Protein AF-0000000076752389 (afdb_homodimer)

Structure (mmCIF, N/CA/C/O backbone):
data_AF-0000000076752389-model_v1
#
loop_
_entity.id
_entity.type
_entity.pdbx_description
1 polymer 'Transcriptional regulator'
#
loop_
_atom_site.group_PDB
_atom_site.id
_atom_site.type_symbol
_atom_site.label_atom_id
_atom_site.label_alt_id
_atom_site.label_comp_id
_atom_site.label_asym_id
_atom_site.label_entity_id
_atom_site.label_seq_id
_atom_site.pdbx_PDB_ins_code
_atom_site.Cartn_x
_atom_site.Cartn_y
_atom_site.Cartn_z
_atom_site.occupancy
_atom_site.B_iso_or_equiv
_atom_site.auth_seq_id
_atom_site.auth_comp_id
_atom_site.auth_asym_id
_atom_site.auth_atom_id
_atom_site.pdbx_PDB_model_num
ATOM 1 N N . MET A 1 1 ? 15.477 51.969 -18.797 1 38.44 1 MET A N 1
ATOM 2 C CA . MET A 1 1 ? 15.266 52.406 -17.422 1 38.44 1 MET A CA 1
ATOM 3 C C . MET A 1 1 ? 13.984 51.781 -16.859 1 38.44 1 MET A C 1
ATOM 5 O O . MET A 1 1 ? 13.953 51.375 -15.695 1 38.44 1 MET A O 1
ATOM 9 N N . ALA A 1 2 ? 12.828 51.906 -17.484 1 44 2 ALA A N 1
ATOM 10 C CA . ALA A 1 2 ? 11.484 51.438 -17.156 1 44 2 ALA A CA 1
ATOM 11 C C . ALA A 1 2 ? 11.422 49.906 -17.094 1 44 2 ALA A C 1
ATOM 13 O O . ALA A 1 2 ? 10.75 49.375 -16.219 1 44 2 ALA A O 1
ATOM 14 N N . ARG A 1 3 ? 11.992 49.188 -18.109 1 41.34 3 ARG A N 1
ATOM 15 C CA . ARG A 1 3 ? 11.969 47.75 -18.125 1 41.34 3 ARG A CA 1
ATOM 16 C C . ARG A 1 3 ? 12.695 47.188 -16.906 1 41.34 3 ARG A C 1
ATOM 18 O O . ARG A 1 3 ? 12.359 46.094 -16.422 1 41.34 3 ARG A O 1
ATOM 25 N N . LYS A 1 4 ? 13.891 47.75 -16.781 1 45.69 4 LYS A N 1
ATOM 26 C CA . LYS A 1 4 ? 14.664 47.344 -15.617 1 45.69 4 LYS A CA 1
ATOM 27 C C . LYS A 1 4 ? 13.867 47.562 -14.336 1 45.69 4 LYS A C 1
ATOM 29 O O . LYS A 1 4 ? 14.219 47 -13.281 1 45.69 4 LYS A O 1
ATOM 34 N N . ARG A 1 5 ? 13 48.5 -14.281 1 39.38 5 ARG A N 1
ATOM 35 C CA . ARG A 1 5 ? 12.117 48.812 -13.164 1 39.38 5 ARG A CA 1
ATOM 36 C C . ARG A 1 5 ? 11.078 47.688 -12.977 1 39.38 5 ARG A C 1
ATOM 38 O O . ARG A 1 5 ? 10.734 47.344 -11.844 1 39.38 5 ARG A O 1
ATOM 45 N N . ALA A 1 6 ? 10.219 47.5 -14.016 1 44.69 6 ALA A N 1
ATOM 46 C CA . ALA A 1 6 ? 9.109 46.531 -13.984 1 44.69 6 ALA A CA 1
ATOM 47 C C . ALA A 1 6 ? 9.594 45.125 -13.695 1 44.69 6 ALA A C 1
ATOM 49 O O . ALA A 1 6 ? 8.844 44.281 -13.188 1 44.69 6 ALA A O 1
ATOM 50 N N . ASP A 1 7 ? 10.695 44.75 -14.188 1 40.66 7 ASP A N 1
ATOM 51 C CA . ASP A 1 7 ? 11.328 43.5 -13.82 1 40.66 7 ASP A CA 1
ATOM 52 C C . ASP A 1 7 ? 11.695 43.469 -12.336 1 40.66 7 ASP A C 1
ATOM 54 O O . ASP A 1 7 ? 12.375 42.562 -11.867 1 40.66 7 ASP A O 1
ATOM 58 N N . ALA A 1 8 ? 11.891 44.656 -11.742 1 41.75 8 ALA A N 1
ATOM 59 C CA . ALA A 1 8 ? 11.875 44.688 -10.281 1 41.75 8 ALA A CA 1
ATOM 60 C C . ALA A 1 8 ? 10.633 43.969 -9.742 1 41.75 8 ALA A C 1
ATOM 62 O O . ALA A 1 8 ? 9.617 44.594 -9.453 1 41.75 8 ALA A O 1
ATOM 63 N N . ALA A 1 9 ? 9.945 43.188 -10.398 1 39.94 9 ALA A N 1
ATOM 64 C CA . ALA A 1 9 ? 8.977 42.281 -9.805 1 39.94 9 ALA A CA 1
ATOM 65 C C . ALA A 1 9 ? 9.344 41.938 -8.367 1 39.94 9 ALA A C 1
ATOM 67 O O . ALA A 1 9 ? 10.516 41.719 -8.055 1 39.94 9 ALA A O 1
ATOM 68 N N . VAL A 1 10 ? 8.648 42.344 -7.32 1 38.53 10 VAL A N 1
ATOM 69 C CA . VAL A 1 10 ? 8.688 42.094 -5.883 1 38.53 10 VAL A CA 1
ATOM 70 C C . VAL A 1 10 ? 9.281 40.719 -5.609 1 38.53 10 VAL A C 1
ATOM 72 O O . VAL A 1 10 ? 8.711 39.688 -6.004 1 38.53 10 VAL A O 1
ATOM 75 N N . LYS A 1 11 ? 10.57 40.5 -5.762 1 48.34 11 LYS A N 1
ATOM 76 C CA . LYS A 1 11 ? 11.109 39.281 -5.137 1 48.34 11 LYS A CA 1
ATOM 77 C C . LYS A 1 11 ? 10.18 38.781 -4.039 1 48.34 11 LYS A C 1
ATOM 79 O O . LYS A 1 11 ? 10.086 39.375 -2.967 1 48.34 11 LYS A O 1
ATOM 84 N N . GLU A 1 12 ? 8.93 38.375 -4.422 1 60.28 12 GLU A N 1
ATOM 85 C CA . GLU A 1 12 ? 7.953 37.844 -3.469 1 60.28 12 GLU A CA 1
ATOM 86 C C . GLU A 1 12 ? 8.641 37.281 -2.24 1 60.28 12 GLU A C 1
ATOM 88 O O . GLU A 1 12 ? 9.633 36.531 -2.363 1 60.28 12 GLU A O 1
ATOM 93 N N . ARG A 1 13 ? 8.539 38 -1.143 1 79 13 ARG A N 1
ATOM 94 C CA . ARG A 1 13 ? 9.07 37.594 0.157 1 79 13 ARG A CA 1
ATOM 95 C C . ARG A 1 13 ? 8.906 36.094 0.38 1 79 13 ARG A C 1
ATOM 97 O O . ARG A 1 13 ? 7.848 35.531 0.097 1 79 13 ARG A O 1
ATOM 104 N N . LEU A 1 14 ? 10.172 35.5 0.489 1 88.25 14 LEU A N 1
ATOM 105 C CA . LEU A 1 14 ? 10.172 34.062 0.825 1 88.25 14 LEU A CA 1
ATOM 106 C C . LEU A 1 14 ? 9.281 33.781 2.033 1 88.25 14 LEU A C 1
ATOM 108 O O . LEU A 1 14 ? 9.445 34.406 3.084 1 88.25 14 LEU A O 1
ATOM 112 N N . THR A 1 15 ? 8.18 33.188 1.759 1 93.56 15 THR A N 1
ATOM 113 C CA . THR A 1 15 ? 7.273 32.781 2.834 1 93.56 15 THR A CA 1
ATOM 114 C C . THR A 1 15 ? 7.258 31.266 2.99 1 93.56 15 THR A C 1
ATOM 116 O O . THR A 1 15 ? 7.715 30.531 2.107 1 93.56 15 THR A O 1
ATOM 119 N N . ARG A 1 16 ? 6.789 30.844 4.121 1 94.62 16 ARG A N 1
ATOM 120 C CA . ARG A 1 16 ? 6.633 29.422 4.371 1 94.62 16 ARG A CA 1
ATOM 121 C C . ARG A 1 16 ? 5.77 28.766 3.293 1 94.62 16 ARG A C 1
ATOM 123 O O . ARG A 1 16 ? 6.109 27.688 2.787 1 94.62 16 ARG A O 1
ATOM 130 N N . GLU A 1 17 ? 4.723 29.422 2.924 1 95.75 17 GLU A N 1
ATOM 131 C CA . GLU A 1 17 ? 3.783 28.891 1.934 1 95.75 17 GLU A CA 1
ATOM 132 C C . GLU A 1 17 ? 4.445 28.75 0.566 1 95.75 17 GLU A C 1
ATOM 134 O O . GLU A 1 17 ? 4.25 27.75 -0.122 1 95.75 17 GLU A O 1
ATOM 139 N N . ARG A 1 18 ? 5.164 29.656 0.216 1 95.75 18 ARG A N 1
ATOM 140 C CA . ARG A 1 18 ? 5.848 29.625 -1.074 1 95.75 18 ARG A CA 1
ATOM 141 C C . ARG A 1 18 ? 6.863 28.5 -1.129 1 95.75 18 ARG A C 1
ATOM 143 O O . ARG A 1 18 ? 6.969 27.797 -2.141 1 95.75 18 ARG A O 1
ATOM 150 N N . ILE A 1 19 ? 7.566 28.344 -0.035 1 96.62 19 ILE A N 1
ATOM 151 C CA . ILE A 1 19 ? 8.562 27.281 0.035 1 96.62 19 ILE A CA 1
ATOM 152 C C . ILE A 1 19 ? 7.879 25.922 -0.119 1 96.62 19 ILE A C 1
ATOM 154 O O . ILE A 1 19 ? 8.328 25.078 -0.895 1 96.62 19 ILE A O 1
ATOM 158 N N . VAL A 1 20 ? 6.789 25.766 0.542 1 97.88 20 VAL A N 1
ATOM 159 C CA . VAL A 1 20 ? 6.059 24.5 0.515 1 97.88 20 VAL A CA 1
ATOM 160 C C . VAL A 1 20 ? 5.504 24.266 -0.886 1 97.88 20 VAL A C 1
ATOM 162 O O . VAL A 1 20 ? 5.598 23.141 -1.412 1 97.88 20 VAL A O 1
ATOM 165 N N . ASP A 1 21 ? 5.016 25.297 -1.488 1 97.56 21 ASP A N 1
ATOM 166 C CA . ASP A 1 21 ? 4.488 25.172 -2.842 1 97.56 21 ASP A CA 1
ATOM 167 C C . ASP A 1 21 ? 5.582 24.766 -3.824 1 97.56 21 ASP A C 1
ATOM 169 O O . ASP A 1 21 ? 5.371 23.891 -4.672 1 97.56 21 ASP A O 1
ATOM 173 N N . CYS A 1 22 ? 6.676 25.344 -3.654 1 97.44 22 CYS A N 1
ATOM 174 C CA . CYS A 1 22 ? 7.816 25.016 -4.5 1 97.44 22 CYS A CA 1
ATOM 175 C C . CYS A 1 22 ? 8.266 23.578 -4.27 1 97.44 22 CYS A C 1
ATOM 177 O O . CYS A 1 22 ? 8.609 22.875 -5.219 1 97.44 22 CYS A O 1
ATOM 179 N N . ALA A 1 23 ? 8.266 23.172 -3.035 1 98.38 23 ALA A N 1
ATOM 180 C CA . ALA A 1 23 ? 8.664 21.812 -2.689 1 98.38 23 ALA A CA 1
ATOM 181 C C . ALA A 1 23 ? 7.727 20.797 -3.326 1 98.38 23 ALA A C 1
ATOM 183 O O . ALA A 1 23 ? 8.18 19.781 -3.863 1 98.38 23 ALA A O 1
ATOM 184 N N . ILE A 1 24 ? 6.473 21.062 -3.285 1 98.12 24 ILE A N 1
ATOM 185 C CA . ILE A 1 24 ? 5.477 20.172 -3.863 1 98.12 24 ILE A CA 1
ATOM 186 C C . ILE A 1 24 ? 5.668 20.094 -5.375 1 98.12 24 ILE A C 1
ATOM 188 O O . ILE A 1 24 ? 5.637 19.016 -5.957 1 98.12 24 ILE A O 1
ATOM 192 N N . ALA A 1 25 ? 5.879 21.234 -5.98 1 97.31 25 ALA A N 1
ATOM 193 C CA . ALA A 1 25 ? 6.117 21.281 -7.422 1 97.31 25 ALA A CA 1
ATOM 194 C C . ALA A 1 25 ? 7.375 20.5 -7.789 1 97.31 25 ALA A C 1
ATOM 196 O O . ALA A 1 25 ? 7.379 19.734 -8.766 1 97.31 25 ALA A O 1
ATOM 197 N N . LEU A 1 26 ? 8.383 20.703 -6.977 1 97.25 26 LEU A N 1
ATOM 198 C CA . LEU A 1 26 ? 9.633 20 -7.211 1 97.25 26 LEU A CA 1
ATOM 199 C C . LEU A 1 26 ? 9.453 18.5 -7.07 1 97.25 26 LEU A C 1
ATOM 201 O O . LEU A 1 26 ? 9.938 17.719 -7.902 1 97.25 26 LEU A O 1
ATOM 205 N N . ALA A 1 27 ? 8.758 18.078 -6.062 1 97.25 27 ALA A N 1
ATOM 206 C CA . ALA A 1 27 ? 8.469 16.656 -5.867 1 97.25 27 ALA A CA 1
ATOM 207 C C . ALA A 1 27 ? 7.73 16.078 -7.07 1 97.25 27 ALA A C 1
ATOM 209 O O . ALA A 1 27 ? 8.016 14.961 -7.5 1 97.25 27 ALA A O 1
ATOM 210 N N . GLY A 1 28 ? 6.789 16.797 -7.57 1 94.94 28 GLY A N 1
ATOM 211 C CA . GLY A 1 28 ? 6.035 16.359 -8.734 1 94.94 28 GLY A CA 1
ATOM 212 C C . GLY A 1 28 ? 6.895 16.203 -9.977 1 94.94 28 GLY A C 1
ATOM 213 O O . GLY A 1 28 ? 6.715 15.266 -10.75 1 94.94 28 GLY A O 1
ATOM 214 N N . ALA A 1 29 ? 7.824 17.094 -10.125 1 93 29 ALA A N 1
ATOM 215 C CA . ALA A 1 29 ? 8.641 17.141 -11.336 1 93 29 ALA A CA 1
ATOM 216 C C . ALA A 1 29 ? 9.781 16.125 -11.273 1 93 29 ALA A C 1
ATOM 218 O O . ALA A 1 29 ? 10.109 15.492 -12.281 1 93 29 ALA A O 1
ATOM 219 N N . GLU A 1 30 ? 10.336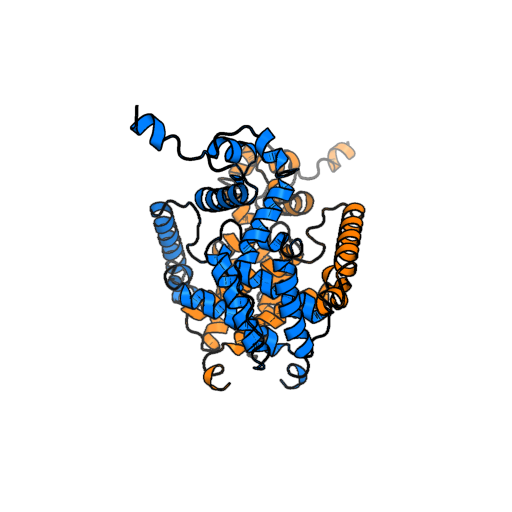 15.961 -10.062 1 93.69 30 GLU A N 1
ATOM 220 C CA . GLU A 1 30 ? 11.594 15.211 -9.992 1 93.69 30 GLU A CA 1
ATOM 221 C C . GLU A 1 30 ? 11.547 14.148 -8.906 1 93.69 30 GLU A C 1
ATOM 223 O O . GLU A 1 30 ? 12.523 13.438 -8.68 1 93.69 30 GLU A O 1
ATOM 228 N N . GLY A 1 31 ? 10.406 14.016 -8.266 1 94.62 31 GLY A N 1
ATOM 229 C CA . GLY A 1 31 ? 10.289 13.055 -7.188 1 94.62 31 GLY A CA 1
ATOM 230 C C . GLY A 1 31 ? 10.578 13.656 -5.82 1 94.62 31 GLY A C 1
ATOM 231 O O . GLY A 1 31 ? 11.211 14.711 -5.723 1 94.62 31 GLY A O 1
ATOM 232 N N . LEU A 1 32 ? 10.164 12.984 -4.812 1 96.25 32 LEU A N 1
ATOM 233 C CA . LEU A 1 32 ? 10.281 13.484 -3.447 1 96.25 32 LEU A CA 1
ATOM 234 C C . LEU A 1 32 ? 11.742 13.602 -3.031 1 96.25 32 LEU A C 1
ATOM 236 O O . LEU A 1 32 ? 12.102 14.484 -2.256 1 96.25 32 LEU A O 1
ATOM 240 N N . GLU A 1 33 ? 12.555 12.766 -3.553 1 94.69 33 GLU A N 1
ATOM 241 C CA . GLU A 1 33 ? 13.961 12.742 -3.18 1 94.69 33 GLU A CA 1
ATOM 242 C C . GLU A 1 33 ? 14.664 14.023 -3.627 1 94.69 33 GLU A C 1
ATOM 244 O O . GLU A 1 33 ? 15.703 14.391 -3.072 1 94.69 33 GLU A O 1
ATOM 249 N N . ALA A 1 34 ? 14.164 14.656 -4.559 1 96.31 34 ALA A N 1
ATOM 250 C CA . ALA A 1 34 ? 14.758 15.875 -5.094 1 96.31 34 ALA A CA 1
ATOM 251 C C . ALA A 1 34 ? 14.523 17.062 -4.156 1 96.31 34 ALA A C 1
ATOM 253 O O . ALA A 1 34 ? 15.172 18.094 -4.277 1 96.31 34 ALA A O 1
ATOM 254 N N . VAL A 1 35 ? 13.586 16.891 -3.266 1 97.81 35 VAL A N 1
ATOM 255 C CA . VAL A 1 35 ? 13.234 17.984 -2.354 1 97.81 35 VAL A CA 1
ATOM 256 C C . VAL A 1 35 ? 14.266 18.062 -1.229 1 97.81 35 VAL A C 1
ATOM 258 O O . VAL A 1 35 ? 14.211 17.297 -0.268 1 97.81 35 VAL A O 1
ATOM 261 N N . THR A 1 36 ? 15.195 18.906 -1.384 1 96.75 36 THR A N 1
ATOM 262 C CA . THR A 1 36 ? 16.188 19.219 -0.364 1 96.75 36 THR A CA 1
ATOM 263 C C . THR A 1 36 ? 16.234 20.719 -0.088 1 96.75 36 THR A C 1
ATOM 265 O O . THR A 1 36 ? 15.812 21.516 -0.924 1 96.75 36 THR A O 1
ATOM 268 N N . ILE A 1 37 ? 16.75 21 1.098 1 96.5 37 ILE A N 1
ATOM 269 C CA . ILE A 1 37 ? 16.875 22.406 1.461 1 96.5 37 ILE A CA 1
ATOM 270 C C . ILE A 1 37 ? 17.766 23.125 0.444 1 96.5 37 ILE A C 1
ATOM 272 O O . ILE A 1 37 ? 17.406 24.188 -0.053 1 96.5 37 ILE A O 1
ATOM 276 N N . ARG A 1 38 ? 18.844 22.5 0.059 1 96 38 ARG A N 1
ATOM 277 C CA . ARG A 1 38 ? 19.781 23.094 -0.875 1 96 38 ARG A CA 1
ATOM 278 C C . ARG A 1 38 ? 19.141 23.312 -2.242 1 96 38 ARG A C 1
ATOM 280 O O . ARG A 1 38 ? 19.281 24.391 -2.832 1 96 38 ARG A O 1
ATOM 287 N N . ARG A 1 39 ? 18.438 22.328 -2.691 1 96.88 39 ARG A N 1
ATOM 288 C CA . ARG A 1 39 ? 17.812 22.422 -4 1 96.88 39 ARG A CA 1
ATOM 289 C C . ARG A 1 39 ? 16.734 23.5 -4.016 1 96.88 39 ARG A C 1
ATOM 291 O O . ARG A 1 39 ? 16.641 24.281 -4.961 1 96.88 39 ARG A O 1
ATOM 298 N N . LEU A 1 40 ? 15.922 23.562 -3.02 1 97.06 40 LEU A N 1
ATOM 299 C CA . LEU A 1 40 ? 14.859 24.562 -2.928 1 97.06 40 LEU A CA 1
ATOM 300 C C . LEU A 1 40 ? 15.43 25.969 -2.838 1 97.06 40 LEU A C 1
ATOM 302 O O . LEU A 1 40 ? 14.914 26.891 -3.467 1 97.06 40 LEU A O 1
ATOM 306 N N . ALA A 1 41 ? 16.469 26.078 -2.049 1 96.25 41 ALA A N 1
ATOM 307 C CA . ALA A 1 41 ? 17.141 27.375 -1.93 1 96.25 41 ALA A CA 1
ATOM 308 C C . ALA A 1 41 ? 17.656 27.844 -3.285 1 96.25 41 ALA A C 1
ATOM 310 O O . ALA A 1 41 ? 17.438 29 -3.668 1 96.25 41 ALA A O 1
ATOM 311 N N . GLN A 1 42 ? 18.266 26.938 -3.945 1 96.12 42 GLN A N 1
ATOM 312 C CA . GLN A 1 42 ? 18.797 27.234 -5.277 1 96.12 42 GLN A CA 1
ATOM 313 C C . GLN A 1 42 ? 17.672 27.672 -6.219 1 96.12 42 GLN A C 1
ATOM 315 O O . GLN A 1 42 ? 17.797 28.688 -6.906 1 96.12 42 GLN A O 1
ATOM 320 N N . ASP A 1 43 ? 16.609 27 -6.199 1 94.56 43 ASP A N 1
ATOM 321 C CA . ASP A 1 43 ? 15.477 27.281 -7.074 1 94.56 43 ASP A CA 1
ATOM 322 C C . ASP A 1 43 ? 14.852 28.641 -6.742 1 94.56 43 ASP A C 1
ATOM 324 O O . ASP A 1 43 ? 14.32 29.312 -7.625 1 94.56 43 ASP A O 1
ATOM 328 N N . GLN A 1 44 ? 14.922 29 -5.5 1 94.25 44 GLN A N 1
ATOM 329 C CA . GLN A 1 44 ? 14.297 30.234 -5.039 1 94.25 44 GLN A CA 1
ATOM 330 C C . GLN A 1 44 ? 15.281 31.406 -5.059 1 94.25 44 GLN A C 1
ATOM 332 O O . GLN A 1 44 ? 14.922 32.531 -4.738 1 94.25 44 GLN A O 1
ATOM 337 N N . GLY A 1 45 ? 16.516 31.094 -5.371 1 94.69 45 GLY A N 1
ATOM 338 C CA . GLY A 1 45 ? 17.531 32.125 -5.461 1 94.69 45 GLY A CA 1
ATOM 339 C C . GLY A 1 45 ? 17.922 32.688 -4.109 1 94.69 45 GLY A C 1
ATOM 340 O O . GLY A 1 45 ? 18.172 33.906 -3.984 1 94.69 45 GLY A O 1
ATOM 341 N N . VAL A 1 46 ? 17.875 31.891 -3.131 1 95.19 46 VAL A N 1
ATOM 342 C CA . VAL A 1 46 ? 18.25 32.312 -1.784 1 95.19 46 VAL A CA 1
ATOM 343 C C . VAL A 1 46 ? 19.297 31.344 -1.214 1 95.19 46 VAL A C 1
ATOM 345 O O . VAL A 1 46 ? 19.656 30.359 -1.854 1 95.19 46 VAL A O 1
ATOM 348 N N . THR A 1 47 ? 19.828 31.672 -0.017 1 94 47 THR A N 1
ATOM 349 C CA . THR A 1 47 ? 20.75 30.781 0.685 1 94 47 THR A CA 1
ATOM 350 C C . THR A 1 47 ? 19.984 29.734 1.469 1 94 47 THR A C 1
ATOM 352 O O . THR A 1 47 ? 18.844 29.953 1.883 1 94 47 THR A O 1
ATOM 355 N N . PRO A 1 48 ? 20.594 28.547 1.708 1 94.12 48 PRO A N 1
ATOM 356 C CA . PRO A 1 48 ? 19.938 27.547 2.547 1 94.12 48 PRO A CA 1
ATOM 357 C C . PRO A 1 48 ? 19.516 28.094 3.908 1 94.12 48 PRO A C 1
ATOM 359 O O . PRO A 1 48 ? 18.469 27.719 4.434 1 94.12 48 PRO A O 1
ATOM 362 N N . MET A 1 49 ? 20.312 28.969 4.363 1 93.75 49 MET A N 1
ATOM 363 C CA . MET A 1 49 ? 20.016 29.562 5.672 1 93.75 49 MET A CA 1
ATOM 364 C C . MET A 1 49 ? 18.672 30.266 5.664 1 93.75 49 MET A C 1
ATOM 366 O O . MET A 1 49 ? 17.938 30.219 6.652 1 93.75 49 MET A O 1
ATOM 370 N N . ALA A 1 50 ? 18.344 30.891 4.633 1 94.06 50 ALA A N 1
ATOM 371 C CA . ALA A 1 50 ? 17.062 31.594 4.512 1 94.06 50 ALA A CA 1
ATOM 372 C C . ALA A 1 50 ? 15.891 30.641 4.707 1 94.06 50 ALA A C 1
ATOM 374 O O . ALA A 1 50 ? 14.859 31.031 5.258 1 94.06 50 ALA A O 1
ATOM 375 N N . LEU A 1 51 ? 16 29.359 4.273 1 94.44 51 LEU A N 1
ATOM 376 C CA . LEU A 1 51 ? 14.953 28.359 4.438 1 94.44 51 LEU A CA 1
ATOM 377 C C . LEU A 1 51 ? 14.859 27.906 5.891 1 94.44 51 LEU A C 1
ATOM 379 O O . LEU A 1 51 ? 13.766 27.609 6.383 1 94.44 51 LEU A O 1
ATOM 383 N N . TYR A 1 52 ? 15.977 27.953 6.562 1 93.19 52 TYR A N 1
ATOM 384 C CA . TYR A 1 52 ? 16.031 27.484 7.945 1 93.19 52 TYR A CA 1
ATOM 385 C C . TYR A 1 52 ? 15.328 28.469 8.875 1 93.19 52 TYR A C 1
ATOM 387 O O . TYR A 1 52 ? 14.945 28.109 9.992 1 93.19 52 TYR A O 1
ATOM 395 N N . TRP A 1 53 ? 15.164 29.672 8.398 1 92.62 53 TRP A N 1
ATOM 396 C CA . TRP A 1 53 ? 14.367 30.641 9.141 1 92.62 53 TRP A CA 1
ATOM 397 C C . TRP A 1 53 ? 12.898 30.219 9.172 1 92.62 53 TRP A C 1
ATOM 399 O O . TRP A 1 53 ? 12.172 30.562 10.109 1 92.62 53 TRP A O 1
ATOM 409 N N . HIS A 1 54 ? 12.523 29.516 8.188 1 94.62 54 HIS A N 1
ATOM 410 C CA . HIS A 1 54 ? 11.125 29.125 8.07 1 94.62 54 HIS A CA 1
ATOM 411 C C . HIS A 1 54 ? 10.914 27.688 8.547 1 94.62 54 HIS A C 1
ATOM 413 O O . HIS A 1 54 ? 9.844 27.344 9.039 1 94.62 54 HIS A O 1
ATOM 419 N N . PHE A 1 55 ? 11.906 26.859 8.281 1 95.75 55 PHE A N 1
ATOM 420 C CA . PHE A 1 55 ? 11.859 25.453 8.68 1 95.75 55 PHE A CA 1
ATOM 421 C C . PHE A 1 55 ? 13.133 25.062 9.43 1 95.75 55 PHE A C 1
ATOM 423 O O . PHE A 1 55 ? 14.227 25.125 8.867 1 95.75 55 PHE A O 1
ATOM 430 N N . LYS A 1 56 ? 12.938 24.531 10.617 1 93.25 56 LYS A N 1
ATOM 431 C CA . LYS A 1 56 ? 14.062 24.172 11.477 1 93.25 56 LYS A CA 1
ATOM 432 C C . LYS A 1 56 ? 14.93 23.094 10.828 1 93.25 56 LYS A C 1
ATOM 434 O O . LYS A 1 56 ? 16.141 23.078 11.023 1 93.25 56 LYS A O 1
ATOM 439 N N . ASP A 1 57 ? 14.273 22.156 10.156 1 94.19 57 ASP A N 1
ATOM 440 C CA . ASP A 1 57 ? 14.969 21.078 9.477 1 94.19 57 ASP A CA 1
ATOM 441 C C . ASP A 1 57 ? 14.125 20.516 8.328 1 94.19 57 ASP A C 1
ATOM 443 O O . ASP A 1 57 ? 13.008 20.984 8.086 1 94.19 57 ASP A O 1
ATOM 447 N N . LYS A 1 58 ? 14.648 19.562 7.621 1 95.44 58 LYS A N 1
ATOM 448 C CA . LYS A 1 58 ? 13.984 18.953 6.473 1 95.44 58 LYS A CA 1
ATOM 449 C C . LYS A 1 58 ? 12.68 18.281 6.891 1 95.44 58 LYS A C 1
ATOM 451 O O . LYS A 1 58 ? 11.695 18.297 6.141 1 95.44 58 LYS A O 1
ATOM 456 N N . ASP A 1 59 ? 12.703 17.766 8.039 1 96 59 ASP A N 1
ATOM 457 C CA . ASP A 1 59 ? 11.523 17.062 8.523 1 96 59 ASP A CA 1
ATOM 458 C C . ASP A 1 59 ? 10.336 18.016 8.68 1 96 59 ASP A C 1
ATOM 460 O O . ASP A 1 59 ? 9.211 17.672 8.305 1 96 59 ASP A O 1
ATOM 464 N N . ARG A 1 60 ? 10.57 19.125 9.141 1 96.94 60 ARG A N 1
ATOM 465 C CA . ARG A 1 60 ? 9.516 20.109 9.305 1 96.94 60 ARG A CA 1
ATOM 466 C C . ARG A 1 60 ? 9.016 20.609 7.957 1 96.94 60 ARG A C 1
ATOM 468 O O . ARG A 1 60 ? 7.836 20.922 7.801 1 96.94 60 ARG A O 1
ATOM 475 N N . LEU A 1 61 ? 9.93 20.703 7.039 1 97.62 61 LEU A N 1
ATOM 476 C CA . LEU A 1 61 ? 9.523 21.016 5.676 1 97.62 61 LEU A CA 1
ATOM 477 C C . LEU A 1 61 ? 8.594 19.953 5.117 1 97.62 61 LEU A C 1
ATOM 479 O O . LEU A 1 61 ? 7.555 20.266 4.535 1 97.62 61 LEU A O 1
ATOM 483 N N . LEU A 1 62 ? 8.922 18.703 5.348 1 98.19 62 LEU A N 1
ATOM 484 C CA . LEU A 1 62 ? 8.109 17.594 4.883 1 98.19 62 LEU A CA 1
ATOM 485 C C . LEU A 1 62 ? 6.742 17.594 5.562 1 98.19 62 LEU A C 1
ATOM 487 O O . LEU A 1 62 ? 5.727 17.312 4.93 1 98.19 62 LEU A O 1
ATOM 491 N N . ASP A 1 63 ? 6.742 17.969 6.844 1 97.75 63 ASP A N 1
ATOM 492 C CA . ASP A 1 63 ? 5.469 18.156 7.531 1 97.75 63 ASP A CA 1
ATOM 493 C C . ASP A 1 63 ? 4.609 19.203 6.824 1 97.75 63 ASP A C 1
ATOM 495 O O . ASP A 1 63 ? 3.402 19 6.656 1 97.75 63 ASP A O 1
ATOM 499 N N . GLY A 1 64 ? 5.266 20.234 6.445 1 98.06 64 GLY A N 1
ATOM 500 C CA . GLY A 1 64 ? 4.562 21.312 5.762 1 98.06 64 GLY A CA 1
ATOM 501 C C . GLY A 1 64 ? 3.965 20.891 4.434 1 98.06 64 GLY A C 1
ATOM 502 O O . GLY A 1 64 ? 2.859 21.297 4.086 1 98.06 64 GLY A O 1
ATOM 503 N N . ILE A 1 65 ? 4.648 20.062 3.734 1 98.56 65 ILE A N 1
ATOM 504 C CA . ILE A 1 65 ? 4.152 19.547 2.465 1 98.56 65 ILE A CA 1
ATOM 505 C C . ILE A 1 65 ? 2.877 18.75 2.703 1 98.56 65 ILE A C 1
ATOM 507 O O . ILE A 1 65 ? 1.854 18.984 2.055 1 98.56 65 ILE A O 1
ATOM 511 N N . ALA A 1 66 ? 2.936 17.844 3.633 1 98.5 66 ALA A N 1
ATOM 512 C CA . ALA A 1 66 ? 1.786 16.984 3.936 1 98.5 66 ALA A CA 1
ATOM 513 C C . ALA A 1 66 ? 0.594 17.828 4.395 1 98.5 66 ALA A C 1
ATOM 515 O O . ALA A 1 66 ? -0.538 17.594 3.961 1 98.5 66 ALA A O 1
ATOM 516 N N . GLU A 1 67 ? 0.892 18.766 5.223 1 98.38 67 GLU A N 1
ATOM 517 C CA . GLU A 1 67 ? -0.16 19.641 5.734 1 98.38 67 GLU A CA 1
ATOM 518 C C . GLU A 1 67 ? -0.833 20.406 4.602 1 98.38 67 GLU A C 1
ATOM 520 O O . GLU A 1 67 ? -2.062 20.484 4.547 1 98.38 67 GLU A O 1
ATOM 525 N N . LYS A 1 68 ? -0.034 20.969 3.756 1 98.5 68 LYS A N 1
ATOM 526 C CA . LYS A 1 68 ? -0.564 21.75 2.641 1 98.5 68 LYS A CA 1
ATOM 527 C C . LYS A 1 68 ? -1.44 20.891 1.735 1 98.5 68 LYS A C 1
ATOM 529 O O . LYS A 1 68 ? -2.547 21.297 1.369 1 98.5 68 LYS A O 1
ATOM 534 N N . VAL A 1 69 ? -1.008 19.766 1.395 1 98.56 69 VAL A N 1
ATOM 535 C CA . VAL A 1 69 ? -1.759 18.859 0.528 1 98.56 69 VAL A CA 1
ATOM 536 C C . VAL A 1 69 ? -3.086 18.5 1.188 1 98.56 69 VAL A C 1
ATOM 538 O O . VAL A 1 69 ? -4.141 18.562 0.553 1 98.56 69 VAL A O 1
ATOM 541 N N . LEU A 1 70 ? -3.045 18.156 2.445 1 98.56 70 LEU A N 1
ATOM 542 C CA . LEU A 1 70 ? -4.246 17.734 3.16 1 98.56 70 LEU A CA 1
ATOM 543 C C . LEU A 1 70 ? -5.207 18.906 3.338 1 98.56 70 LEU A C 1
ATOM 545 O O . LEU A 1 70 ? -6.426 18.719 3.391 1 98.56 70 LEU A O 1
ATOM 549 N N . SER A 1 71 ? -4.637 20.125 3.4 1 97.94 71 SER A N 1
ATOM 550 C CA . SER A 1 71 ? -5.477 21.312 3.566 1 97.94 71 SER A CA 1
ATOM 551 C C . SER A 1 71 ? -6.355 21.547 2.342 1 97.94 71 SER A C 1
ATOM 553 O O . SER A 1 71 ? -7.352 22.266 2.412 1 97.94 71 SER A O 1
ATOM 555 N N . ASP A 1 72 ? -5.992 20.938 1.269 1 97.5 72 ASP A N 1
ATOM 556 C CA . ASP A 1 72 ? -6.738 21.109 0.027 1 97.5 72 ASP A CA 1
ATOM 557 C C . ASP A 1 72 ? -7.926 20.156 -0.035 1 97.5 72 ASP A C 1
ATOM 559 O O . ASP A 1 72 ? -8.75 20.234 -0.946 1 97.5 72 ASP A O 1
ATOM 563 N N . VAL A 1 73 ? -8.055 19.25 0.908 1 97.94 73 VAL A N 1
ATOM 564 C CA . VAL A 1 73 ? -9.172 18.328 0.934 1 97.94 73 VAL A CA 1
ATOM 565 C C . VAL A 1 73 ? -10.406 19.016 1.502 1 97.94 73 VAL A C 1
ATOM 567 O O . VAL A 1 73 ? -10.367 19.562 2.607 1 97.94 73 VAL A O 1
ATOM 570 N N . THR A 1 74 ? -11.438 19.047 0.774 1 94.44 74 THR A N 1
ATOM 571 C CA . THR A 1 74 ? -12.703 19.562 1.259 1 94.44 74 THR A CA 1
ATOM 572 C C . THR A 1 74 ? -13.383 18.578 2.195 1 94.44 74 THR A C 1
ATOM 574 O O . THR A 1 74 ? -13.672 17.438 1.802 1 94.44 74 THR A O 1
ATOM 577 N N . LEU A 1 75 ? -13.523 18.938 3.396 1 92.25 75 LEU A N 1
ATOM 578 C CA . LEU A 1 75 ? -14.266 18.094 4.336 1 92.25 75 LEU A CA 1
ATOM 579 C C . LEU A 1 75 ? -15.766 18.203 4.09 1 92.25 75 LEU A C 1
ATOM 581 O O . LEU A 1 75 ? -16.359 19.266 4.309 1 92.25 75 LEU A O 1
ATOM 585 N N . PRO A 1 76 ? -16.312 17.172 3.623 1 87 76 PRO A N 1
ATOM 586 C CA . PRO A 1 76 ? -17.75 17.266 3.348 1 87 76 PRO A CA 1
ATOM 587 C C . PRO A 1 76 ? -18.578 17.516 4.609 1 87 76 PRO A C 1
ATOM 589 O O . PRO A 1 76 ? -18.234 17.031 5.684 1 87 76 PRO A O 1
ATOM 592 N N . ALA A 1 77 ? -19.562 18.328 4.414 1 84.81 77 ALA A N 1
ATOM 593 C CA . ALA A 1 77 ? -20.5 18.547 5.512 1 84.81 77 ALA A CA 1
ATOM 594 C C . ALA A 1 77 ? -21.297 17.281 5.824 1 84.81 77 ALA A C 1
ATOM 596 O O . ALA A 1 77 ? -21.484 16.438 4.949 1 84.81 77 ALA A O 1
ATOM 597 N N . GLY A 1 78 ? -21.609 17.078 7.047 1 85 78 GLY A N 1
ATOM 598 C CA . GLY A 1 78 ? -22.5 15.977 7.371 1 85 78 GLY A CA 1
ATOM 599 C C . GLY A 1 78 ? -23.812 16.031 6.613 1 85 78 GLY A C 1
ATOM 600 O O . GLY A 1 78 ? -24.359 17.109 6.395 1 85 78 GLY A O 1
ATOM 601 N N . SER A 1 79 ? -24.219 14.977 5.875 1 77.44 79 SER A N 1
ATOM 602 C CA . SER A 1 79 ? -25.438 14.953 5.059 1 77.44 79 SER A CA 1
ATOM 603 C C . SER A 1 79 ? -26.578 14.258 5.789 1 77.44 79 SER A C 1
ATOM 605 O O . SER A 1 79 ? -27.734 14.336 5.359 1 77.44 79 SER A O 1
ATOM 607 N N . GLY A 1 80 ? -26.297 13.641 6.953 1 85.31 80 GLY A N 1
ATOM 608 C CA . GLY A 1 80 ? -27.312 12.836 7.609 1 85.31 80 GLY A CA 1
ATOM 609 C C . GLY A 1 80 ? -27.609 11.547 6.867 1 85.31 80 GLY A C 1
ATOM 610 O O . GLY A 1 80 ? -28.422 10.734 7.328 1 85.31 80 GLY A O 1
ATOM 611 N N . GLY A 1 81 ? -27.016 11.336 5.668 1 91.56 81 GLY A N 1
ATOM 612 C CA . GLY A 1 81 ? -27.188 10.102 4.922 1 91.56 81 GLY A CA 1
ATOM 613 C C . GLY A 1 81 ? -26.453 8.922 5.543 1 91.56 81 GLY A C 1
ATOM 614 O O . GLY A 1 81 ? -25.938 9.023 6.656 1 91.56 81 GLY A O 1
ATOM 615 N N . PRO A 1 82 ? -26.578 7.805 4.82 1 95.94 82 PRO A N 1
ATOM 616 C CA . PRO A 1 82 ? -25.906 6.613 5.348 1 95.94 82 PRO A CA 1
ATOM 617 C C . PRO A 1 82 ? -24.406 6.82 5.535 1 95.94 82 PRO A C 1
ATOM 619 O O . PRO A 1 82 ? -23.766 7.508 4.734 1 95.94 82 PRO A O 1
ATOM 622 N N . TRP A 1 83 ? -23.906 6.262 6.582 1 96.5 83 TRP A N 1
ATOM 623 C CA . TRP A 1 83 ? -22.516 6.477 6.977 1 96.5 83 TRP A CA 1
ATOM 624 C C . TRP A 1 83 ? -21.562 6.086 5.852 1 96.5 83 TRP A C 1
ATOM 626 O O . TRP A 1 83 ? -20.547 6.754 5.625 1 96.5 83 TRP A O 1
ATOM 636 N N . HIS A 1 84 ? -21.859 4.992 5.141 1 97.12 84 HIS A N 1
ATOM 637 C CA . HIS A 1 84 ? -20.938 4.477 4.137 1 97.12 84 HIS A CA 1
ATOM 638 C C . HIS A 1 84 ? -20.875 5.398 2.922 1 97.12 84 HIS A C 1
ATOM 640 O O . HIS A 1 84 ? -19.844 5.5 2.268 1 97.12 84 HIS A O 1
ATOM 646 N N . GLU A 1 85 ? -21.984 6.102 2.615 1 97.12 85 GLU A N 1
ATOM 647 C CA . GLU A 1 85 ? -21.969 7.09 1.541 1 97.12 85 GLU A CA 1
ATOM 648 C C . GLU A 1 85 ? -21.141 8.32 1.927 1 97.12 85 GLU A C 1
ATOM 650 O O . GLU A 1 85 ? -20.438 8.883 1.091 1 97.12 85 GLU A O 1
ATOM 655 N N . GLN A 1 86 ? -21.297 8.688 3.18 1 97.69 86 GLN A N 1
ATOM 656 C CA . GLN A 1 86 ? -20.516 9.812 3.678 1 97.69 86 GLN A CA 1
ATOM 657 C C . GLN A 1 86 ? -19.031 9.484 3.713 1 97.69 86 GLN A C 1
ATOM 659 O O . GLN A 1 86 ? -18.188 10.312 3.352 1 97.69 86 GLN A O 1
ATOM 664 N N . LEU A 1 87 ? -18.703 8.273 4.148 1 98.06 87 LEU A N 1
ATOM 665 C CA . LEU A 1 87 ? -17.312 7.832 4.148 1 98.06 87 LEU A CA 1
ATOM 666 C C . LEU A 1 87 ? -16.766 7.793 2.729 1 98.06 87 LEU A C 1
ATOM 668 O O . LEU A 1 87 ? -15.633 8.234 2.488 1 98.06 87 LEU A O 1
ATOM 672 N N . ARG A 1 88 ? -17.516 7.293 1.791 1 97.94 88 ARG A N 1
ATOM 673 C CA . ARG A 1 88 ? -17.094 7.246 0.397 1 97.94 88 ARG A CA 1
ATOM 674 C C . ARG A 1 88 ? -16.797 8.641 -0.132 1 97.94 88 ARG A C 1
ATOM 676 O O . ARG A 1 88 ? -15.797 8.844 -0.836 1 97.94 88 ARG A O 1
ATOM 683 N N . HIS A 1 89 ? -17.656 9.539 0.183 1 97.44 89 HIS A N 1
ATOM 684 C CA . HIS A 1 89 ? -17.469 10.914 -0.26 1 97.44 89 HIS A CA 1
ATOM 685 C C . HIS A 1 89 ? -16.188 11.516 0.328 1 97.44 89 HIS A C 1
ATOM 687 O O . HIS A 1 89 ? -15.414 12.148 -0.386 1 97.44 89 HIS A O 1
ATOM 693 N N . LEU A 1 90 ? -16.016 11.312 1.599 1 97.94 90 LEU A N 1
ATOM 694 C CA . LEU A 1 90 ? -14.812 11.781 2.273 1 97.94 90 LEU A CA 1
ATOM 695 C C . LEU A 1 90 ? -13.562 11.219 1.603 1 97.94 90 LEU A C 1
ATOM 697 O O . LEU A 1 90 ? -12.625 11.969 1.304 1 97.94 90 LEU A O 1
ATOM 701 N N . LEU A 1 91 ? -13.523 9.914 1.343 1 98.38 91 LEU A N 1
ATOM 702 C CA . LEU A 1 91 ? -12.375 9.25 0.736 1 98.38 91 LEU A CA 1
ATOM 703 C C . LEU A 1 91 ? -12.18 9.711 -0.707 1 98.38 91 LEU A C 1
ATOM 705 O O . LEU A 1 91 ? -11.047 9.812 -1.185 1 98.38 91 LEU A O 1
ATOM 709 N N . SER A 1 92 ? -13.281 9.977 -1.4 1 97.88 92 SER A N 1
ATOM 710 C CA . SER A 1 92 ? -13.211 10.484 -2.768 1 97.88 92 SER A CA 1
ATOM 711 C C . SER A 1 92 ? -12.531 11.852 -2.814 1 97.88 92 SER A C 1
ATOM 713 O O . SER A 1 92 ? -11.758 12.133 -3.732 1 97.88 92 SER A O 1
ATOM 715 N N . GLU A 1 93 ? -12.836 12.688 -1.854 1 98 93 GLU A N 1
ATOM 716 C CA . GLU A 1 93 ? -12.195 14 -1.775 1 98 93 GLU A CA 1
ATOM 717 C C . GLU A 1 93 ? -10.695 13.859 -1.535 1 98 93 GLU A C 1
ATOM 719 O O . GLU A 1 93 ? -9.891 14.547 -2.174 1 98 93 GLU A O 1
ATOM 724 N N . LEU A 1 94 ? -10.352 12.992 -0.617 1 98.56 94 LEU A N 1
ATOM 725 C CA . LEU A 1 94 ? -8.938 12.742 -0.348 1 98.56 94 LEU A CA 1
ATOM 726 C C . LEU A 1 94 ? -8.234 12.195 -1.586 1 98.56 94 LEU A C 1
ATOM 728 O O . LEU A 1 94 ? -7.141 12.641 -1.932 1 98.56 94 LEU A O 1
ATOM 732 N N . LEU A 1 95 ? -8.875 11.258 -2.26 1 98 95 LEU A N 1
ATOM 733 C CA . LEU A 1 95 ? -8.328 10.656 -3.475 1 98 95 LEU A CA 1
ATOM 734 C C . LEU A 1 95 ? -8.094 11.719 -4.547 1 98 95 LEU A C 1
ATOM 736 O O . LEU A 1 95 ? -7.043 11.742 -5.188 1 98 95 LEU A O 1
ATOM 740 N N . THR A 1 96 ? -9.047 12.578 -4.699 1 97.31 96 THR A N 1
ATOM 741 C CA . THR A 1 96 ? -8.953 13.633 -5.699 1 97.31 96 THR A CA 1
ATOM 742 C C . THR A 1 96 ? -7.727 14.5 -5.449 1 97.31 96 THR A C 1
ATOM 744 O O . THR A 1 96 ? -6.957 14.781 -6.375 1 97.31 96 THR A O 1
ATOM 747 N N . VAL A 1 97 ? -7.473 14.852 -4.273 1 98.19 97 VAL A N 1
ATOM 748 C CA . VAL A 1 97 ? -6.359 15.727 -3.922 1 98.19 97 VAL A CA 1
ATOM 749 C C . VAL A 1 97 ? -5.039 14.977 -4.102 1 98.19 97 VAL A C 1
ATOM 751 O O . VAL A 1 97 ? -4.09 15.516 -4.684 1 98.19 97 VAL A O 1
ATOM 754 N N . LEU A 1 98 ? -4.977 13.75 -3.635 1 97.94 98 LEU A N 1
ATOM 755 C CA . LEU A 1 98 ? -3.725 13.008 -3.697 1 97.94 98 LEU A CA 1
ATOM 756 C C . LEU A 1 98 ? -3.385 12.633 -5.137 1 97.94 98 LEU A C 1
ATOM 758 O O . LEU A 1 98 ? -2.209 12.547 -5.5 1 97.94 98 LEU A O 1
ATOM 762 N N . ARG A 1 99 ? -4.383 12.43 -5.984 1 95.38 99 ARG A N 1
ATOM 763 C CA . ARG A 1 99 ? -4.145 12.133 -7.395 1 95.38 99 ARG A CA 1
ATOM 764 C C . ARG A 1 99 ? -3.408 13.281 -8.078 1 95.38 99 ARG A C 1
ATOM 766 O O . ARG A 1 99 ? -2.705 13.07 -9.07 1 95.38 99 ARG A O 1
ATOM 773 N N . ALA A 1 100 ? -3.633 14.438 -7.551 1 95.69 100 ALA A N 1
ATOM 774 C CA . ALA A 1 100 ? -2.947 15.609 -8.102 1 95.69 100 ALA A CA 1
ATOM 775 C C . ALA A 1 100 ? -1.493 15.656 -7.645 1 95.69 100 ALA A C 1
ATOM 777 O O . ALA A 1 100 ? -0.684 16.391 -8.211 1 95.69 100 ALA A O 1
ATOM 778 N N . HIS A 1 101 ? -1.152 14.859 -6.617 1 96.31 101 HIS A N 1
ATOM 779 C CA . HIS A 1 101 ? 0.188 14.898 -6.043 1 96.31 101 HIS A CA 1
ATOM 780 C C . HIS A 1 101 ? 0.707 13.492 -5.754 1 96.31 101 HIS A C 1
ATOM 782 O O . HIS A 1 101 ? 1.091 13.195 -4.621 1 96.31 101 HIS A O 1
ATOM 788 N N . PRO A 1 102 ? 0.803 12.664 -6.738 1 95.69 102 PRO A N 1
ATOM 789 C CA . PRO A 1 102 ? 1.198 11.281 -6.484 1 95.69 102 PRO A CA 1
ATOM 790 C C . PRO A 1 102 ? 2.596 11.164 -5.879 1 95.69 102 PRO A C 1
ATOM 792 O O . PRO A 1 102 ? 2.855 10.258 -5.086 1 95.69 102 PRO A O 1
ATOM 795 N N . ALA A 1 103 ? 3.467 12.094 -6.145 1 95.69 103 ALA A N 1
ATOM 796 C CA . ALA A 1 103 ? 4.863 12.031 -5.719 1 95.69 103 ALA A CA 1
ATOM 797 C C . ALA A 1 103 ? 4.984 12.195 -4.207 1 95.69 103 ALA A C 1
ATOM 799 O O . ALA A 1 103 ? 6 11.82 -3.615 1 95.69 103 ALA A O 1
ATOM 800 N N . VAL A 1 104 ? 3.926 12.75 -3.561 1 97.69 104 VAL A N 1
ATOM 801 C CA . VAL A 1 104 ? 4.043 13 -2.127 1 97.69 104 VAL A CA 1
ATOM 802 C C . VAL A 1 104 ? 2.988 12.18 -1.377 1 97.69 104 VAL A C 1
ATOM 804 O O . VAL A 1 104 ? 2.801 12.359 -0.172 1 97.69 104 VAL A O 1
ATOM 807 N N . ALA A 1 105 ? 2.277 11.289 -2.047 1 97.44 105 ALA A N 1
ATOM 808 C CA . ALA A 1 105 ? 1.189 10.531 -1.432 1 97.44 105 ALA A CA 1
ATOM 809 C C . ALA A 1 105 ? 1.697 9.688 -0.265 1 97.44 105 ALA A C 1
ATOM 811 O O . ALA A 1 105 ? 1.076 9.656 0.8 1 97.44 105 ALA A O 1
ATOM 812 N N . ASP A 1 106 ? 2.816 9.086 -0.443 1 96.38 106 ASP A N 1
ATOM 813 C CA . ASP A 1 106 ? 3.387 8.281 0.631 1 96.38 106 ASP A CA 1
ATOM 814 C C . ASP A 1 106 ? 3.818 9.156 1.806 1 96.38 106 ASP A C 1
ATOM 816 O O . ASP A 1 106 ? 3.693 8.75 2.965 1 96.38 106 ASP A O 1
ATOM 820 N N . LEU A 1 107 ? 4.379 10.297 1.484 1 97.31 107 LEU A N 1
ATOM 821 C CA . LEU A 1 107 ? 4.738 11.242 2.529 1 97.31 107 LEU A CA 1
ATOM 822 C C . LEU A 1 107 ? 3.52 11.633 3.355 1 97.31 107 LEU A C 1
ATOM 824 O O . LEU A 1 107 ? 3.582 11.672 4.586 1 97.31 107 LEU A O 1
ATOM 828 N N . VAL A 1 108 ? 2.428 11.875 2.68 1 97.94 108 VAL A N 1
ATOM 829 C CA . VAL A 1 108 ? 1.181 12.25 3.34 1 97.94 108 VAL A CA 1
ATOM 830 C C . VAL A 1 108 ? 0.729 11.117 4.266 1 97.94 108 VAL A C 1
ATOM 832 O O . VAL A 1 108 ? 0.335 11.367 5.406 1 97.94 108 VAL A O 1
ATOM 835 N N . LYS A 1 109 ? 0.82 9.977 3.846 1 96.38 109 LYS A N 1
ATOM 836 C CA . LYS A 1 109 ? 0.403 8.812 4.633 1 96.38 109 LYS A CA 1
ATOM 837 C C . LYS A 1 109 ? 1.175 8.734 5.945 1 96.38 109 LYS A C 1
ATOM 839 O O . LYS A 1 109 ? 0.583 8.531 7.008 1 96.38 109 LYS A O 1
ATOM 844 N N . THR A 1 110 ? 2.479 9.008 5.938 1 93 110 THR A N 1
ATOM 845 C CA . THR A 1 110 ? 3.338 8.828 7.102 1 93 110 THR A CA 1
ATOM 846 C C . THR A 1 110 ? 3.197 10.008 8.062 1 93 110 THR A C 1
ATOM 848 O O . THR A 1 110 ? 3.551 9.898 9.242 1 93 110 THR A O 1
ATOM 851 N N . ARG A 1 111 ? 2.656 11.062 7.551 1 95.38 111 ARG A N 1
ATOM 852 C CA . ARG A 1 111 ? 2.59 12.273 8.367 1 95.38 111 ARG A CA 1
ATOM 853 C C . ARG A 1 111 ? 1.148 12.734 8.547 1 95.38 111 ARG A C 1
ATOM 855 O O . ARG A 1 111 ? 0.901 13.883 8.914 1 95.38 111 ARG A O 1
ATOM 862 N N . PHE A 1 112 ? 0.264 11.859 8.289 1 96.19 112 PHE A N 1
ATOM 863 C CA . PHE A 1 112 ? -1.156 12.172 8.18 1 96.19 112 PHE A CA 1
ATOM 864 C C . PHE A 1 112 ? -1.671 12.82 9.453 1 96.19 112 PHE A C 1
ATOM 866 O O . PHE A 1 112 ? -2.355 13.844 9.406 1 96.19 112 PHE A O 1
ATOM 873 N N . LEU A 1 113 ? -1.28 12.359 10.617 1 94.88 113 LEU A N 1
ATOM 874 C CA . LEU A 1 113 ? -1.859 12.789 11.891 1 94.88 113 LEU A CA 1
ATOM 875 C C . LEU A 1 113 ? -1.023 13.891 12.523 1 94.88 113 LEU A C 1
ATOM 877 O O . LEU A 1 113 ? -1.307 14.328 13.641 1 94.88 113 LEU A O 1
ATOM 881 N N . LEU A 1 114 ? -0.029 14.391 11.812 1 93.75 114 LEU A N 1
ATOM 882 C CA . LEU A 1 114 ? 0.852 15.414 12.367 1 93.75 114 LEU A CA 1
ATOM 883 C C . LEU A 1 114 ? 0.337 16.812 12.023 1 93.75 114 LEU A C 1
ATOM 885 O O . LEU A 1 114 ? 0.908 17.812 12.469 1 93.75 114 LEU A O 1
ATOM 889 N N . SER A 1 115 ? -0.721 16.891 11.297 1 94.44 115 SER A N 1
ATOM 890 C CA . SER A 1 115 ? -1.294 18.188 10.922 1 94.44 115 SER A CA 1
ATOM 891 C C . SER A 1 115 ? -2.77 18.266 11.297 1 94.44 115 SER A C 1
ATOM 893 O O . SER A 1 115 ? -3.443 17.234 11.406 1 94.44 115 SER A O 1
ATOM 895 N N . GLU A 1 116 ? -3.23 19.406 11.43 1 95.25 116 GLU A N 1
ATOM 896 C CA . GLU A 1 116 ? -4.625 19.609 11.805 1 95.25 116 GLU A CA 1
ATOM 897 C C . GLU A 1 116 ? -5.57 19.109 10.711 1 95.25 116 GLU A C 1
ATOM 899 O O . GLU A 1 116 ? -6.547 18.422 10.992 1 95.25 116 GLU A O 1
ATOM 904 N N . PRO A 1 117 ? -5.297 19.422 9.422 1 97.62 117 PRO A N 1
ATOM 905 C CA . PRO A 1 117 ? -6.188 18.875 8.406 1 97.62 117 PRO A CA 1
ATOM 906 C C . PRO A 1 117 ? -6.246 17.344 8.43 1 97.62 117 PRO A C 1
ATOM 908 O O . PRO A 1 117 ? -7.312 16.766 8.242 1 97.62 117 PRO A O 1
ATOM 911 N N . GLY A 1 118 ? -5.125 16.703 8.648 1 97.81 118 GLY A N 1
ATOM 912 C CA . GLY A 1 118 ? -5.109 15.258 8.773 1 97.81 118 GLY A CA 1
ATOM 913 C C . GLY A 1 118 ? -5.934 14.75 9.945 1 97.81 118 GLY A C 1
ATOM 914 O O . GLY A 1 118 ? -6.691 13.797 9.805 1 97.81 118 GLY A O 1
ATOM 915 N N . LEU A 1 119 ? -5.793 15.438 11.07 1 96.75 119 LEU A N 1
ATOM 916 C CA . LEU A 1 119 ? -6.555 15.086 12.258 1 96.75 119 LEU A CA 1
ATOM 917 C C . LEU A 1 119 ? -8.055 15.258 12.016 1 96.75 119 LEU A C 1
ATOM 919 O O . LEU A 1 119 ? -8.852 14.43 12.453 1 96.75 119 LEU A O 1
ATOM 923 N N . GLN A 1 120 ? -8.391 16.297 11.352 1 97.38 120 GLN A N 1
ATOM 924 C CA . GLN A 1 120 ? -9.797 16.578 11.062 1 97.38 120 GLN A CA 1
ATOM 925 C C . GLN A 1 120 ? -10.391 15.492 10.164 1 97.38 120 GLN A C 1
ATOM 927 O O . GLN A 1 120 ? -11.516 15.039 10.391 1 97.38 120 GLN A O 1
ATOM 932 N N . LEU A 1 121 ? -9.656 15.133 9.18 1 97.88 121 LEU A N 1
ATOM 933 C CA . LEU A 1 121 ? -10.102 14.07 8.273 1 97.88 121 LEU A CA 1
ATOM 934 C C . LEU A 1 121 ? -10.25 12.75 9.016 1 97.88 121 LEU A C 1
ATOM 936 O O . LEU A 1 121 ? -11.273 12.07 8.875 1 97.88 121 LEU A O 1
ATOM 940 N N . ALA A 1 122 ? -9.273 12.43 9.844 1 97.56 122 ALA A N 1
ATOM 941 C CA . ALA A 1 122 ? -9.32 11.195 10.625 1 97.56 122 ALA A CA 1
ATOM 942 C C . ALA A 1 122 ? -10.492 11.211 11.609 1 97.56 122 ALA A C 1
ATOM 944 O O . ALA A 1 122 ? -11.195 10.211 11.766 1 97.56 122 ALA A O 1
ATOM 945 N N . GLU A 1 123 ? -10.688 12.352 12.242 1 97.38 123 GLU A N 1
ATOM 946 C CA . GLU A 1 123 ? -11.797 12.508 13.18 1 97.38 123 GLU A CA 1
ATOM 947 C C . GLU A 1 123 ? -13.133 12.234 12.508 1 97.38 123 GLU A C 1
ATOM 949 O O . GLU A 1 123 ? -13.984 11.539 13.062 1 97.38 123 GLU A O 1
ATOM 954 N N . ARG A 1 124 ? -13.281 12.773 11.344 1 97.56 124 ARG A N 1
ATOM 955 C CA . ARG A 1 124 ? -14.516 12.578 10.602 1 97.56 124 ARG A CA 1
ATOM 956 C C . ARG A 1 124 ? -14.711 11.109 10.227 1 97.56 124 ARG A C 1
ATOM 958 O O . ARG A 1 124 ? -15.797 10.555 10.398 1 97.56 124 ARG A O 1
ATOM 965 N N . ALA A 1 125 ? -13.711 10.5 9.734 1 98.06 125 ALA A N 1
ATOM 966 C CA . ALA A 1 125 ? -13.781 9.094 9.352 1 98.06 125 ALA A CA 1
ATOM 967 C C . ALA A 1 125 ? -14.102 8.211 10.555 1 98.06 125 ALA A C 1
ATOM 969 O O . ALA A 1 125 ? -14.977 7.348 10.484 1 98.06 125 ALA A O 1
ATOM 970 N N . LEU A 1 126 ? -13.414 8.445 11.641 1 97.5 126 LEU A N 1
ATOM 971 C CA . LEU A 1 126 ? -13.641 7.684 12.859 1 97.5 126 LEU A CA 1
ATOM 972 C C . LEU A 1 126 ? -15.078 7.863 13.359 1 97.5 126 LEU A C 1
ATOM 974 O O . LEU A 1 126 ? -15.711 6.902 13.797 1 97.5 126 LEU A O 1
ATOM 978 N N . GLY A 1 127 ? -15.508 9.094 13.305 1 96.94 127 GLY A N 1
ATOM 979 C CA . GLY A 1 127 ? -16.875 9.359 13.727 1 96.94 127 GLY A CA 1
ATOM 980 C C . GLY A 1 127 ? -17.906 8.586 12.93 1 96.94 127 GLY A C 1
ATOM 981 O O . GLY A 1 127 ? -18.859 8.047 13.492 1 96.94 127 GLY A O 1
ATOM 982 N N . LEU A 1 128 ? -17.734 8.523 11.648 1 97.56 128 LEU A N 1
ATOM 983 C CA . LEU A 1 128 ? -18.656 7.777 10.781 1 97.56 128 LEU A CA 1
ATOM 984 C C . LEU A 1 128 ? -18.609 6.289 11.117 1 97.56 128 LEU A C 1
ATOM 986 O O . LEU A 1 128 ? -19.656 5.648 11.219 1 97.56 128 LEU A O 1
ATOM 990 N N . LEU A 1 129 ? -17.438 5.75 11.352 1 97.69 129 LEU A N 1
ATOM 991 C CA . LEU A 1 129 ? -17.281 4.328 11.633 1 97.69 129 LEU A CA 1
ATOM 992 C C . LEU A 1 129 ? -17.844 3.977 13 1 97.69 129 LEU A C 1
ATOM 994 O O . LEU A 1 129 ? -18.562 2.975 13.141 1 97.69 129 LEU A O 1
ATOM 998 N N . ARG A 1 130 ? -17.578 4.812 13.938 1 96.06 130 ARG A N 1
ATOM 999 C CA . ARG A 1 130 ? -18.109 4.582 15.273 1 96.06 130 ARG A CA 1
ATOM 1000 C C . ARG A 1 130 ? -19.641 4.691 15.273 1 96.06 130 ARG A C 1
ATOM 1002 O O . ARG A 1 130 ? -20.312 3.904 15.93 1 96.06 130 ARG A O 1
ATOM 1009 N N . GLY A 1 131 ? -20.094 5.66 14.57 1 94.62 131 GLY A N 1
ATOM 1010 C CA . GLY A 1 131 ? -21.531 5.797 14.422 1 94.62 131 GLY A CA 1
ATOM 1011 C C . GLY A 1 131 ? -22.188 4.594 13.773 1 94.62 131 GLY A C 1
ATOM 1012 O O . GLY A 1 131 ? -23.359 4.32 14.008 1 94.62 131 GLY A O 1
ATOM 1013 N N . ALA A 1 132 ? -21.438 3.914 12.992 1 95.88 132 ALA A N 1
ATOM 1014 C CA . ALA A 1 132 ? -21.922 2.723 12.305 1 95.88 132 ALA A CA 1
ATOM 1015 C C . ALA A 1 132 ? -21.875 1.502 13.219 1 95.88 132 ALA A C 1
ATOM 1017 O O . ALA A 1 132 ? -22.328 0.417 12.836 1 95.88 132 ALA A O 1
ATOM 1018 N N . GLY A 1 133 ? -21.25 1.634 14.359 1 96 133 GLY A N 1
ATOM 1019 C CA . GLY A 1 133 ? -21.281 0.557 15.336 1 96 133 GLY A CA 1
ATOM 1020 C C . GLY A 1 133 ? -19.922 -0.108 15.531 1 96 133 GLY A C 1
ATOM 1021 O O . GLY A 1 133 ? -19.797 -1.04 16.328 1 96 133 GLY A O 1
ATOM 1022 N N . PHE A 1 134 ? -18.906 0.372 14.922 1 96.12 134 PHE A N 1
ATOM 1023 C CA . PHE A 1 134 ? -17.578 -0.204 15.094 1 96.12 134 PHE A CA 1
ATOM 1024 C C . PHE A 1 134 ? -16.953 0.244 16.406 1 96.12 134 PHE A C 1
ATOM 1026 O O . PHE A 1 134 ? -17.188 1.371 16.859 1 96.12 134 PHE A O 1
ATOM 1033 N N . THR A 1 135 ? -16.172 -0.648 16.969 1 93.5 135 THR A N 1
ATOM 1034 C CA . THR A 1 135 ? -15.43 -0.294 18.172 1 93.5 135 THR A CA 1
ATOM 1035 C C . THR A 1 135 ? -14.328 0.711 17.844 1 93.5 135 THR A C 1
ATOM 1037 O O . THR A 1 135 ? -13.969 0.898 16.688 1 93.5 135 THR A O 1
ATOM 1040 N N . PRO A 1 136 ? -13.773 1.367 18.828 1 93.06 136 PRO A N 1
ATOM 1041 C CA . PRO A 1 136 ? -12.648 2.273 18.594 1 93.06 136 PRO A CA 1
ATOM 1042 C C . PRO A 1 136 ? -11.469 1.584 17.906 1 93.06 136 PRO A C 1
ATOM 1044 O O . PRO A 1 136 ? -10.844 2.158 17.016 1 93.06 136 PRO A O 1
ATOM 1047 N N . GLU A 1 137 ? -11.258 0.37 18.281 1 90.75 137 GLU A N 1
ATOM 1048 C CA . GLU A 1 137 ? -10.156 -0.393 17.703 1 90.75 137 GLU A CA 1
ATOM 1049 C C . GLU A 1 137 ? -10.406 -0.697 16.234 1 90.75 137 GLU A C 1
ATOM 1051 O O . GLU A 1 137 ? -9.523 -0.496 15.398 1 90.75 137 GLU A O 1
ATOM 1056 N N . GLN A 1 138 ? -11.578 -1.156 15.977 1 92.5 138 GLN A N 1
ATOM 1057 C CA . GLN A 1 138 ? -11.938 -1.444 14.594 1 92.5 138 GLN A CA 1
ATOM 1058 C C . GLN A 1 138 ? -11.93 -0.174 13.75 1 92.5 138 GLN A C 1
ATOM 1060 O O . GLN A 1 138 ? -11.461 -0.187 12.609 1 92.5 138 GLN A O 1
ATOM 1065 N N . SER A 1 139 ? -12.445 0.894 14.344 1 95.94 139 SER A N 1
ATOM 1066 C CA . SER A 1 139 ? -12.508 2.16 13.625 1 95.94 139 SER A CA 1
ATOM 1067 C C . SER A 1 139 ? -11.117 2.668 13.266 1 95.94 139 SER A C 1
ATOM 1069 O O . SER A 1 139 ? -10.891 3.145 12.156 1 95.94 139 SER A O 1
ATOM 1071 N N . ALA A 1 140 ? -10.195 2.543 14.211 1 94 140 ALA A N 1
ATOM 1072 C CA . ALA A 1 140 ? -8.82 2.957 13.961 1 94 140 ALA A CA 1
ATOM 1073 C C . ALA A 1 140 ? -8.188 2.115 12.859 1 94 140 ALA A C 1
ATOM 1075 O O . ALA A 1 140 ? -7.555 2.652 11.945 1 94 140 ALA A O 1
ATOM 1076 N N . GLN A 1 141 ? -8.391 0.84 12.93 1 92.94 141 GLN A N 1
ATOM 1077 C CA . GLN A 1 141 ? -7.84 -0.055 11.922 1 92.94 141 GLN A CA 1
ATOM 1078 C C . GLN A 1 141 ? -8.422 0.24 10.547 1 92.94 141 GLN A C 1
ATOM 1080 O O . GLN A 1 141 ? -7.688 0.344 9.562 1 92.94 141 GLN A O 1
ATOM 1085 N N . LEU A 1 142 ? -9.742 0.38 10.523 1 96.56 142 LEU A N 1
ATOM 1086 C CA . LEU A 1 142 ? -10.43 0.63 9.258 1 96.56 142 LEU A CA 1
ATOM 1087 C C . LEU A 1 142 ? -10 1.967 8.664 1 96.56 142 LEU A C 1
ATOM 1089 O O . LEU A 1 142 ? -9.852 2.088 7.445 1 96.56 142 LEU A O 1
ATOM 1093 N N . SER A 1 143 ? -9.836 2.959 9.5 1 96.88 143 SER A N 1
ATOM 1094 C CA . SER A 1 143 ? -9.375 4.254 9.016 1 96.88 143 SER A CA 1
ATOM 1095 C C . SER A 1 143 ? -7.961 4.164 8.445 1 96.88 143 SER A C 1
ATOM 1097 O O . SER A 1 143 ? -7.652 4.793 7.438 1 96.88 143 SER A O 1
ATOM 1099 N N . GLY A 1 144 ? -7.105 3.402 9.125 1 94.44 144 GLY A N 1
ATOM 1100 C CA . GLY A 1 144 ? -5.781 3.141 8.578 1 94.44 144 GLY A CA 1
ATOM 1101 C C . GLY A 1 144 ? -5.812 2.459 7.227 1 94.44 144 GLY A C 1
ATOM 1102 O O . GLY A 1 144 ? -5.094 2.855 6.309 1 94.44 144 GLY A O 1
ATOM 1103 N N . HIS A 1 145 ? -6.668 1.458 7.086 1 95.62 145 HIS A N 1
ATOM 1104 C CA . HIS A 1 145 ? -6.828 0.775 5.805 1 95.62 145 HIS A CA 1
ATOM 1105 C C . HIS A 1 145 ? -7.359 1.725 4.738 1 95.62 145 HIS A C 1
ATOM 1107 O O . HIS A 1 145 ? -6.992 1.617 3.566 1 95.62 145 HIS A O 1
ATOM 1113 N N . ALA A 1 146 ? -8.25 2.619 5.172 1 97.94 146 ALA A N 1
ATOM 1114 C CA . ALA A 1 146 ? -8.789 3.602 4.23 1 97.94 146 ALA A CA 1
ATOM 1115 C C . ALA A 1 146 ? -7.672 4.457 3.639 1 97.94 146 ALA A C 1
ATOM 1117 O O . ALA A 1 146 ? -7.574 4.605 2.418 1 97.94 146 ALA A O 1
ATOM 1118 N N . LEU A 1 147 ? -6.879 4.961 4.527 1 97.56 147 LEU A N 1
ATOM 1119 C CA . LEU A 1 147 ? -5.77 5.801 4.078 1 97.56 147 LEU A CA 1
ATOM 1120 C C . LEU A 1 147 ? -4.801 5.004 3.213 1 97.56 147 LEU A C 1
ATOM 1122 O O . LEU A 1 147 ? -4.363 5.48 2.164 1 97.56 147 LEU A O 1
ATOM 1126 N N . GLN A 1 148 ? -4.496 3.848 3.615 1 95.5 148 GLN A N 1
ATOM 1127 C CA . GLN A 1 148 ? -3.617 2.975 2.846 1 95.5 148 GLN A CA 1
ATOM 1128 C C . GLN A 1 148 ? -4.184 2.709 1.454 1 95.5 148 GLN A C 1
ATOM 1130 O O . GLN A 1 148 ? -3.449 2.725 0.465 1 95.5 148 GLN A O 1
ATOM 1135 N N . THR A 1 149 ? -5.449 2.445 1.41 1 96.56 149 THR A N 1
ATOM 1136 C CA . THR A 1 149 ? -6.121 2.174 0.144 1 96.56 149 THR A CA 1
ATOM 1137 C C . THR A 1 149 ? -6.012 3.373 -0.793 1 96.56 149 THR A C 1
ATOM 1139 O O . THR A 1 149 ? -5.641 3.225 -1.96 1 96.56 149 THR A O 1
ATOM 1142 N N . ILE A 1 150 ? -6.293 4.508 -0.32 1 97.94 150 ILE A N 1
ATOM 1143 C CA . ILE A 1 150 ? -6.27 5.715 -1.138 1 97.94 150 ILE A CA 1
ATOM 1144 C C . ILE A 1 150 ? -4.855 5.965 -1.655 1 97.94 150 ILE A C 1
ATOM 1146 O O . ILE A 1 150 ? -4.66 6.215 -2.846 1 97.94 150 ILE A O 1
ATOM 1150 N N . VAL A 1 151 ? -3.908 5.879 -0.793 1 97.31 151 VAL A N 1
ATOM 1151 C CA . VAL A 1 151 ? -2.518 6.113 -1.173 1 97.31 151 VAL A CA 1
ATOM 1152 C C . VAL A 1 151 ? -2.078 5.062 -2.189 1 97.31 151 VAL A C 1
ATOM 1154 O O . VAL A 1 151 ? -1.424 5.387 -3.184 1 97.31 151 VAL A O 1
ATOM 1157 N N . ALA A 1 152 ? -2.467 3.859 -1.956 1 94.75 152 ALA A N 1
ATOM 1158 C CA . ALA A 1 152 ? -2.111 2.789 -2.887 1 94.75 152 ALA A CA 1
ATOM 1159 C C . ALA A 1 152 ? -2.732 3.027 -4.258 1 94.75 152 ALA A C 1
ATOM 1161 O O . ALA A 1 152 ? -2.09 2.799 -5.285 1 94.75 152 ALA A O 1
ATOM 1162 N N . LEU A 1 153 ? -3.971 3.414 -4.316 1 95 153 LEU A N 1
ATOM 1163 C CA . LEU A 1 153 ? -4.637 3.713 -5.578 1 95 153 LEU A CA 1
ATOM 1164 C C . LEU A 1 153 ? -3.861 4.77 -6.363 1 95 153 LEU A C 1
ATOM 1166 O O . LEU A 1 153 ? -3.77 4.691 -7.59 1 95 153 LEU A O 1
ATOM 1170 N N . VAL A 1 154 ? -3.287 5.668 -5.648 1 95.12 154 VAL A N 1
ATOM 1171 C CA . VAL A 1 154 ? -2.592 6.785 -6.281 1 95.12 154 VAL A CA 1
ATOM 1172 C C . VAL A 1 154 ? -1.194 6.348 -6.711 1 95.12 154 VAL A C 1
ATOM 1174 O O . VAL A 1 154 ? -0.792 6.57 -7.855 1 95.12 154 VAL A O 1
ATOM 1177 N N . THR A 1 155 ? -0.484 5.691 -5.844 1 92.81 155 THR A N 1
ATOM 1178 C CA . THR A 1 155 ? 0.927 5.402 -6.074 1 92.81 155 THR A CA 1
ATOM 1179 C C . THR A 1 155 ? 1.091 4.168 -6.953 1 92.81 155 THR A C 1
ATOM 1181 O O . THR A 1 155 ? 2.146 3.963 -7.555 1 92.81 155 THR A O 1
ATOM 1184 N N . GLN A 1 156 ? 0.062 3.357 -6.98 1 87.81 156 GLN A N 1
ATOM 1185 C CA . GLN A 1 156 ? 0.148 2.127 -7.762 1 87.81 156 GLN A CA 1
ATOM 1186 C C . GLN A 1 156 ? -0.753 2.189 -8.992 1 87.81 156 GLN A C 1
ATOM 1188 O O . GLN A 1 156 ? -1.133 1.155 -9.547 1 87.81 156 GLN A O 1
ATOM 1193 N N . GLU A 1 157 ? -1.151 3.33 -9.312 1 85.88 157 GLU A N 1
ATOM 1194 C CA . GLU A 1 157 ? -1.937 3.512 -10.531 1 85.88 157 GLU A CA 1
ATOM 1195 C C . GLU A 1 157 ? -1.209 2.947 -11.75 1 85.88 157 GLU A C 1
ATOM 1197 O O . GLU A 1 157 ? -0.04 3.264 -11.977 1 85.88 157 GLU A O 1
ATOM 1202 N N . PRO A 1 158 ? -1.922 2.053 -12.43 1 76.75 158 PRO A N 1
ATOM 1203 C CA . PRO A 1 158 ? -1.271 1.513 -13.625 1 76.75 158 PRO A CA 1
ATOM 1204 C C . PRO A 1 158 ? -0.778 2.604 -14.57 1 76.75 158 PRO A C 1
ATOM 1206 O O . PRO A 1 158 ? -1.511 3.553 -14.859 1 76.75 158 PRO A O 1
ATOM 1209 N N . GLY A 1 159 ? 0.368 2.436 -14.953 1 71.19 159 GLY A N 1
ATOM 1210 C CA . GLY A 1 159 ? 0.93 3.369 -15.922 1 71.19 159 GLY A CA 1
ATOM 1211 C C . GLY A 1 159 ? 1.595 4.57 -15.266 1 71.19 159 GLY A C 1
ATOM 1212 O O . GLY A 1 159 ? 2.252 5.363 -15.945 1 71.19 159 GLY A O 1
ATOM 1213 N N . LEU A 1 160 ? 1.262 4.828 -14 1 67.38 160 LEU A N 1
ATOM 1214 C CA . LEU A 1 160 ? 1.823 5.98 -13.305 1 67.38 160 LEU A CA 1
ATOM 1215 C C . LEU A 1 160 ? 3.318 5.797 -13.062 1 67.38 160 LEU A C 1
ATOM 1217 O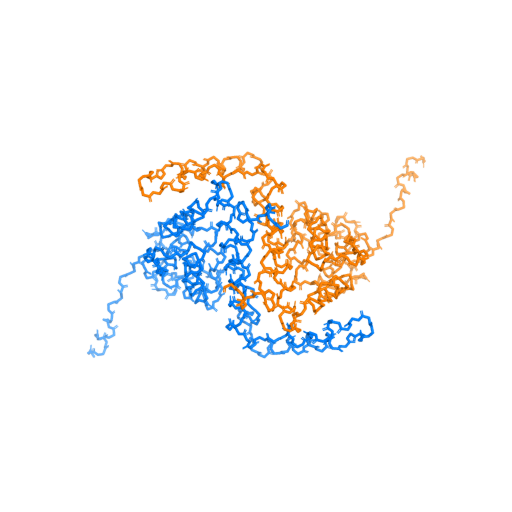 O . LEU A 1 160 ? 3.988 6.703 -12.57 1 67.38 160 LEU A O 1
ATOM 1221 N N . MET A 1 161 ? 4.059 5.059 -13.945 1 58.25 161 MET A N 1
ATOM 1222 C CA . MET A 1 161 ? 5.488 5.145 -13.656 1 58.25 161 MET A CA 1
ATOM 1223 C C . MET A 1 161 ? 5.969 6.594 -13.711 1 58.25 161 MET A C 1
ATOM 1225 O O . MET A 1 161 ? 5.906 7.234 -14.758 1 58.25 161 MET A O 1
ATOM 1229 N N . VAL A 1 162 ? 5.91 7.375 -12.695 1 52.91 162 VAL A N 1
ATOM 1230 C CA . VAL A 1 162 ? 6.379 8.75 -12.625 1 52.91 162 VAL A CA 1
ATOM 1231 C C . VAL A 1 162 ? 7.773 8.859 -13.242 1 52.91 162 VAL A C 1
ATOM 1233 O O . VAL A 1 162 ? 8.664 8.07 -12.922 1 52.91 162 VAL A O 1
ATOM 1236 N N . GLY A 1 163 ? 8.062 9.836 -14.141 1 55.84 163 GLY A N 1
ATOM 1237 C CA . GLY A 1 163 ? 9.336 10.266 -14.695 1 55.84 163 GLY A CA 1
ATOM 1238 C C . GLY A 1 163 ? 9.797 9.414 -15.867 1 55.84 163 GLY A C 1
ATOM 1239 O O . GLY A 1 163 ? 10.914 9.57 -16.359 1 55.84 163 GLY A O 1
ATOM 1240 N N . GLU A 1 164 ? 8.797 8.461 -16.203 1 61.16 164 GLU A N 1
ATOM 1241 C CA . GLU A 1 164 ? 9.359 7.594 -17.219 1 61.16 164 GLU A CA 1
ATOM 1242 C C . GLU A 1 164 ? 9.125 8.164 -18.625 1 61.16 164 GLU A C 1
ATOM 1244 O O . GLU A 1 164 ? 8.164 8.914 -18.844 1 61.16 164 GLU A O 1
ATOM 1249 N N . ASP A 1 165 ? 10.172 8.18 -19.312 1 73.25 165 ASP A N 1
ATOM 1250 C CA . ASP A 1 165 ? 10.164 8.336 -20.766 1 73.25 165 ASP A CA 1
ATOM 1251 C C . ASP A 1 165 ? 8.984 7.594 -21.391 1 73.25 165 ASP A C 1
ATOM 1253 O O . ASP A 1 165 ? 8.859 6.379 -21.234 1 73.25 165 ASP A O 1
ATOM 1257 N N . PRO A 1 166 ? 8.016 8.406 -21.922 1 77.19 166 PRO A N 1
ATOM 1258 C CA . PRO A 1 166 ? 6.844 7.781 -22.547 1 77.19 166 PRO A CA 1
ATOM 1259 C C . PRO A 1 166 ? 7.215 6.602 -23.438 1 77.19 166 PRO A C 1
ATOM 1261 O O . PRO A 1 166 ? 6.5 5.598 -23.484 1 77.19 166 PRO A O 1
ATOM 1264 N N . ALA A 1 167 ? 8.281 6.812 -24.094 1 84.19 167 ALA A N 1
ATOM 1265 C CA . ALA A 1 167 ? 8.727 5.73 -24.969 1 84.19 167 ALA A CA 1
ATOM 1266 C C . ALA A 1 167 ? 9.102 4.492 -24.172 1 84.19 167 ALA A C 1
ATOM 1268 O O . ALA A 1 167 ? 8.742 3.371 -24.531 1 84.19 167 ALA A O 1
ATOM 1269 N N . ALA A 1 168 ? 9.766 4.73 -23.125 1 81.31 168 ALA A N 1
ATOM 1270 C CA . ALA A 1 168 ? 10.172 3.631 -22.25 1 81.31 168 ALA A CA 1
ATOM 1271 C C . ALA A 1 168 ? 8.953 2.951 -21.625 1 81.31 168 ALA A C 1
ATOM 1273 O O . ALA A 1 168 ? 8.922 1.726 -21.484 1 81.31 168 ALA A O 1
ATOM 1274 N N . ARG A 1 169 ? 8.055 3.723 -21.312 1 79.94 169 ARG A N 1
ATOM 1275 C CA . ARG A 1 169 ? 6.82 3.193 -20.75 1 79.94 169 ARG A CA 1
ATOM 1276 C C . ARG A 1 169 ? 6.086 2.322 -21.766 1 79.94 169 ARG A C 1
ATOM 1278 O O . ARG A 1 169 ? 5.621 1.23 -21.438 1 79.94 169 ARG A O 1
ATOM 1285 N N . GLU A 1 170 ? 5.922 2.824 -22.938 1 83.25 170 GLU A N 1
ATOM 1286 C CA . GLU A 1 170 ? 5.254 2.072 -24 1 83.25 170 GLU A CA 1
ATOM 1287 C C . GLU A 1 170 ? 5.965 0.747 -24.266 1 83.25 170 GLU A C 1
ATOM 1289 O O . GLU A 1 170 ? 5.316 -0.283 -24.453 1 83.25 170 GLU A O 1
ATOM 1294 N N . ASP A 1 171 ? 7.254 0.84 -24.266 1 86.25 171 ASP A N 1
ATOM 1295 C CA . ASP A 1 171 ? 8.039 -0.375 -24.484 1 86.25 171 ASP A CA 1
ATOM 1296 C C . ASP A 1 171 ? 7.797 -1.384 -23.359 1 86.25 171 ASP A C 1
ATOM 1298 O O . ASP A 1 171 ? 7.652 -2.58 -23.609 1 86.25 171 ASP A O 1
ATOM 1302 N N . HIS A 1 172 ? 7.754 -0.875 -22.188 1 82.81 172 HIS A N 1
ATOM 1303 C CA . HIS A 1 172 ? 7.523 -1.736 -21.031 1 82.81 172 HIS A CA 1
ATOM 1304 C C . HIS A 1 172 ? 6.156 -2.408 -21.109 1 82.81 172 HIS A C 1
ATOM 1306 O O . HIS A 1 172 ? 6.035 -3.609 -20.875 1 82.81 172 HIS A O 1
ATOM 1312 N N . ILE A 1 173 ? 5.203 -1.675 -21.484 1 82.56 173 ILE A N 1
ATOM 1313 C CA . ILE A 1 173 ? 3.842 -2.182 -21.609 1 82.56 173 ILE A CA 1
ATOM 1314 C C . ILE A 1 173 ? 3.781 -3.238 -22.703 1 82.56 173 ILE A C 1
ATOM 1316 O O . ILE A 1 173 ? 3.199 -4.309 -22.516 1 82.56 173 ILE A O 1
ATOM 1320 N N . ARG A 1 174 ? 4.41 -2.932 -23.781 1 86 174 ARG A N 1
ATOM 1321 C CA . ARG A 1 174 ? 4.43 -3.854 -24.906 1 86 174 ARG A CA 1
ATOM 1322 C C . ARG A 1 174 ? 5.094 -5.172 -24.531 1 86 174 ARG A C 1
ATOM 1324 O O . ARG A 1 174 ? 4.59 -6.246 -24.875 1 86 174 ARG A O 1
ATOM 1331 N N . LEU A 1 175 ? 6.121 -5.062 -23.859 1 87.19 175 LEU A N 1
ATOM 1332 C CA . LEU A 1 175 ? 6.855 -6.258 -23.469 1 87.19 175 LEU A CA 1
ATOM 1333 C C . LEU A 1 175 ? 6.047 -7.09 -22.469 1 87.19 175 LEU A C 1
ATOM 1335 O O . LEU A 1 175 ? 5.977 -8.312 -22.594 1 87.19 175 LEU A O 1
ATOM 1339 N N . LYS A 1 176 ? 5.508 -6.441 -21.5 1 86.62 176 LYS A N 1
ATOM 1340 C CA . LYS A 1 176 ? 4.68 -7.141 -20.531 1 86.62 176 LYS A CA 1
ATOM 1341 C C . LYS A 1 176 ? 3.496 -7.828 -21.203 1 86.62 176 LYS A C 1
ATOM 1343 O O . LYS A 1 176 ? 3.195 -8.984 -20.922 1 86.62 176 LYS A O 1
ATOM 1348 N N . ARG A 1 177 ? 2.879 -7.137 -22.078 1 86.94 177 ARG A N 1
ATOM 1349 C CA . ARG A 1 177 ? 1.753 -7.691 -22.828 1 86.94 177 ARG A CA 1
ATOM 1350 C C . ARG A 1 177 ? 2.172 -8.922 -23.625 1 86.94 177 ARG A C 1
ATOM 1352 O O . ARG A 1 177 ? 1.505 -9.961 -23.562 1 86.94 177 ARG A O 1
ATOM 1359 N N . ALA A 1 178 ? 3.256 -8.781 -24.297 1 90.5 178 ALA A N 1
ATOM 1360 C CA . ALA A 1 178 ? 3.762 -9.883 -25.094 1 90.5 178 ALA A CA 1
ATOM 1361 C C . ALA A 1 178 ? 4.098 -11.094 -24.234 1 90.5 178 ALA A C 1
ATOM 1363 O O . ALA A 1 178 ? 3.82 -12.234 -24.609 1 90.5 178 ALA A O 1
ATOM 1364 N N . SER A 1 179 ? 4.633 -10.828 -23.109 1 92.31 179 SER A N 1
ATOM 1365 C CA . SER A 1 179 ? 5.012 -11.906 -22.203 1 92.31 179 SER A CA 1
ATOM 1366 C C . SER A 1 179 ? 3.785 -12.648 -21.688 1 92.31 179 SER A C 1
ATOM 1368 O O . SER A 1 179 ? 3.783 -13.883 -21.625 1 92.31 179 SER A O 1
ATOM 1370 N N . LEU A 1 180 ? 2.771 -11.969 -21.375 1 91.5 180 LEU A N 1
ATOM 1371 C CA . LEU A 1 180 ? 1.555 -12.578 -20.844 1 91.5 180 LEU A CA 1
ATOM 1372 C C . LEU A 1 180 ? 0.804 -13.328 -21.953 1 91.5 180 LEU A C 1
ATOM 1374 O O . LEU A 1 180 ? 0.261 -14.406 -21.703 1 91.5 180 LEU A O 1
ATOM 1378 N N . GLN A 1 181 ? 0.854 -12.773 -23.109 1 90.38 181 GLN A N 1
ATOM 1379 C CA . GLN A 1 181 ? 0.169 -13.398 -24.25 1 90.38 181 GLN A CA 1
ATOM 1380 C C . GLN A 1 181 ? 0.899 -14.656 -24.703 1 90.38 181 GLN A C 1
ATOM 1382 O O . GLN A 1 181 ? 0.312 -15.508 -25.359 1 90.38 181 GLN A O 1
ATOM 1387 N N . ALA A 1 182 ? 2.131 -14.727 -24.375 1 94.25 182 ALA A N 1
ATOM 1388 C CA . ALA A 1 182 ? 2.945 -15.867 -24.781 1 94.25 182 ALA A CA 1
ATOM 1389 C C . ALA A 1 182 ? 2.732 -17.047 -23.844 1 94.25 182 ALA A C 1
ATOM 1391 O O . ALA A 1 182 ? 3.219 -18.156 -24.094 1 94.25 182 ALA A O 1
ATOM 1392 N N . LEU A 1 183 ? 2.004 -16.859 -22.828 1 95.75 183 LEU A N 1
ATOM 1393 C CA . LEU A 1 183 ? 1.74 -17.938 -21.875 1 95.75 183 LEU A CA 1
ATOM 1394 C C . LEU A 1 183 ? 0.903 -19.031 -22.531 1 95.75 183 LEU A C 1
ATOM 1396 O O . LEU A 1 183 ? 0.121 -18.766 -23.453 1 95.75 183 LEU A O 1
ATOM 1400 N N . SER A 1 184 ? 1.095 -20.266 -22.125 1 96.06 184 SER A N 1
ATOM 1401 C CA . SER A 1 184 ? 0.266 -21.375 -22.609 1 96.06 184 SER A CA 1
ATOM 1402 C C . SER A 1 184 ? -1.198 -21.172 -22.234 1 96.06 184 SER A C 1
ATOM 1404 O O . SER A 1 184 ? -1.543 -21.125 -21.047 1 96.06 184 SER A O 1
ATOM 1406 N N . PRO A 1 185 ? -2.088 -21.062 -23.203 1 95.06 185 PRO A N 1
ATOM 1407 C CA . PRO A 1 185 ? -3.506 -20.891 -22.875 1 95.06 185 PRO A CA 1
ATOM 1408 C C . PRO A 1 185 ? -4.105 -22.109 -22.172 1 95.06 185 PRO A C 1
ATOM 1410 O O . PRO A 1 185 ? -5.156 -22 -21.531 1 95.06 185 PRO A O 1
ATOM 1413 N N . ASP A 1 186 ? -3.504 -23.219 -22.328 1 96.38 186 ASP A N 1
ATOM 1414 C CA . ASP A 1 186 ? -3.975 -24.422 -21.656 1 96.38 186 ASP A CA 1
ATOM 1415 C C . ASP A 1 186 ? -3.664 -24.375 -20.156 1 96.38 186 ASP A C 1
ATOM 1417 O O . ASP A 1 186 ? -4.488 -24.781 -19.328 1 96.38 186 ASP A O 1
ATOM 1421 N N . ARG A 1 187 ? -2.496 -23.828 -19.844 1 96.12 187 ARG A N 1
ATOM 1422 C CA . ARG A 1 187 ? -2.053 -23.797 -18.453 1 96.12 187 ARG A CA 1
ATOM 1423 C C . ARG A 1 187 ? -2.553 -22.547 -17.734 1 96.12 187 ARG A C 1
ATOM 1425 O O . ARG A 1 187 ? -2.852 -22.578 -16.547 1 96.12 187 ARG A O 1
ATOM 1432 N N . PHE A 1 188 ? -2.611 -21.5 -18.516 1 97.5 188 PHE A N 1
ATOM 1433 C CA . PHE A 1 188 ? -2.938 -20.219 -17.906 1 97.5 188 PHE A CA 1
ATOM 1434 C C . PHE A 1 188 ? -4.031 -19.5 -18.703 1 97.5 188 PHE A C 1
ATOM 1436 O O . PHE A 1 188 ? -3.85 -18.375 -19.141 1 97.5 188 PHE A O 1
ATOM 1443 N N . PRO A 1 189 ? -5.191 -20.156 -18.875 1 96.44 189 PRO A N 1
ATOM 1444 C CA . PRO A 1 189 ? -6.254 -19.562 -19.703 1 96.44 189 PRO A CA 1
ATOM 1445 C C . PRO A 1 189 ? -6.734 -18.219 -19.156 1 96.44 189 PRO A C 1
ATOM 1447 O O . PRO A 1 189 ? -7.031 -17.312 -19.938 1 96.44 189 PRO A O 1
ATOM 1450 N N . ASN A 1 190 ? -6.809 -18.047 -17.875 1 96.94 190 ASN A N 1
ATOM 1451 C CA . ASN A 1 190 ? -7.312 -16.812 -17.297 1 96.94 190 ASN A CA 1
ATOM 1452 C C . ASN A 1 190 ? -6.293 -15.68 -17.438 1 96.94 190 ASN A C 1
ATOM 1454 O O . ASN A 1 190 ? -6.664 -14.523 -17.656 1 96.94 190 ASN A O 1
ATOM 1458 N N . MET A 1 191 ? -5 -16.016 -17.281 1 96.19 191 MET A N 1
ATOM 1459 C CA . MET A 1 191 ? -3.951 -15.016 -17.469 1 96.19 191 MET A CA 1
ATOM 1460 C C . MET A 1 191 ? -3.963 -14.484 -18.906 1 96.19 191 MET A C 1
ATOM 1462 O O . MET A 1 191 ? -3.9 -13.273 -19.125 1 96.19 191 MET A O 1
ATOM 1466 N N . VAL A 1 192 ? -4.102 -15.406 -19.812 1 94.5 192 VAL A N 1
ATOM 1467 C CA . VAL A 1 192 ? -4.105 -15.039 -21.219 1 94.5 192 VAL A CA 1
ATOM 1468 C C . VAL A 1 192 ? -5.324 -14.172 -21.531 1 94.5 192 VAL A C 1
ATOM 1470 O O . VAL A 1 192 ? -5.211 -13.141 -22.188 1 94.5 192 VAL A O 1
ATOM 1473 N N . ALA A 1 193 ? -6.426 -14.555 -20.984 1 92.69 193 ALA A N 1
ATOM 1474 C CA . ALA A 1 193 ? -7.668 -13.828 -21.219 1 92.69 193 ALA A CA 1
ATOM 1475 C C . ALA A 1 193 ? -7.594 -12.422 -20.625 1 92.69 193 ALA A C 1
ATOM 1477 O O . ALA A 1 193 ? -8.227 -11.492 -21.141 1 92.69 193 ALA A O 1
ATOM 1478 N N . SER A 1 194 ? -6.777 -12.219 -19.594 1 91.5 194 SER A N 1
ATOM 1479 C CA . SER A 1 194 ? -6.719 -10.945 -18.875 1 91.5 194 SER A CA 1
ATOM 1480 C C . SER A 1 194 ? -5.465 -10.164 -19.25 1 91.5 194 SER A C 1
ATOM 1482 O O . SER A 1 194 ? -5.152 -9.148 -18.625 1 91.5 194 SER A O 1
ATOM 1484 N N . ALA A 1 195 ? -4.75 -10.594 -20.188 1 90.31 195 ALA A N 1
ATOM 1485 C CA . ALA A 1 195 ? -3.449 -10.023 -20.531 1 90.31 195 ALA A CA 1
ATOM 1486 C C . ALA A 1 195 ? -3.564 -8.531 -20.828 1 90.31 195 ALA A C 1
ATOM 1488 O O . ALA A 1 195 ? -2.797 -7.723 -20.297 1 90.31 195 ALA A O 1
ATOM 1489 N N . ASP A 1 196 ? -4.531 -8.156 -21.531 1 86.62 196 ASP A N 1
ATOM 1490 C CA . ASP A 1 196 ? -4.715 -6.758 -21.906 1 86.62 196 ASP A CA 1
ATOM 1491 C C . ASP A 1 196 ? -5.074 -5.91 -20.688 1 86.62 196 ASP A C 1
ATOM 1493 O O . ASP A 1 196 ? -4.66 -4.754 -20.594 1 86.62 196 ASP A O 1
ATOM 1497 N N . ALA A 1 197 ? -5.75 -6.531 -19.812 1 87.75 197 ALA A N 1
ATOM 1498 C CA . ALA A 1 197 ? -6.195 -5.809 -18.625 1 87.75 197 ALA A CA 1
ATOM 1499 C C . ALA A 1 197 ? -5.016 -5.477 -17.719 1 87.75 197 ALA A C 1
ATOM 1501 O O . ALA A 1 197 ? -5.008 -4.434 -17.062 1 87.75 197 ALA A O 1
ATOM 1502 N N . PHE A 1 198 ? -4.035 -6.297 -17.672 1 86.44 198 PHE A N 1
ATOM 1503 C CA . PHE A 1 198 ? -2.865 -6.078 -16.828 1 86.44 198 PHE A CA 1
ATOM 1504 C C . PHE A 1 198 ? -1.975 -4.984 -17.406 1 86.44 198 PHE A C 1
ATOM 1506 O O . PHE A 1 198 ? -1.118 -4.441 -16.719 1 86.44 198 PHE A O 1
ATOM 1513 N N . THR A 1 199 ? -2.229 -4.68 -18.672 1 79.44 199 THR A N 1
ATOM 1514 C CA . THR A 1 199 ? -1.348 -3.729 -19.344 1 79.44 199 THR A CA 1
ATOM 1515 C C . THR A 1 199 ? -2.102 -2.451 -19.703 1 79.44 199 THR A C 1
ATOM 1517 O O . THR A 1 199 ? -1.506 -1.485 -20.188 1 79.44 199 THR A O 1
ATOM 1520 N N . ASP A 1 200 ? -3.438 -2.557 -19.516 1 72.5 200 ASP A N 1
ATOM 1521 C CA . ASP A 1 200 ? -4.266 -1.417 -19.906 1 72.5 200 ASP A CA 1
ATOM 1522 C C . ASP A 1 200 ? -4.148 -0.283 -18.891 1 72.5 200 ASP A C 1
ATOM 1524 O O . ASP A 1 200 ? -4.621 -0.404 -17.75 1 72.5 200 ASP A O 1
ATOM 1528 N N . CYS A 1 201 ? -3.488 0.79 -19.312 1 64.62 201 CYS A N 1
ATOM 1529 C CA . CYS A 1 201 ? -3.309 1.982 -18.484 1 64.62 201 CYS A CA 1
ATOM 1530 C C . CYS A 1 201 ? -4.414 2.996 -18.75 1 64.62 201 CYS A C 1
ATOM 1532 O O . CYS A 1 201 ? -4.465 4.047 -18.109 1 64.62 201 CYS A O 1
ATOM 1534 N N . GLY A 1 202 ? -5.422 2.631 -19.562 1 59.41 202 GLY A N 1
ATOM 1535 C CA . GLY A 1 202 ? -6.285 3.656 -20.125 1 59.41 202 GLY A CA 1
ATOM 1536 C C . GLY A 1 202 ? -7.586 3.826 -19.375 1 59.41 202 GLY A C 1
ATOM 1537 O O . GLY A 1 202 ? -8.352 4.754 -19.641 1 59.41 202 GLY A O 1
ATOM 1538 N N . ASN A 1 203 ? -7.832 2.99 -18.453 1 65.25 203 ASN A N 1
ATOM 1539 C CA . ASN A 1 203 ? -9.125 3.158 -17.812 1 65.25 203 ASN A CA 1
ATOM 1540 C C . ASN A 1 203 ? -8.977 3.604 -16.359 1 65.25 203 ASN A C 1
ATOM 1542 O O . ASN A 1 203 ? -9.391 2.891 -15.438 1 65.25 203 ASN A O 1
ATOM 1546 N N . GLU A 1 204 ? -8.617 4.883 -16.234 1 77.75 204 GLU A N 1
ATOM 1547 C CA . GLU A 1 204 ? -8.242 5.445 -14.93 1 77.75 204 GLU A CA 1
ATOM 1548 C C . GLU A 1 204 ? -9.461 5.625 -14.039 1 77.75 204 GLU A C 1
ATOM 1550 O O . GLU A 1 204 ? -9.453 5.219 -12.875 1 77.75 204 GLU A O 1
ATOM 1555 N N . PRO A 1 205 ? -10.609 6.094 -14.633 1 79.94 205 PRO A N 1
ATOM 1556 C CA . PRO A 1 205 ? -11.75 6.309 -13.75 1 79.94 205 PRO A CA 1
ATOM 1557 C C . PRO A 1 205 ? -12.297 5.008 -13.164 1 79.94 205 PRO A C 1
ATOM 1559 O O . PRO A 1 205 ? -12.648 4.953 -11.984 1 79.94 205 PRO A O 1
ATOM 1562 N N . ALA A 1 206 ? -12.281 4.027 -13.953 1 87.12 206 ALA A N 1
ATOM 1563 C CA . ALA A 1 206 ? -12.797 2.742 -13.492 1 87.12 206 ALA A CA 1
ATOM 1564 C C . ALA A 1 206 ? -11.891 2.145 -12.414 1 87.12 206 ALA A C 1
ATOM 1566 O O . ALA A 1 206 ? -12.367 1.506 -11.477 1 87.12 206 ALA A O 1
ATOM 1567 N N . TYR A 1 207 ? -10.633 2.396 -12.586 1 90.31 207 TYR A N 1
ATOM 1568 C CA . TYR A 1 207 ? -9.648 1.91 -11.625 1 90.31 207 TYR A CA 1
ATOM 1569 C C . TYR A 1 207 ? -9.898 2.502 -10.242 1 90.31 207 TYR A C 1
ATOM 1571 O O . TYR A 1 207 ? -9.969 1.771 -9.25 1 90.31 207 TYR A O 1
ATOM 1579 N N . PHE A 1 208 ? -10.094 3.807 -10.18 1 94.25 208 PHE A N 1
ATOM 1580 C CA . PHE A 1 208 ? -10.273 4.496 -8.906 1 94.25 208 PHE A CA 1
ATOM 1581 C C . PHE A 1 208 ? -11.641 4.18 -8.305 1 94.25 208 PHE A C 1
ATOM 1583 O O . PHE A 1 208 ? -11.758 3.971 -7.094 1 94.25 208 PHE A O 1
ATOM 1590 N N . GLU A 1 209 ? -12.617 4.152 -9.148 1 94.62 209 GLU A N 1
ATOM 1591 C CA . GLU A 1 209 ? -13.969 3.854 -8.68 1 94.62 209 GLU A CA 1
ATOM 1592 C C . GLU A 1 209 ? -14.047 2.455 -8.07 1 94.62 209 GLU A C 1
ATOM 1594 O O . GLU A 1 209 ? -14.609 2.268 -6.996 1 94.62 209 GLU A O 1
ATOM 1599 N N . LEU A 1 210 ? -13.461 1.554 -8.742 1 94.12 210 LEU A N 1
ATOM 1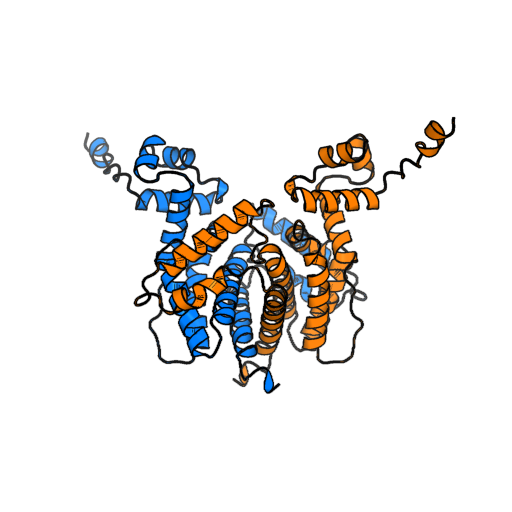600 C CA . LEU A 1 210 ? -13.484 0.188 -8.227 1 94.12 210 LEU A CA 1
ATOM 1601 C C . LEU A 1 210 ? -12.719 0.088 -6.91 1 94.12 210 LEU A C 1
ATOM 1603 O O . LEU A 1 210 ? -13.18 -0.576 -5.977 1 94.12 210 LEU A O 1
ATOM 1607 N N . GLY A 1 211 ? -11.555 0.71 -6.855 1 95.5 211 GLY A N 1
ATOM 1608 C CA . GLY A 1 211 ? -10.781 0.698 -5.625 1 95.5 211 GLY A CA 1
ATOM 1609 C C . GLY A 1 211 ? -11.531 1.265 -4.438 1 95.5 211 GLY A C 1
ATOM 1610 O O . GLY A 1 211 ? -11.523 0.68 -3.352 1 95.5 211 GLY A O 1
ATOM 1611 N N . LEU A 1 212 ? -12.219 2.395 -4.707 1 96.75 212 LEU A N 1
ATOM 1612 C CA . LEU A 1 212 ? -13.008 3.025 -3.654 1 96.75 212 LEU A CA 1
ATOM 1613 C C . LEU A 1 212 ? -14.18 2.139 -3.248 1 96.75 212 LEU A C 1
ATOM 1615 O O . LEU A 1 212 ? -14.43 1.938 -2.059 1 96.75 212 LEU A O 1
ATOM 1619 N N . ASP A 1 213 ? -14.852 1.593 -4.191 1 97 213 ASP A N 1
ATOM 1620 C CA . ASP A 1 213 ? -16.016 0.755 -3.916 1 97 213 ASP A CA 1
ATOM 1621 C C . ASP A 1 213 ? -15.609 -0.533 -3.203 1 97 213 ASP A C 1
ATOM 1623 O O . ASP A 1 213 ? -16.328 -1.025 -2.338 1 97 213 ASP A O 1
ATOM 1627 N N . LEU A 1 214 ? -14.492 -1.035 -3.609 1 97.38 214 LEU A N 1
ATOM 1628 C CA . LEU A 1 214 ? -13.961 -2.225 -2.951 1 97.38 214 LEU A CA 1
ATOM 1629 C C . LEU A 1 214 ? -13.781 -1.983 -1.455 1 97.38 214 LEU A C 1
ATOM 1631 O O . LEU A 1 214 ? -14.172 -2.82 -0.637 1 97.38 214 LEU A O 1
ATOM 1635 N N . PHE A 1 215 ? -13.273 -0.883 -1.1 1 98.25 215 PHE A N 1
ATOM 1636 C CA . PHE A 1 215 ? -13.055 -0.578 0.309 1 98.25 215 PHE A CA 1
ATOM 1637 C C . PHE A 1 215 ? -14.375 -0.346 1.029 1 98.25 215 PHE A C 1
ATOM 1639 O O . PHE A 1 215 ? -14.609 -0.905 2.104 1 98.25 215 PHE A O 1
ATOM 1646 N N . ILE A 1 216 ? -15.203 0.454 0.405 1 98.44 216 ILE A N 1
ATOM 1647 C CA . ILE A 1 216 ? -16.469 0.813 1.05 1 98.44 216 ILE A CA 1
ATOM 1648 C C . ILE A 1 216 ? -17.312 -0.439 1.261 1 98.44 216 ILE A C 1
ATOM 1650 O O . ILE A 1 216 ? -17.828 -0.666 2.355 1 98.44 216 ILE A O 1
ATOM 1654 N N . GLU A 1 217 ? -17.422 -1.239 0.251 1 97.75 217 GLU A N 1
ATOM 1655 C CA . GLU A 1 217 ? -18.188 -2.479 0.386 1 97.75 217 GLU A CA 1
ATOM 1656 C C . GLU A 1 217 ? -17.516 -3.426 1.381 1 97.75 217 GLU A C 1
ATOM 1658 O O . GLU A 1 217 ? -18.203 -4.172 2.084 1 97.75 217 GLU A O 1
ATOM 1663 N N . GLY A 1 218 ? -16.219 -3.398 1.426 1 98.31 218 GLY A N 1
ATOM 1664 C CA . GLY A 1 218 ? -15.516 -4.164 2.439 1 98.31 218 GLY A CA 1
ATOM 1665 C C . GLY A 1 218 ? -15.883 -3.766 3.855 1 98.31 218 GLY A C 1
ATOM 1666 O O . GLY A 1 218 ? -16.172 -4.625 4.695 1 98.31 218 GLY A O 1
ATOM 1667 N N . VAL A 1 219 ? -15.883 -2.482 4.125 1 98.31 219 VAL A N 1
ATOM 1668 C CA . VAL A 1 219 ? -16.25 -1.981 5.445 1 98.31 219 VAL A CA 1
ATOM 1669 C C . VAL A 1 219 ? -17.688 -2.359 5.77 1 98.31 219 VAL A C 1
ATOM 1671 O O . VAL A 1 219 ? -17.984 -2.812 6.879 1 98.31 219 VAL A O 1
ATOM 1674 N N . ARG A 1 220 ? -18.562 -2.219 4.793 1 97.19 220 ARG A N 1
ATOM 1675 C CA . ARG A 1 220 ? -19.953 -2.596 5.004 1 97.19 220 ARG A CA 1
ATOM 1676 C C . ARG A 1 220 ? -20.078 -4.078 5.34 1 97.19 220 ARG A C 1
ATOM 1678 O O . ARG A 1 220 ? -20.891 -4.465 6.184 1 97.19 220 ARG A O 1
ATOM 1685 N N . GLY A 1 221 ? -19.297 -4.84 4.727 1 96.38 221 GLY A N 1
ATOM 1686 C CA . GLY A 1 221 ? -19.375 -6.281 4.895 1 96.38 221 GLY A CA 1
ATOM 1687 C C . GLY A 1 221 ? -18.891 -6.754 6.254 1 96.38 221 GLY A C 1
ATOM 1688 O O . GLY A 1 221 ? -19.328 -7.805 6.738 1 96.38 221 GLY A O 1
ATOM 1689 N N . VAL A 1 222 ? -18.016 -5.988 6.883 1 96.31 222 VAL A N 1
ATOM 1690 C CA . VAL A 1 222 ? -17.469 -6.43 8.156 1 96.31 222 VAL A CA 1
ATOM 1691 C C . VAL A 1 222 ? -18.156 -5.684 9.305 1 96.31 222 VAL A C 1
ATOM 1693 O O . VAL A 1 222 ? -17.734 -5.793 10.461 1 96.31 222 VAL A O 1
ATOM 1696 N N . GLN A 1 223 ? -19.109 -4.914 8.93 1 94.62 223 GLN A N 1
ATOM 1697 C CA . GLN A 1 223 ? -19.844 -4.18 9.945 1 94.62 223 GLN A CA 1
ATOM 1698 C C . GLN A 1 223 ? -20.422 -5.125 11 1 94.62 223 GLN A C 1
ATOM 1700 O O . GLN A 1 223 ? -20.953 -6.188 10.664 1 94.62 223 GLN A O 1
ATOM 1705 N N . PRO A 1 224 ? -20.188 -4.707 12.25 1 86.12 224 PRO A N 1
ATOM 1706 C CA . PRO A 1 224 ? -20.781 -5.543 13.305 1 86.12 224 PRO A CA 1
ATOM 1707 C C . PRO A 1 224 ? -22.266 -5.805 13.086 1 86.12 224 PRO A C 1
ATOM 1709 O O . PRO A 1 224 ? -23 -4.906 12.664 1 86.12 224 PRO A O 1
ATOM 1712 N N . GLY A 1 225 ? -22.734 -7.008 13.352 1 75.31 225 GLY A N 1
ATOM 1713 C CA . GLY A 1 225 ? -24.109 -7.402 13.172 1 75.31 225 GLY A CA 1
ATOM 1714 C C . GLY A 1 225 ? -24.406 -7.926 11.781 1 75.31 225 GLY A C 1
ATOM 1715 O O . GLY A 1 225 ? -25.391 -8.641 11.578 1 75.31 225 GLY A O 1
ATOM 1716 N N . GLN A 1 226 ? -23.672 -7.516 10.734 1 64.81 226 GLN A N 1
ATOM 1717 C CA . GLN A 1 226 ? -23.844 -8.023 9.383 1 64.81 226 GLN A CA 1
ATOM 1718 C C . GLN A 1 226 ? -23.125 -9.344 9.188 1 64.81 226 GLN A C 1
ATOM 1720 O O . GLN A 1 226 ? -23.562 -10.195 8.406 1 64.81 226 GLN A O 1
ATOM 1725 N N . SER A 1 227 ? -21.922 -9.477 9.766 1 55.91 227 SER A N 1
ATOM 1726 C CA . SER A 1 227 ? -21.141 -10.695 9.609 1 55.91 227 SER A CA 1
ATOM 1727 C C . SER A 1 227 ? -21.891 -11.906 10.164 1 55.91 227 SER A C 1
ATOM 1729 O O . SER A 1 227 ? -21.672 -13.031 9.719 1 55.91 227 SER A O 1
ATOM 1731 N N . ASP A 1 228 ? -22.703 -11.75 11.195 1 48.03 228 ASP A N 1
ATOM 1732 C CA . ASP A 1 228 ? -23.484 -12.82 11.805 1 48.03 228 ASP A CA 1
ATOM 1733 C C . ASP A 1 228 ? -24.625 -13.266 10.883 1 48.03 228 ASP A C 1
ATOM 1735 O O . ASP A 1 228 ? -25.125 -14.383 11.008 1 48.03 228 ASP A O 1
ATOM 1739 N N . GLN A 1 229 ? -25.078 -12.547 10.023 1 43.16 229 GLN A N 1
ATOM 1740 C CA . GLN A 1 229 ? -26.25 -12.93 9.234 1 43.16 229 GLN A CA 1
ATOM 1741 C C . GLN A 1 229 ? -25.844 -13.656 7.957 1 43.16 229 GLN A C 1
ATOM 1743 O O . GLN A 1 229 ? -26.688 -14.156 7.219 1 43.16 229 GLN A O 1
ATOM 1748 N N . ARG A 1 230 ? -24.609 -13.688 7.645 1 41.28 230 ARG A N 1
ATOM 1749 C CA . ARG A 1 230 ? -24.297 -14.414 6.422 1 41.28 230 ARG A CA 1
ATOM 1750 C C . ARG A 1 230 ? -23.578 -15.727 6.738 1 41.28 230 ARG A C 1
ATOM 1752 O O . ARG A 1 230 ? -22.766 -15.789 7.668 1 41.28 230 ARG A O 1
ATOM 1759 N N . MET B 1 1 ? 44.531 -34.219 13.227 1 38.5 1 MET B N 1
ATOM 1760 C CA . MET B 1 1 ? 44.156 -34.875 11.977 1 38.5 1 MET B CA 1
ATOM 1761 C C . MET B 1 1 ? 42.656 -34.812 11.773 1 38.5 1 MET B C 1
ATOM 1763 O O . MET B 1 1 ? 42.188 -34.719 10.641 1 38.5 1 MET B O 1
ATOM 1767 N N . ALA B 1 2 ? 41.875 -35.156 12.852 1 40.69 2 ALA B N 1
ATOM 1768 C CA . ALA B 1 2 ? 40.438 -35.25 12.852 1 40.69 2 ALA B CA 1
ATOM 1769 C C . ALA B 1 2 ? 39.781 -33.875 12.711 1 40.69 2 ALA B C 1
ATOM 1771 O O . ALA B 1 2 ? 38.719 -33.75 12.07 1 40.69 2 ALA B O 1
ATOM 1772 N N . ARG B 1 3 ? 40.344 -32.844 13.516 1 41.19 3 ARG B N 1
ATOM 1773 C CA . ARG B 1 3 ? 39.719 -31.531 13.477 1 41.19 3 ARG B CA 1
ATOM 1774 C C . ARG B 1 3 ? 39.75 -30.969 12.062 1 41.19 3 ARG B C 1
ATOM 1776 O O . ARG B 1 3 ? 38.844 -30.234 11.672 1 41.19 3 ARG B O 1
ATOM 1783 N N . LYS B 1 4 ? 41.031 -31.047 11.578 1 44.62 4 LYS B N 1
ATOM 1784 C CA . LYS B 1 4 ? 41.188 -30.547 10.219 1 44.62 4 LYS B CA 1
ATOM 1785 C C . LYS B 1 4 ? 40.25 -31.25 9.25 1 44.62 4 LYS B C 1
ATOM 1787 O O . LYS B 1 4 ? 40 -30.766 8.148 1 44.62 4 LYS B O 1
ATOM 1792 N N . ARG B 1 5 ? 40 -32.438 9.516 1 39.47 5 ARG B N 1
ATOM 1793 C CA . ARG B 1 5 ? 39.125 -33.25 8.664 1 39.47 5 ARG B CA 1
ATOM 1794 C C . ARG B 1 5 ? 37.688 -32.75 8.766 1 39.47 5 ARG B C 1
ATOM 1796 O O . ARG B 1 5 ? 36.969 -32.75 7.766 1 39.47 5 ARG B O 1
ATOM 1803 N N . ALA B 1 6 ? 37.156 -32.812 10.008 1 45.06 6 ALA B N 1
ATOM 1804 C CA . ALA B 1 6 ? 35.75 -32.531 10.25 1 45.06 6 ALA B CA 1
ATOM 1805 C C . ALA B 1 6 ? 35.406 -31.094 9.836 1 45.06 6 ALA B C 1
ATOM 1807 O O . ALA B 1 6 ? 34.25 -30.797 9.5 1 45.06 6 ALA B O 1
ATOM 1808 N N . ASP B 1 7 ? 36.281 -30.188 10.039 1 40.84 7 ASP B N 1
ATOM 1809 C CA . ASP B 1 7 ? 36.125 -28.844 9.5 1 40.84 7 ASP B CA 1
ATOM 1810 C C . ASP B 1 7 ? 36.125 -28.844 7.977 1 40.84 7 ASP B C 1
ATOM 1812 O O . ASP B 1 7 ? 36.125 -27.797 7.34 1 40.84 7 ASP B O 1
ATOM 1816 N N . ALA B 1 8 ? 36.781 -29.859 7.391 1 41.62 8 ALA B N 1
ATOM 1817 C CA . ALA B 1 8 ? 36.531 -30.109 5.973 1 41.62 8 ALA B CA 1
ATOM 1818 C C . ALA B 1 8 ? 35.031 -30.25 5.684 1 41.62 8 ALA B C 1
ATOM 1820 O O . ALA B 1 8 ? 34.562 -31.297 5.25 1 41.62 8 ALA B O 1
ATOM 1821 N N . ALA B 1 9 ? 34.125 -29.984 6.496 1 39.5 9 ALA B N 1
ATOM 1822 C CA . ALA B 1 9 ? 32.719 -29.812 6.125 1 39.5 9 ALA B CA 1
ATOM 1823 C C . ALA B 1 9 ? 32.594 -29.328 4.688 1 39.5 9 ALA B C 1
ATOM 1825 O O . ALA B 1 9 ? 33.375 -28.484 4.238 1 39.5 9 ALA B O 1
ATOM 1826 N N . VAL B 1 10 ? 32.031 -30.047 3.725 1 38.19 10 VAL B N 1
ATOM 1827 C CA . VAL B 1 10 ? 31.688 -29.859 2.318 1 38.19 10 VAL B CA 1
ATOM 1828 C C . VAL B 1 10 ? 31.391 -28.375 2.062 1 38.19 10 VAL B C 1
ATOM 1830 O O . VAL B 1 10 ? 30.422 -27.844 2.604 1 38.19 10 VAL B O 1
ATOM 1833 N N . LYS B 1 11 ? 32.344 -27.562 2.078 1 48.75 11 LYS B N 1
ATOM 1834 C CA . LYS B 1 11 ? 32.031 -26.281 1.434 1 48.75 11 LYS B CA 1
ATOM 1835 C C . LYS B 1 11 ? 30.859 -26.422 0.464 1 48.75 11 LYS B C 1
ATOM 1837 O O . LYS B 1 11 ? 31.016 -26.969 -0.631 1 48.75 11 LYS B O 1
ATOM 1842 N N . GLU B 1 12 ? 29.641 -26.734 1.032 1 59.62 12 GLU B N 1
ATOM 1843 C CA . GLU B 1 12 ? 28.438 -26.906 0.222 1 59.62 12 GLU B CA 1
ATOM 1844 C C . GLU B 1 12 ? 28.516 -26.062 -1.051 1 59.62 12 GLU B C 1
ATOM 1846 O O . GLU B 1 12 ? 28.938 -24.906 -1.012 1 59.62 12 GLU B O 1
ATOM 1851 N N . ARG B 1 13 ? 28.672 -26.734 -2.174 1 78.69 13 ARG B N 1
ATOM 1852 C CA . ARG B 1 13 ? 28.719 -26.156 -3.51 1 78.69 13 ARG B CA 1
ATOM 1853 C C . ARG B 1 13 ? 27.703 -25.016 -3.641 1 78.69 13 ARG B C 1
ATOM 1855 O O . ARG B 1 13 ? 26.562 -25.156 -3.209 1 78.69 13 ARG B O 1
ATOM 1862 N N . LEU B 1 14 ? 28.375 -23.812 -3.873 1 88.31 14 LEU B N 1
ATOM 1863 C CA . LEU B 1 14 ? 27.516 -22.656 -4.141 1 88.31 14 LEU B CA 1
ATOM 1864 C C . LEU B 1 14 ? 26.484 -22.984 -5.207 1 88.31 14 LEU B C 1
ATOM 1866 O O . LEU B 1 14 ? 26.828 -23.438 -6.297 1 88.31 14 LEU B O 1
ATOM 1870 N N . THR B 1 15 ? 25.266 -23.094 -4.758 1 93.56 15 THR B N 1
ATOM 1871 C CA . THR B 1 15 ? 24.156 -23.328 -5.688 1 93.56 15 THR B CA 1
ATOM 1872 C C . THR B 1 15 ? 23.266 -22.094 -5.777 1 93.56 15 THR B C 1
ATOM 1874 O O . THR B 1 15 ? 23.359 -21.203 -4.934 1 93.56 15 THR B O 1
ATOM 1877 N N . ARG B 1 16 ? 22.516 -22.062 -6.824 1 94.69 16 ARG B N 1
ATOM 1878 C CA . ARG B 1 16 ? 21.547 -20.984 -6.988 1 94.69 16 ARG B CA 1
ATOM 1879 C C . ARG B 1 16 ? 20.625 -20.891 -5.781 1 94.69 16 ARG B C 1
ATOM 1881 O O . ARG B 1 16 ? 20.359 -19.797 -5.281 1 94.69 16 ARG B O 1
ATOM 1888 N N . GLU B 1 17 ? 20.188 -22 -5.297 1 95.75 17 GLU B N 1
ATOM 1889 C CA . GLU B 1 17 ? 19.25 -22.062 -4.168 1 95.75 17 GLU B CA 1
ATOM 1890 C C . GLU B 1 17 ? 19.906 -21.516 -2.896 1 95.75 17 GLU B C 1
ATOM 1892 O O . GLU B 1 17 ? 19.266 -20.781 -2.143 1 95.75 17 GLU B O 1
ATOM 1897 N N . ARG B 1 18 ? 21.047 -21.844 -2.684 1 95.75 18 ARG B N 1
ATOM 1898 C CA . ARG B 1 18 ? 21.766 -21.375 -1.498 1 95.75 18 ARG B CA 1
ATOM 1899 C C . ARG B 1 18 ? 21.953 -19.875 -1.53 1 95.75 18 ARG B C 1
ATOM 1901 O O . ARG B 1 18 ? 21.781 -19.188 -0.513 1 95.75 18 ARG B O 1
ATOM 1908 N N . ILE B 1 19 ? 22.297 -19.406 -2.701 1 96.62 19 ILE B N 1
ATOM 1909 C CA . ILE B 1 19 ? 22.484 -17.969 -2.859 1 96.62 19 ILE B CA 1
ATOM 1910 C C . ILE B 1 19 ? 21.188 -17.219 -2.555 1 96.62 19 ILE B C 1
ATOM 1912 O O . ILE B 1 19 ? 21.188 -16.25 -1.81 1 96.62 19 ILE B O 1
ATOM 1916 N N . VAL B 1 20 ? 20.125 -17.734 -3.062 1 97.94 20 VAL B N 1
ATOM 1917 C CA . VAL B 1 20 ? 18.812 -17.109 -2.881 1 97.94 20 VAL B CA 1
ATOM 1918 C C . VAL B 1 20 ? 18.422 -17.172 -1.409 1 97.94 20 VAL B C 1
ATOM 1920 O O . VAL B 1 20 ? 17.938 -16.172 -0.852 1 97.94 20 VAL B O 1
ATOM 1923 N N . ASP B 1 21 ? 18.688 -18.281 -0.79 1 97.56 21 ASP B N 1
ATOM 1924 C CA . ASP B 1 21 ? 18.375 -18.422 0.628 1 97.56 21 ASP B CA 1
ATOM 1925 C C . ASP B 1 21 ? 19.156 -17.422 1.472 1 97.56 21 ASP B C 1
ATOM 1927 O O . ASP B 1 21 ? 18.609 -16.797 2.377 1 97.56 21 ASP B O 1
ATOM 1931 N N . CYS B 1 22 ? 20.359 -17.297 1.124 1 97.44 22 CYS B N 1
ATOM 1932 C CA . CYS B 1 22 ? 21.219 -16.344 1.825 1 97.44 22 CYS B CA 1
ATOM 1933 C C . CYS B 1 22 ? 20.734 -14.914 1.601 1 97.44 22 CYS B C 1
ATOM 1935 O O . CYS B 1 22 ? 20.75 -14.094 2.525 1 97.44 22 CYS B O 1
ATOM 1937 N N . ALA B 1 23 ? 20.344 -14.633 0.392 1 98.44 23 ALA B N 1
ATOM 1938 C CA . ALA B 1 23 ? 19.859 -13.305 0.056 1 98.44 23 ALA B CA 1
ATO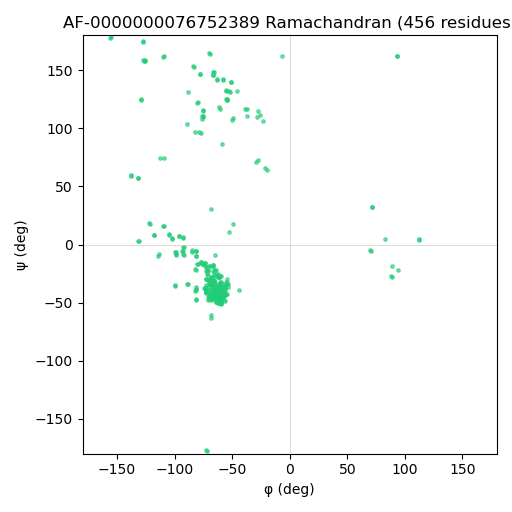M 1939 C C . ALA B 1 23 ? 18.609 -12.961 0.858 1 98.44 23 ALA B C 1
ATOM 1941 O O . ALA B 1 23 ? 18.469 -11.852 1.371 1 98.44 23 ALA B O 1
ATOM 1942 N N . ILE B 1 24 ? 17.734 -13.906 0.973 1 98.19 24 ILE B N 1
ATOM 1943 C CA . ILE B 1 24 ? 16.484 -13.711 1.721 1 98.19 24 ILE B CA 1
ATOM 1944 C C . ILE B 1 24 ? 16.812 -13.477 3.195 1 98.19 24 ILE B C 1
ATOM 1946 O O . ILE B 1 24 ? 16.25 -12.578 3.824 1 98.19 24 ILE B O 1
ATOM 1950 N N . ALA B 1 25 ? 17.703 -14.281 3.715 1 97.5 25 ALA B N 1
ATOM 1951 C CA . ALA B 1 25 ? 18.125 -14.125 5.105 1 97.5 25 ALA B CA 1
ATOM 1952 C C . ALA B 1 25 ? 18.75 -12.758 5.34 1 97.5 25 ALA B C 1
ATOM 1954 O O . ALA B 1 25 ? 18.453 -12.094 6.336 1 97.5 25 ALA B O 1
ATOM 1955 N N . LEU B 1 26 ? 19.578 -12.375 4.387 1 97.44 26 LEU B N 1
ATOM 1956 C CA . LEU B 1 26 ? 20.234 -11.07 4.484 1 97.44 26 LEU B CA 1
ATOM 1957 C C . LEU B 1 26 ? 19.203 -9.945 4.441 1 97.44 26 LEU B C 1
ATOM 1959 O O . LEU B 1 26 ? 19.281 -9 5.234 1 97.44 26 LEU B O 1
ATOM 1963 N N . ALA B 1 27 ? 18.266 -10.039 3.547 1 97.38 27 ALA B N 1
ATOM 1964 C CA . ALA B 1 27 ? 17.203 -9.047 3.457 1 97.38 27 ALA B CA 1
ATOM 1965 C C . ALA B 1 27 ? 16.438 -8.945 4.773 1 97.38 27 ALA B C 1
ATOM 1967 O O . ALA B 1 27 ? 16.094 -7.844 5.211 1 97.38 27 ALA B O 1
ATOM 1968 N N . GLY B 1 28 ? 16.141 -10.039 5.359 1 95.06 28 GLY B N 1
ATOM 1969 C CA . GLY B 1 28 ? 15.438 -10.055 6.633 1 95.06 28 GLY B CA 1
ATOM 1970 C C . GLY B 1 28 ? 16.219 -9.406 7.758 1 95.06 28 GLY B C 1
ATOM 1971 O O . GLY B 1 28 ? 15.648 -8.703 8.586 1 95.06 28 GLY B O 1
ATOM 1972 N N . ALA B 1 29 ? 17.5 -9.602 7.742 1 93.56 29 ALA B N 1
ATOM 1973 C CA . ALA B 1 29 ? 18.375 -9.133 8.828 1 93.56 29 ALA B CA 1
ATOM 1974 C C . ALA B 1 29 ? 18.703 -7.656 8.656 1 93.56 29 ALA B C 1
ATOM 1976 O O . ALA B 1 29 ? 18.75 -6.91 9.641 1 93.56 29 ALA B O 1
ATOM 1977 N N . GLU B 1 30 ? 18.906 -7.242 7.395 1 94 30 GLU B N 1
ATOM 1978 C CA . GLU B 1 30 ? 19.5 -5.922 7.195 1 94 30 GLU B CA 1
ATOM 1979 C C . GLU B 1 30 ? 18.703 -5.109 6.176 1 94 30 GLU B C 1
ATOM 1981 O O . GLU B 1 30 ? 19.062 -3.977 5.855 1 94 30 GLU B O 1
ATOM 1986 N N . GLY B 1 31 ? 17.609 -5.684 5.703 1 94.75 31 GLY B N 1
ATOM 1987 C CA . GLY B 1 31 ? 16.828 -4.996 4.695 1 94.75 31 GLY B CA 1
ATOM 1988 C C . GLY B 1 31 ? 17.203 -5.371 3.277 1 94.75 31 GLY B C 1
ATOM 1989 O O . GLY B 1 31 ? 18.312 -5.883 3.041 1 94.75 31 GLY B O 1
ATOM 1990 N N . LEU B 1 32 ? 16.344 -5.09 2.357 1 96.38 32 LEU B N 1
ATOM 1991 C CA . LEU B 1 32 ? 16.531 -5.484 0.966 1 96.38 32 LEU B CA 1
ATOM 1992 C C . LEU B 1 32 ? 17.734 -4.77 0.353 1 96.38 32 LEU B C 1
ATOM 1994 O O . LEU B 1 32 ? 18.422 -5.324 -0.505 1 96.38 32 LEU B O 1
ATOM 1998 N N . GLU B 1 33 ? 18 -3.594 0.802 1 94.81 33 GLU B N 1
ATOM 1999 C CA . GLU B 1 33 ? 19.078 -2.793 0.242 1 94.81 33 GLU B CA 1
ATOM 2000 C C . GLU B 1 33 ? 20.438 -3.426 0.533 1 94.81 33 GLU B C 1
ATOM 2002 O O . GLU B 1 33 ? 21.406 -3.164 -0.173 1 94.81 33 GLU B O 1
ATOM 2007 N N . ALA B 1 34 ? 20.516 -4.199 1.491 1 96.44 34 ALA B N 1
ATOM 2008 C CA . ALA B 1 34 ? 21.766 -4.844 1.884 1 96.44 34 ALA B CA 1
ATOM 2009 C C . ALA B 1 34 ? 22.109 -5.992 0.938 1 96.44 34 ALA B C 1
ATOM 2011 O O . ALA B 1 34 ? 23.25 -6.469 0.922 1 96.44 34 ALA B O 1
ATOM 2012 N N . VAL B 1 35 ? 21.141 -6.43 0.195 1 97.81 35 VAL B N 1
ATOM 2013 C CA . VAL B 1 35 ? 21.344 -7.551 -0.711 1 97.81 35 VAL B CA 1
ATOM 2014 C C . VAL B 1 35 ? 22.094 -7.082 -1.962 1 97.81 35 VAL B C 1
ATOM 2016 O O . VAL B 1 35 ? 21.484 -6.504 -2.867 1 97.81 35 VAL B O 1
ATOM 2019 N N . THR B 1 36 ? 23.328 -7.246 -1.962 1 96.88 36 THR B N 1
ATOM 2020 C CA . THR B 1 36 ? 24.172 -6.977 -3.117 1 96.88 36 THR B CA 1
ATOM 2021 C C . THR B 1 36 ? 25.016 -8.203 -3.465 1 96.88 36 THR B C 1
ATOM 2023 O O . THR B 1 36 ? 25.25 -9.07 -2.617 1 96.88 36 THR B O 1
ATOM 2026 N N . ILE B 1 37 ? 25.438 -8.188 -4.723 1 96.56 37 ILE B N 1
ATOM 2027 C CA . ILE B 1 37 ? 26.281 -9.281 -5.16 1 96.56 37 ILE B CA 1
ATOM 2028 C C . ILE B 1 37 ? 27.547 -9.336 -4.305 1 96.56 37 ILE B C 1
ATOM 2030 O O . ILE B 1 37 ? 27.938 -10.398 -3.816 1 96.56 37 ILE B O 1
ATOM 2034 N N . ARG B 1 38 ? 28.141 -8.195 -4.039 1 96.12 38 ARG B N 1
ATOM 2035 C CA . ARG B 1 38 ? 29.375 -8.109 -3.266 1 96.12 38 ARG B CA 1
ATOM 2036 C C . ARG B 1 38 ? 29.156 -8.602 -1.838 1 96.12 38 ARG B C 1
ATOM 2038 O O . ARG B 1 38 ? 29.953 -9.391 -1.32 1 96.12 38 ARG B O 1
ATOM 2045 N N . ARG B 1 39 ? 28.094 -8.172 -1.253 1 96.94 39 ARG B N 1
ATOM 2046 C CA . ARG B 1 39 ? 27.797 -8.555 0.124 1 96.94 39 ARG B CA 1
ATOM 2047 C C . ARG B 1 39 ? 27.531 -10.055 0.232 1 96.94 39 ARG B C 1
ATOM 2049 O O . ARG B 1 39 ? 28.047 -10.719 1.14 1 96.94 39 ARG B O 1
ATOM 2056 N N . LEU B 1 40 ? 26.781 -10.609 -0.652 1 97.06 40 LEU B N 1
ATOM 2057 C CA . LEU B 1 40 ? 26.453 -12.031 -0.647 1 97.06 40 LEU B CA 1
ATOM 2058 C C . LEU B 1 40 ? 27.703 -12.867 -0.875 1 97.06 40 LEU B C 1
ATOM 2060 O O . LEU B 1 40 ? 27.906 -13.898 -0.225 1 97.06 40 LEU B O 1
ATOM 2064 N N . ALA B 1 41 ? 28.516 -12.398 -1.794 1 96.25 41 ALA B N 1
ATOM 2065 C CA . ALA B 1 41 ? 29.766 -13.086 -2.059 1 96.25 41 ALA B CA 1
ATOM 2066 C C . ALA B 1 41 ? 30.641 -13.133 -0.808 1 96.25 41 ALA B C 1
ATOM 2068 O O . ALA B 1 41 ? 31.172 -14.188 -0.453 1 96.25 41 ALA B O 1
ATOM 2069 N N . GLN B 1 42 ? 30.719 -12 -0.191 1 96.19 42 GLN B N 1
ATOM 2070 C CA . GLN B 1 42 ? 31.484 -11.906 1.044 1 96.19 42 GLN B CA 1
ATOM 2071 C C . GLN B 1 42 ? 30.938 -12.852 2.107 1 96.19 42 GLN B C 1
ATOM 2073 O O . GLN B 1 42 ? 31.703 -13.602 2.725 1 96.19 42 GLN B O 1
ATOM 2078 N N . ASP B 1 43 ? 29.703 -12.914 2.258 1 94.62 43 ASP B N 1
ATOM 2079 C CA . ASP B 1 43 ? 29.062 -13.758 3.264 1 94.62 43 ASP B CA 1
ATOM 2080 C C . ASP B 1 43 ? 29.281 -15.234 2.957 1 94.62 43 ASP B C 1
ATOM 2082 O O . ASP B 1 43 ? 29.359 -16.062 3.871 1 94.62 43 ASP B O 1
ATOM 2086 N N . GLN B 1 44 ? 29.359 -15.547 1.697 1 94.38 44 GLN B N 1
ATOM 2087 C CA . GLN B 1 44 ? 29.484 -16.938 1.271 1 94.38 44 GLN B CA 1
ATOM 2088 C C . GLN B 1 44 ? 30.953 -17.328 1.109 1 94.38 44 GLN B C 1
ATOM 2090 O O . GLN B 1 44 ? 31.25 -18.484 0.793 1 94.38 44 GLN B O 1
ATOM 2095 N N . GLY B 1 45 ? 31.828 -16.359 1.264 1 94.69 45 GLY B N 1
ATOM 2096 C CA . GLY B 1 45 ? 33.25 -16.641 1.171 1 94.69 45 GLY B CA 1
ATOM 2097 C C . GLY B 1 45 ? 33.719 -16.938 -0.244 1 94.69 45 GLY B C 1
ATOM 2098 O O . GLY B 1 45 ? 34.562 -17.797 -0.456 1 94.69 45 GLY B O 1
ATOM 2099 N N . VAL B 1 46 ? 33.094 -16.328 -1.167 1 95.19 46 VAL B N 1
ATOM 2100 C CA . VAL B 1 46 ? 33.438 -16.531 -2.568 1 95.19 46 VAL B CA 1
ATOM 2101 C C . VAL B 1 46 ? 33.688 -15.164 -3.23 1 95.19 46 VAL B C 1
ATOM 2103 O O . VAL B 1 46 ? 33.469 -14.125 -2.605 1 95.19 46 VAL B O 1
ATOM 2106 N N . THR B 1 47 ? 34.125 -15.188 -4.504 1 94.06 47 THR B N 1
ATOM 2107 C CA . THR B 1 47 ? 34.281 -13.961 -5.285 1 94.06 47 THR B CA 1
ATOM 2108 C C . THR B 1 47 ? 32.938 -13.555 -5.906 1 94.06 47 THR B C 1
ATOM 2110 O O . THR B 1 47 ? 32.094 -14.406 -6.176 1 94.06 47 THR B O 1
ATOM 2113 N N . PRO B 1 48 ? 32.75 -12.258 -6.176 1 94.31 48 PRO B N 1
ATOM 2114 C CA . PRO B 1 48 ? 31.531 -11.828 -6.871 1 94.31 48 PRO B CA 1
ATOM 2115 C C . PRO B 1 48 ? 31.328 -12.57 -8.188 1 94.31 48 PRO B C 1
ATOM 2117 O O . PRO B 1 48 ? 30.188 -12.875 -8.547 1 94.31 48 PRO B O 1
ATOM 2120 N N . MET B 1 49 ? 32.375 -12.875 -8.781 1 93.81 49 MET B N 1
ATOM 2121 C CA . MET B 1 49 ? 32.312 -13.57 -10.055 1 93.81 49 MET B CA 1
ATOM 2122 C C . MET B 1 49 ? 31.609 -14.914 -9.898 1 93.81 49 MET B C 1
ATOM 2124 O O . MET B 1 49 ? 30.859 -15.336 -10.781 1 93.81 49 MET B O 1
ATOM 2128 N N . ALA B 1 50 ? 31.844 -15.586 -8.883 1 94.12 50 ALA B N 1
ATOM 2129 C CA . ALA B 1 50 ? 31.219 -16.875 -8.617 1 94.12 50 ALA B CA 1
ATOM 2130 C C . ALA B 1 50 ? 29.703 -16.766 -8.617 1 94.12 50 ALA B C 1
ATOM 2132 O O . ALA B 1 50 ? 29 -17.688 -9.039 1 94.12 50 ALA B O 1
ATOM 2133 N N . LEU B 1 51 ? 29.141 -15.625 -8.125 1 94.5 51 LEU B N 1
ATOM 2134 C CA . LEU B 1 51 ? 27.688 -15.406 -8.102 1 94.5 51 LEU B CA 1
ATOM 2135 C C . LEU B 1 51 ? 27.156 -15.141 -9.508 1 94.5 51 LEU B C 1
ATOM 2137 O O . LEU B 1 51 ? 26.047 -15.531 -9.844 1 94.5 51 LEU B O 1
ATOM 2141 N N . TYR B 1 52 ? 28 -14.57 -10.328 1 93.38 52 TYR B N 1
ATOM 2142 C CA . TYR B 1 52 ? 27.594 -14.219 -11.68 1 93.38 52 TYR B CA 1
ATOM 2143 C C . TYR B 1 52 ? 27.469 -15.453 -12.555 1 93.38 52 TYR B C 1
ATOM 2145 O O . TYR B 1 52 ? 26.797 -15.422 -13.594 1 93.38 52 TYR B O 1
ATOM 2153 N N . TRP B 1 53 ? 28.062 -16.516 -12.125 1 92.75 53 TRP B N 1
ATOM 2154 C CA . TRP B 1 53 ? 27.859 -17.797 -12.797 1 92.75 53 TRP B CA 1
ATOM 2155 C C . TRP B 1 53 ? 26.438 -18.281 -12.609 1 92.75 53 TRP B C 1
ATOM 2157 O O . TRP B 1 53 ? 25.906 -19.016 -13.461 1 92.75 53 TRP B O 1
ATOM 2167 N N . HIS B 1 54 ? 25.859 -17.891 -11.547 1 94.75 54 HIS B N 1
ATOM 2168 C CA . HIS B 1 54 ? 24.516 -18.344 -11.227 1 94.75 54 HIS B CA 1
ATOM 2169 C C . HIS B 1 54 ? 23.469 -17.297 -11.602 1 94.75 54 HIS B C 1
ATOM 2171 O O . HIS B 1 54 ? 22.328 -17.641 -11.938 1 94.75 54 HIS B O 1
ATOM 2177 N N . PHE B 1 55 ? 23.844 -16.031 -11.445 1 95.94 55 PHE B N 1
ATOM 2178 C CA . PHE B 1 55 ? 22.969 -14.922 -11.773 1 95.94 55 PHE B CA 1
ATOM 2179 C C . PHE B 1 55 ? 23.672 -13.906 -12.664 1 95.94 55 PHE B C 1
ATOM 2181 O O . PHE B 1 55 ? 24.688 -13.32 -12.258 1 95.94 55 PHE B O 1
ATOM 2188 N N . LYS B 1 56 ? 23.047 -13.648 -13.797 1 93.56 56 LYS B N 1
ATOM 2189 C CA . LYS B 1 56 ? 23.641 -12.75 -14.781 1 93.56 56 LYS B CA 1
ATOM 2190 C C . LYS B 1 56 ? 23.828 -11.352 -14.203 1 93.56 56 LYS B C 1
ATOM 2192 O O . LYS B 1 56 ? 24.781 -10.648 -14.555 1 93.56 56 LYS B O 1
ATOM 2197 N N . ASP B 1 57 ? 22.875 -10.906 -13.406 1 94.38 57 ASP B N 1
ATOM 2198 C CA . ASP B 1 57 ? 22.922 -9.594 -12.773 1 94.38 57 ASP B CA 1
ATOM 2199 C C . ASP B 1 57 ? 22.062 -9.562 -11.5 1 94.38 57 ASP B C 1
ATOM 2201 O O . ASP B 1 57 ? 21.453 -10.57 -11.141 1 94.38 57 ASP B O 1
ATOM 2205 N N . LYS B 1 58 ? 22.062 -8.461 -10.828 1 95.5 58 LYS B N 1
ATOM 2206 C CA . LYS B 1 58 ? 21.328 -8.289 -9.578 1 95.5 58 LYS B CA 1
ATOM 2207 C C . LYS B 1 58 ? 19.828 -8.484 -9.781 1 95.5 58 LYS B C 1
ATOM 2209 O O . LYS B 1 58 ? 19.141 -9.023 -8.914 1 95.5 58 LYS B O 1
ATOM 2214 N N . ASP B 1 59 ? 19.406 -8.094 -10.906 1 96.12 59 ASP B N 1
ATOM 2215 C CA . ASP B 1 59 ? 17.984 -8.195 -11.203 1 96.12 59 ASP B CA 1
ATOM 2216 C C . ASP B 1 59 ? 17.531 -9.648 -11.234 1 96.12 59 ASP B C 1
ATOM 2218 O O . ASP B 1 59 ? 16.469 -9.992 -10.703 1 96.12 59 ASP B O 1
ATOM 2222 N N . ARG B 1 60 ? 18.281 -10.461 -11.773 1 97.06 60 ARG B N 1
ATOM 2223 C CA . ARG B 1 60 ? 17.953 -11.883 -11.844 1 97.06 60 ARG B CA 1
ATOM 2224 C C . ARG B 1 60 ? 18.016 -12.523 -10.461 1 97.06 60 ARG B C 1
ATOM 2226 O O . ARG B 1 60 ? 17.25 -13.445 -10.164 1 97.06 60 ARG B O 1
ATOM 2233 N N . LEU B 1 61 ? 18.938 -12.039 -9.672 1 97.69 61 LEU B N 1
ATOM 2234 C CA . LEU B 1 61 ? 18.969 -12.484 -8.281 1 97.69 61 LEU B CA 1
ATOM 2235 C C . LE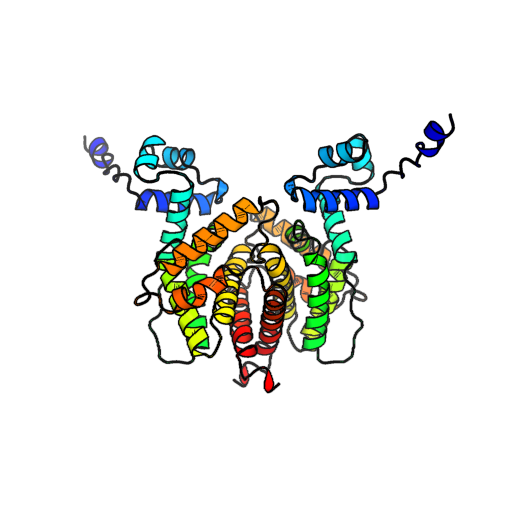U B 1 61 ? 17.672 -12.109 -7.559 1 97.69 61 LEU B C 1
ATOM 2237 O O . LEU B 1 61 ? 17.094 -12.93 -6.855 1 97.69 61 LEU B O 1
ATOM 2241 N N . LEU B 1 62 ? 17.219 -10.906 -7.773 1 98.19 62 LEU B N 1
ATOM 2242 C CA . LEU B 1 62 ? 15.984 -10.438 -7.152 1 98.19 62 LEU B CA 1
ATOM 2243 C C . LEU B 1 62 ? 14.789 -11.234 -7.648 1 98.19 62 LEU B C 1
ATOM 2245 O O . LEU B 1 62 ? 13.883 -11.555 -6.871 1 98.19 62 LEU B O 1
ATOM 2249 N N . ASP B 1 63 ? 14.828 -11.594 -8.93 1 97.75 63 ASP B N 1
ATOM 2250 C CA . ASP B 1 63 ? 13.805 -12.492 -9.453 1 97.75 63 ASP B CA 1
ATOM 2251 C C . ASP B 1 63 ? 13.789 -13.812 -8.68 1 97.75 63 ASP B C 1
ATOM 2253 O O . ASP B 1 63 ? 12.719 -14.328 -8.344 1 97.75 63 ASP B O 1
ATOM 2257 N N . GLY B 1 64 ? 14.961 -14.281 -8.445 1 98.06 64 GLY B N 1
ATOM 2258 C CA . GLY B 1 64 ? 15.094 -15.539 -7.723 1 98.06 64 GLY B CA 1
ATOM 2259 C C . GLY B 1 64 ? 14.539 -15.477 -6.309 1 98.06 64 GLY B C 1
ATOM 2260 O O . GLY B 1 64 ? 13.93 -16.438 -5.836 1 98.06 64 GLY B O 1
ATOM 2261 N N . ILE B 1 65 ? 14.734 -14.391 -5.668 1 98.56 65 ILE B N 1
ATOM 2262 C CA . ILE B 1 65 ? 14.211 -14.195 -4.324 1 98.56 65 ILE B CA 1
ATOM 2263 C C . ILE B 1 65 ? 12.68 -14.266 -4.352 1 98.56 65 ILE B C 1
ATOM 2265 O O . ILE B 1 65 ? 12.07 -15.016 -3.584 1 98.56 65 ILE B O 1
ATOM 2269 N N . ALA B 1 66 ? 12.094 -13.523 -5.238 1 98.5 66 ALA B N 1
ATOM 2270 C CA . ALA B 1 66 ? 10.633 -13.492 -5.344 1 98.5 66 ALA B CA 1
ATOM 2271 C C . ALA B 1 66 ? 10.078 -14.867 -5.68 1 98.5 66 ALA B C 1
ATOM 2273 O O . ALA B 1 66 ? 9.086 -15.305 -5.09 1 98.5 66 ALA B O 1
ATOM 2274 N N . GLU B 1 67 ? 10.742 -15.508 -6.574 1 98.38 67 GLU B N 1
ATOM 2275 C CA . GLU B 1 67 ? 10.312 -16.844 -6.98 1 98.38 67 GLU B CA 1
ATOM 2276 C C . GLU B 1 67 ? 10.352 -17.812 -5.805 1 98.38 67 GLU B C 1
ATOM 2278 O O . GLU B 1 67 ? 9.406 -18.578 -5.59 1 98.38 67 GLU B O 1
ATOM 2283 N N . LYS B 1 68 ? 11.43 -17.797 -5.105 1 98.5 68 LYS B N 1
ATOM 2284 C CA . LYS B 1 68 ? 11.594 -18.688 -3.965 1 98.5 68 LYS B CA 1
ATOM 2285 C C . LYS B 1 68 ? 10.516 -18.438 -2.914 1 98.5 68 LYS B C 1
ATOM 2287 O O . LYS B 1 68 ? 9.891 -19.391 -2.42 1 98.5 68 LYS B O 1
ATOM 2292 N N . VAL B 1 69 ? 10.273 -17.25 -2.584 1 98.56 69 VAL B N 1
ATOM 2293 C CA . VAL B 1 69 ? 9.273 -16.891 -1.589 1 98.56 69 VAL B CA 1
ATOM 2294 C C . VAL B 1 69 ? 7.895 -17.375 -2.051 1 98.56 69 VAL B C 1
ATOM 2296 O O . VAL B 1 69 ? 7.16 -18 -1.285 1 98.56 69 VAL B O 1
ATOM 2299 N N . LEU B 1 70 ? 7.562 -17.125 -3.283 1 98.56 70 LEU B N 1
ATOM 2300 C CA . LEU B 1 70 ? 6.254 -17.5 -3.811 1 98.56 70 LEU B CA 1
ATOM 2301 C C . LEU B 1 70 ? 6.109 -19.016 -3.908 1 98.56 70 LEU B C 1
ATOM 2303 O O . LEU B 1 70 ? 5.004 -19.547 -3.789 1 98.56 70 LEU B O 1
ATOM 2307 N N . SER B 1 71 ? 7.258 -19.688 -4.094 1 97.94 71 SER B N 1
ATOM 2308 C CA . SER B 1 71 ? 7.227 -21.141 -4.195 1 97.94 71 SER B CA 1
ATOM 2309 C C . SER B 1 71 ? 6.809 -21.781 -2.875 1 97.94 71 SER B C 1
ATOM 2311 O O . SER B 1 71 ? 6.398 -22.953 -2.842 1 97.94 71 SER B O 1
ATOM 2313 N N . ASP B 1 72 ? 6.906 -21.031 -1.835 1 97.5 72 ASP B N 1
ATOM 2314 C CA . ASP B 1 72 ? 6.562 -21.547 -0.513 1 97.5 72 ASP B CA 1
ATOM 2315 C C . ASP B 1 72 ? 5.062 -21.422 -0.252 1 97.5 72 ASP B C 1
ATOM 2317 O O . ASP B 1 72 ? 4.559 -21.922 0.758 1 97.5 72 ASP B O 1
ATOM 2321 N N . VAL B 1 73 ? 4.316 -20.812 -1.133 1 97.94 73 VAL B N 1
ATOM 2322 C CA . VAL B 1 73 ? 2.875 -20.672 -0.969 1 97.94 73 VAL B CA 1
ATOM 2323 C C . VAL B 1 73 ? 2.186 -21.969 -1.396 1 97.94 73 VAL B C 1
ATOM 2325 O O . VAL B 1 73 ? 2.375 -22.438 -2.52 1 97.94 73 VAL B O 1
ATOM 2328 N N . THR B 1 74 ? 1.477 -22.547 -0.539 1 94.38 74 THR B N 1
ATOM 2329 C CA . THR B 1 74 ? 0.677 -23.719 -0.87 1 94.38 74 THR B CA 1
ATOM 2330 C C . THR B 1 74 ? -0.563 -23.312 -1.665 1 94.38 74 THR B C 1
ATOM 2332 O O . THR B 1 74 ? -1.385 -22.531 -1.191 1 94.38 74 THR B O 1
ATOM 2335 N N . LEU B 1 75 ? -0.642 -23.75 -2.852 1 92.12 75 LEU B N 1
ATOM 2336 C CA . LEU B 1 75 ? -1.846 -23.531 -3.645 1 92.12 75 LEU B CA 1
ATOM 2337 C C . LEU B 1 75 ? -2.969 -24.469 -3.205 1 92.12 75 LEU B C 1
ATOM 2339 O O . LEU B 1 75 ? -2.881 -25.672 -3.393 1 92.12 75 LEU B O 1
ATOM 2343 N N . PRO B 1 76 ? -3.932 -23.891 -2.617 1 87 76 PRO B N 1
ATOM 2344 C CA . PRO B 1 76 ? -5.008 -24.781 -2.16 1 87 76 PRO B CA 1
ATOM 2345 C C . PRO B 1 76 ? -5.703 -25.5 -3.307 1 87 76 PRO B C 1
ATOM 2347 O O . PRO B 1 76 ? -5.852 -24.953 -4.398 1 87 76 PRO B O 1
ATOM 2350 N N . ALA B 1 77 ? -6.023 -26.719 -3.014 1 84.75 77 ALA B N 1
ATOM 2351 C CA . ALA B 1 77 ? -6.809 -27.469 -3.982 1 84.75 77 ALA B CA 1
ATOM 2352 C C . ALA B 1 77 ? -8.211 -26.891 -4.133 1 84.75 77 ALA B C 1
ATOM 2354 O O . ALA B 1 77 ? -8.727 -26.266 -3.207 1 84.75 77 ALA B O 1
ATOM 2355 N N . GLY B 1 78 ? -8.742 -26.953 -5.309 1 85 78 GLY B N 1
ATOM 2356 C CA . GLY B 1 78 ? -10.141 -26.578 -5.465 1 85 78 GLY B CA 1
ATOM 2357 C C . GLY B 1 78 ? -11.07 -27.328 -4.539 1 85 78 GLY B C 1
ATOM 2358 O O . GLY B 1 78 ? -10.875 -28.516 -4.293 1 85 78 GLY B O 1
ATOM 2359 N N . SER B 1 79 ? -11.906 -26.656 -3.715 1 77.56 79 SER B N 1
ATOM 2360 C CA . SER B 1 79 ? -12.797 -27.281 -2.744 1 77.56 79 SER B CA 1
ATOM 2361 C C . SER B 1 79 ? -14.227 -27.375 -3.281 1 77.56 79 SER B C 1
ATOM 2363 O O . SER B 1 79 ? -15.062 -28.078 -2.707 1 77.56 79 SER B O 1
ATOM 2365 N N . GLY B 1 80 ? -14.477 -26.766 -4.453 1 85.19 80 GLY B N 1
ATOM 2366 C CA . GLY B 1 80 ? -15.852 -26.703 -4.93 1 85.19 80 GLY B CA 1
ATOM 2367 C C . GLY B 1 80 ? -16.734 -25.781 -4.098 1 85.19 80 GLY B C 1
ATOM 2368 O O . GLY B 1 80 ? -17.906 -25.594 -4.414 1 85.19 80 GLY B O 1
ATOM 2369 N N . GLY B 1 81 ? -16.203 -25.219 -2.984 1 91.5 81 GLY B N 1
ATOM 2370 C CA . GLY B 1 81 ? -16.953 -24.281 -2.166 1 91.5 81 GLY B CA 1
ATOM 2371 C C . GLY B 1 81 ? -17.109 -22.922 -2.826 1 91.5 81 GLY B C 1
ATOM 2372 O O . GLY B 1 81 ? -16.781 -22.75 -4.004 1 91.5 81 GLY B O 1
ATOM 2373 N N . PRO B 1 82 ? -17.75 -22.031 -2.051 1 95.88 82 PRO B N 1
ATOM 2374 C CA . PRO B 1 82 ? -17.953 -20.688 -2.613 1 95.88 82 PRO B CA 1
ATOM 2375 C C . PRO B 1 82 ? -16.641 -20.016 -3.008 1 95.88 82 PRO B C 1
ATOM 2377 O O . PRO B 1 82 ? -15.617 -20.188 -2.33 1 95.88 82 PRO B O 1
ATOM 2380 N N . TRP B 1 83 ? -16.672 -19.328 -4.086 1 96.44 83 TRP B N 1
ATOM 2381 C CA . TRP B 1 83 ? -15.484 -18.734 -4.672 1 96.44 83 TRP B CA 1
ATOM 2382 C C . TRP B 1 83 ? -14.773 -17.828 -3.67 1 96.44 83 TRP B C 1
ATOM 2384 O O . TRP B 1 83 ? -13.547 -17.797 -3.611 1 96.44 83 TRP B O 1
ATOM 2394 N N . HIS B 1 84 ? -15.539 -17.078 -2.877 1 97.12 84 HIS B N 1
ATOM 2395 C CA . HIS B 1 84 ? -14.945 -16.094 -1.981 1 97.12 84 HIS B CA 1
ATOM 2396 C C . HIS B 1 84 ? -14.211 -16.766 -0.829 1 97.12 84 HIS B C 1
ATOM 2398 O O . HIS B 1 84 ? -13.219 -16.234 -0.329 1 97.12 84 HIS B O 1
ATOM 2404 N N . GLU B 1 85 ? -14.672 -17.953 -0.407 1 97.06 85 GLU B N 1
ATOM 2405 C CA . GLU B 1 85 ? -13.961 -18.719 0.612 1 97.06 85 GLU B CA 1
ATOM 2406 C C . GLU B 1 85 ? -12.648 -19.281 0.066 1 97.06 85 GLU B C 1
ATOM 2408 O O . GLU B 1 85 ? -11.641 -19.312 0.773 1 97.06 85 GLU B O 1
ATOM 2413 N N . GLN B 1 86 ? -12.734 -19.719 -1.173 1 97.69 86 GLN B N 1
ATOM 2414 C CA . GLN B 1 86 ? -11.523 -20.219 -1.821 1 97.69 86 GLN B CA 1
ATOM 2415 C C . GLN B 1 86 ? -10.508 -19.109 -2.039 1 97.69 86 GLN B C 1
ATOM 2417 O O . GLN B 1 86 ? -9.312 -19.297 -1.829 1 97.69 86 GLN B O 1
ATOM 2422 N N . LEU B 1 87 ? -10.984 -17.953 -2.461 1 98.06 87 LEU B N 1
ATOM 2423 C CA . LEU B 1 87 ? -10.102 -16.797 -2.629 1 98.06 87 LEU B CA 1
ATOM 2424 C C . LEU B 1 87 ? -9.484 -16.391 -1.297 1 98.06 87 LEU B C 1
ATOM 2426 O O . LEU B 1 87 ? -8.281 -16.109 -1.227 1 98.06 87 LEU B O 1
ATOM 2430 N N . ARG B 1 88 ? -10.266 -16.375 -0.248 1 97.88 88 ARG B N 1
ATOM 2431 C CA . ARG B 1 88 ? -9.758 -16.031 1.078 1 97.88 88 ARG B CA 1
ATOM 2432 C C . ARG B 1 88 ? -8.648 -16.984 1.502 1 97.88 88 ARG B C 1
ATOM 2434 O O . ARG B 1 88 ? -7.633 -16.562 2.061 1 97.88 88 ARG B O 1
ATOM 2441 N N . HIS B 1 89 ? -8.891 -18.234 1.271 1 97.44 89 HIS B N 1
ATOM 2442 C CA . HIS B 1 89 ? -7.891 -19.234 1.627 1 97.44 89 HIS B CA 1
ATOM 2443 C C . HIS B 1 89 ? -6.594 -19.031 0.85 1 97.44 89 HIS B C 1
ATOM 2445 O O . HIS B 1 89 ? -5.508 -19.078 1.427 1 97.44 89 HIS B O 1
ATOM 2451 N N . LEU B 1 90 ? -6.734 -18.812 -0.423 1 97.88 90 LEU B N 1
ATOM 2452 C CA . LEU B 1 90 ? -5.578 -18.547 -1.271 1 97.88 90 LEU B CA 1
ATOM 2453 C C . LEU B 1 90 ? -4.789 -17.344 -0.75 1 97.88 90 LEU B C 1
ATOM 2455 O O . LEU B 1 90 ? -3.566 -17.422 -0.613 1 97.88 90 LEU B O 1
ATOM 2459 N N . LEU B 1 91 ? -5.465 -16.234 -0.442 1 98.31 91 LEU B N 1
ATOM 2460 C CA . LEU B 1 91 ? -4.824 -15.023 0.033 1 98.31 91 LEU B CA 1
ATOM 2461 C C . LEU B 1 91 ? -4.219 -15.227 1.417 1 98.31 91 LEU B C 1
ATOM 2463 O O . LEU B 1 91 ? -3.174 -14.656 1.734 1 98.31 91 LEU B O 1
ATOM 2467 N N . SER B 1 92 ? -4.871 -16.047 2.238 1 97.88 92 SER B N 1
ATOM 2468 C CA . SER B 1 92 ? -4.344 -16.359 3.561 1 97.88 92 SER B CA 1
ATOM 2469 C C . SER B 1 92 ? -3.012 -17.094 3.461 1 97.88 92 SER B C 1
ATOM 2471 O O . SER B 1 92 ? -2.1 -16.859 4.254 1 97.88 92 SER B O 1
ATOM 2473 N N . GLU B 1 93 ? -2.908 -18 2.516 1 98 93 GLU B N 1
ATOM 2474 C CA . GLU B 1 93 ? -1.655 -18.719 2.297 1 98 93 GLU B CA 1
ATOM 2475 C C . GLU B 1 93 ? -0.543 -17.766 1.865 1 98 93 GLU B C 1
ATOM 2477 O O . GLU B 1 93 ? 0.582 -17.844 2.363 1 98 93 GLU B O 1
ATOM 2482 N N . LEU B 1 94 ? -0.883 -16.891 0.942 1 98.56 94 LEU B N 1
ATOM 2483 C CA . LEU B 1 94 ? 0.089 -15.906 0.499 1 98.56 94 LEU B CA 1
ATOM 2484 C C . LEU B 1 94 ? 0.511 -15 1.654 1 98.56 94 LEU B C 1
ATOM 2486 O O . LEU B 1 94 ? 1.7 -14.727 1.832 1 98.56 94 LEU B O 1
ATOM 2490 N N . LEU B 1 95 ? -0.451 -14.562 2.443 1 98.06 95 LEU B N 1
ATOM 2491 C CA . LEU B 1 95 ? -0.185 -13.711 3.598 1 98.06 95 LEU B CA 1
ATOM 2492 C C . LEU B 1 95 ? 0.748 -14.406 4.582 1 98.06 95 LEU B C 1
ATOM 2494 O O . LEU B 1 95 ? 1.702 -13.797 5.074 1 98.06 95 LEU B O 1
ATOM 2498 N N . THR B 1 96 ? 0.479 -15.641 4.828 1 97.31 96 THR B N 1
ATOM 2499 C CA . THR B 1 96 ? 1.291 -16.406 5.758 1 97.31 96 THR B CA 1
ATOM 2500 C C . THR B 1 96 ? 2.75 -16.438 5.312 1 97.31 96 THR B C 1
ATOM 2502 O O . THR B 1 96 ? 3.654 -16.203 6.113 1 97.31 96 THR B O 1
ATOM 2505 N N . VAL B 1 97 ? 2.99 -16.641 4.102 1 98.19 97 VAL B N 1
ATOM 2506 C CA . VAL B 1 97 ? 4.344 -16.75 3.564 1 98.19 97 VAL B CA 1
ATOM 2507 C C . VAL B 1 97 ? 5.02 -15.375 3.602 1 98.19 97 VAL B C 1
ATOM 2509 O O . VAL B 1 97 ? 6.172 -15.258 4.023 1 98.19 97 VAL B O 1
ATOM 2512 N N . LEU B 1 98 ? 4.309 -14.352 3.186 1 98 98 LEU B N 1
ATOM 2513 C CA . LEU B 1 98 ? 4.918 -13.023 3.115 1 98 98 LEU B CA 1
ATOM 2514 C C . LEU B 1 98 ? 5.18 -12.469 4.512 1 98 98 LEU B C 1
ATOM 2516 O O . LEU B 1 98 ? 6.133 -11.719 4.719 1 98 98 LEU B O 1
ATOM 2520 N N . ARG B 1 99 ? 4.363 -12.836 5.492 1 95.5 99 ARG B N 1
ATOM 2521 C CA . ARG B 1 99 ? 4.578 -12.406 6.867 1 95.5 99 ARG B CA 1
ATOM 2522 C C . ARG B 1 99 ? 5.918 -12.906 7.395 1 95.5 99 ARG B C 1
ATOM 2524 O O . ARG B 1 99 ? 6.504 -12.297 8.289 1 95.5 99 ARG B O 1
ATOM 2531 N N . ALA B 1 100 ? 6.32 -14.008 6.848 1 95.88 100 ALA B N 1
ATOM 2532 C CA . ALA B 1 100 ? 7.609 -14.562 7.25 1 95.88 100 ALA B CA 1
ATOM 2533 C C . ALA B 1 100 ? 8.766 -13.797 6.605 1 95.88 100 ALA B C 1
ATOM 2535 O O . ALA B 1 100 ? 9.914 -13.93 7.023 1 95.88 100 ALA B O 1
ATOM 2536 N N . HIS B 1 101 ? 8.453 -12.984 5.578 1 96.31 101 HIS B N 1
ATOM 2537 C CA . HIS B 1 101 ? 9.492 -12.281 4.832 1 96.31 101 HIS B CA 1
ATOM 2538 C C . HIS B 1 101 ? 9.078 -10.844 4.531 1 96.31 101 HIS B C 1
ATOM 2540 O O . HIS B 1 101 ? 9.062 -10.422 3.373 1 96.31 101 HIS B O 1
ATOM 2546 N N . PRO B 1 102 ? 8.82 -10.062 5.535 1 95.75 102 PRO B N 1
ATOM 2547 C CA . PRO B 1 102 ? 8.32 -8.711 5.289 1 95.75 102 PRO B CA 1
ATOM 2548 C C . PRO B 1 102 ? 9.305 -7.848 4.508 1 95.75 102 PRO B C 1
ATOM 2550 O O . PRO B 1 102 ? 8.898 -6.984 3.729 1 95.75 102 PRO B O 1
ATOM 2553 N N . ALA B 1 103 ? 10.578 -8.109 4.621 1 95.69 103 ALA B N 1
ATOM 2554 C CA . ALA B 1 103 ? 11.617 -7.277 4.02 1 95.69 103 ALA B CA 1
ATOM 2555 C C . ALA B 1 103 ? 11.609 -7.402 2.498 1 95.69 103 ALA B C 1
ATOM 2557 O O . ALA B 1 103 ? 12.141 -6.543 1.793 1 95.69 103 ALA B O 1
ATOM 2558 N N . VAL B 1 104 ? 10.977 -8.492 1.969 1 97.69 104 VAL B N 1
ATOM 2559 C CA . VAL B 1 104 ? 11.016 -8.68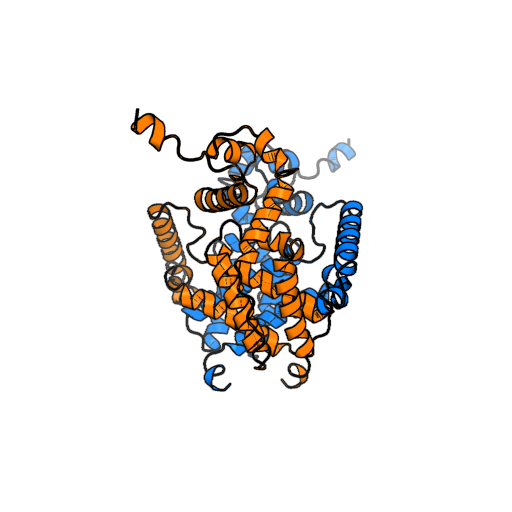8 0.523 1 97.69 104 VAL B CA 1
ATOM 2560 C C . VAL B 1 104 ? 9.594 -8.648 -0.043 1 97.69 104 VAL B C 1
ATOM 2562 O O . VAL B 1 104 ? 9.383 -8.953 -1.219 1 97.69 104 VAL B O 1
ATOM 2565 N N . ALA B 1 105 ? 8.602 -8.289 0.753 1 97.5 105 ALA B N 1
ATOM 2566 C CA . ALA B 1 105 ? 7.207 -8.312 0.32 1 97.5 105 ALA B CA 1
ATOM 2567 C C . ALA B 1 105 ? 6.988 -7.375 -0.866 1 97.5 105 ALA B C 1
ATOM 2569 O O . ALA B 1 105 ? 6.324 -7.742 -1.838 1 97.5 105 ALA B O 1
ATOM 2570 N N . ASP B 1 106 ? 7.586 -6.234 -0.81 1 96.44 106 ASP B N 1
ATOM 2571 C CA . ASP B 1 106 ? 7.453 -5.289 -1.913 1 96.44 106 ASP B CA 1
ATOM 2572 C C . ASP B 1 106 ? 8.141 -5.809 -3.172 1 96.44 106 ASP B C 1
ATOM 2574 O O . ASP B 1 106 ? 7.656 -5.598 -4.285 1 96.44 106 ASP B O 1
ATOM 2578 N N . LEU B 1 107 ? 9.273 -6.418 -2.969 1 97.38 107 LEU B N 1
ATOM 2579 C CA . LEU B 1 107 ? 9.969 -7.035 -4.094 1 97.38 107 LEU B CA 1
ATOM 2580 C C . LEU B 1 107 ? 9.086 -8.078 -4.77 1 97.38 107 LEU B C 1
ATOM 2582 O O . LEU B 1 107 ? 9 -8.125 -6 1 97.38 107 LEU B O 1
ATOM 2586 N N . VAL B 1 108 ? 8.43 -8.875 -3.969 1 97.94 108 VAL B N 1
ATOM 2587 C CA . VAL B 1 108 ? 7.535 -9.914 -4.477 1 97.94 108 VAL B CA 1
ATOM 2588 C C . VAL B 1 108 ? 6.406 -9.281 -5.285 1 97.94 108 VAL B C 1
ATOM 2590 O O . VAL B 1 108 ? 6.07 -9.75 -6.375 1 97.94 108 VAL B O 1
ATOM 2593 N N . LYS B 1 109 ? 5.887 -8.266 -4.828 1 96.31 109 LYS B N 1
ATOM 2594 C CA . LYS B 1 109 ? 4.785 -7.578 -5.5 1 96.31 109 LYS B CA 1
ATOM 2595 C C . LYS B 1 109 ? 5.191 -7.125 -6.898 1 96.31 109 LYS B C 1
ATOM 2597 O O . LYS B 1 109 ? 4.449 -7.328 -7.863 1 96.31 109 LYS B O 1
ATOM 2602 N N . THR B 1 110 ? 6.414 -6.602 -7.07 1 92.88 110 THR B N 1
ATOM 2603 C CA . THR B 1 110 ? 6.855 -6.016 -8.328 1 92.88 110 THR B CA 1
ATOM 2604 C C . THR B 1 110 ? 7.277 -7.105 -9.312 1 92.88 110 THR B C 1
ATOM 2606 O O . THR B 1 110 ? 7.352 -6.863 -10.523 1 92.88 110 THR B O 1
ATOM 2609 N N . ARG B 1 111 ? 7.5 -8.273 -8.781 1 95.31 111 ARG B N 1
ATOM 2610 C CA . ARG B 1 111 ? 8.016 -9.336 -9.633 1 95.31 111 ARG B CA 1
ATOM 2611 C C . ARG B 1 111 ? 7.086 -10.547 -9.633 1 95.31 111 ARG B C 1
ATOM 2613 O O . ARG B 1 111 ? 7.484 -11.648 -10.008 1 95.31 111 ARG B O 1
ATOM 2620 N N . PHE B 1 112 ? 5.895 -10.312 -9.234 1 96.12 112 PHE B N 1
ATOM 2621 C CA . PHE B 1 112 ? 4.93 -11.367 -8.945 1 96.12 112 PHE B CA 1
ATOM 2622 C C . PHE B 1 112 ? 4.711 -12.25 -10.164 1 96.12 112 PHE B C 1
ATOM 2624 O O . PHE B 1 112 ? 4.734 -13.477 -10.07 1 96.12 112 PHE B O 1
ATOM 2631 N N . LEU B 1 113 ? 4.621 -11.688 -11.352 1 94.94 113 LEU B N 1
ATOM 2632 C CA . LEU B 1 113 ? 4.223 -12.422 -12.547 1 94.94 113 LEU B CA 1
ATOM 2633 C C . LEU B 1 113 ? 5.441 -12.883 -13.328 1 94.94 113 LEU B C 1
ATOM 2635 O O . LEU B 1 113 ? 5.309 -13.438 -14.422 1 94.94 113 LEU B O 1
ATOM 2639 N N . LEU B 1 114 ? 6.621 -12.703 -12.789 1 93.69 114 LEU B N 1
ATOM 2640 C CA . LEU B 1 114 ? 7.844 -13.062 -13.5 1 93.69 114 LEU B CA 1
ATOM 2641 C C . LEU B 1 114 ? 8.266 -14.492 -13.172 1 93.69 114 LEU B C 1
ATOM 2643 O O . LEU B 1 114 ? 9.234 -15.008 -13.727 1 93.69 114 LEU B O 1
ATOM 2647 N N . SER B 1 115 ? 7.551 -15.148 -12.312 1 94.44 115 SER B N 1
ATOM 2648 C CA . SER B 1 115 ? 7.867 -16.531 -11.938 1 94.44 115 SER B CA 1
ATOM 2649 C C . SER B 1 115 ? 6.66 -17.438 -12.102 1 94.44 115 SER B C 1
ATOM 2651 O O . SER B 1 115 ? 5.516 -16.984 -12.07 1 94.44 115 SER B O 1
ATOM 2653 N N . GLU B 1 116 ? 6.922 -18.656 -12.219 1 95.25 116 GLU B N 1
ATOM 2654 C CA . GLU B 1 116 ? 5.848 -19.625 -12.406 1 95.25 116 GLU B CA 1
ATOM 2655 C C . GLU B 1 116 ? 4.953 -19.703 -11.172 1 95.25 116 GLU B C 1
ATOM 2657 O O . GLU B 1 116 ? 3.727 -19.688 -11.289 1 95.25 116 GLU B O 1
ATOM 2662 N N . PRO B 1 117 ? 5.527 -19.75 -9.953 1 97.62 117 PRO B N 1
ATOM 2663 C CA . PRO B 1 117 ? 4.629 -19.75 -8.797 1 97.62 117 PRO B CA 1
ATOM 2664 C C . PRO B 1 117 ? 3.717 -18.531 -8.75 1 97.62 117 PRO B C 1
ATOM 2666 O O . PRO B 1 117 ? 2.541 -18.656 -8.398 1 97.62 117 PRO B O 1
ATOM 2669 N N . GLY B 1 118 ? 4.234 -17.375 -9.086 1 97.75 118 GLY B N 1
ATOM 2670 C CA . GLY B 1 118 ? 3.41 -16.188 -9.148 1 97.75 118 GLY B CA 1
ATOM 2671 C C . GLY B 1 118 ? 2.297 -16.281 -10.18 1 97.75 118 GLY B C 1
ATOM 2672 O O . GLY B 1 118 ? 1.153 -15.914 -9.898 1 97.75 118 GLY B O 1
ATOM 2673 N N . LEU B 1 119 ? 2.639 -16.812 -11.328 1 96.69 119 LEU B N 1
ATOM 2674 C CA . LEU B 1 119 ? 1.658 -17 -12.398 1 96.69 119 LEU B CA 1
ATOM 2675 C C . LEU B 1 119 ? 0.572 -17.984 -11.961 1 96.69 119 LEU B C 1
ATOM 2677 O O . LEU B 1 119 ? -0.609 -17.766 -12.25 1 96.69 119 LEU B O 1
ATOM 2681 N N . GLN B 1 120 ? 0.972 -19.016 -11.305 1 97.38 120 GLN B N 1
ATOM 2682 C CA . GLN B 1 120 ? 0.017 -20.016 -10.844 1 97.38 120 GLN B CA 1
ATOM 2683 C C . GLN B 1 120 ? -0.957 -19.422 -9.828 1 97.38 120 GLN B C 1
ATOM 2685 O O . GLN B 1 120 ? -2.158 -19.703 -9.883 1 97.38 120 GLN B O 1
ATOM 2690 N N . LEU B 1 121 ? -0.425 -18.672 -8.938 1 97.88 121 LEU B N 1
ATOM 2691 C CA . LEU B 1 121 ? -1.261 -18.016 -7.938 1 97.88 121 LEU B CA 1
ATOM 2692 C C . LEU B 1 121 ? -2.234 -17.047 -8.602 1 97.88 121 LEU B C 1
ATOM 2694 O O . LEU B 1 121 ? -3.43 -17.047 -8.297 1 97.88 121 LEU B O 1
ATOM 2698 N N . ALA B 1 122 ? -1.736 -16.266 -9.531 1 97.56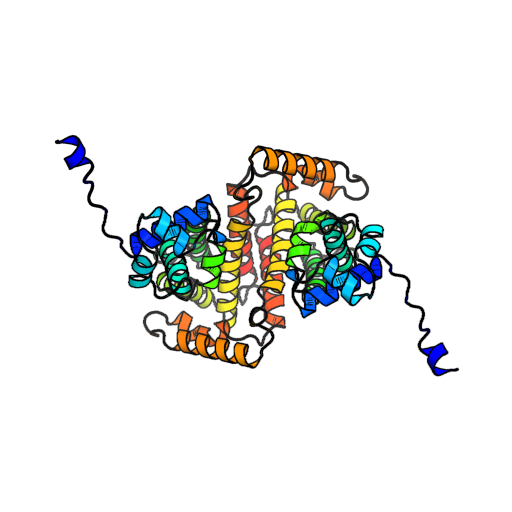 122 ALA B N 1
ATOM 2699 C CA . ALA B 1 122 ? -2.576 -15.305 -10.25 1 97.56 122 ALA B CA 1
ATOM 2700 C C . ALA B 1 122 ? -3.65 -16.016 -11.062 1 97.56 122 ALA B C 1
ATOM 2702 O O . ALA B 1 122 ? -4.809 -15.602 -11.078 1 97.56 122 ALA B O 1
ATOM 2703 N N . GLU B 1 123 ? -3.252 -17.094 -11.711 1 97.38 123 GLU B N 1
ATOM 2704 C CA . GLU B 1 123 ? -4.188 -17.891 -12.5 1 97.38 123 GLU B CA 1
ATOM 2705 C C . GLU B 1 123 ? -5.34 -18.391 -11.648 1 97.38 123 GLU B C 1
ATOM 2707 O O . GLU B 1 123 ? -6.504 -18.328 -12.055 1 97.38 123 GLU B O 1
ATOM 2712 N N . ARG B 1 124 ? -4.992 -18.875 -10.508 1 97.56 124 ARG B N 1
ATOM 2713 C CA . ARG B 1 124 ? -6.012 -19.391 -9.602 1 97.56 124 ARG B CA 1
ATOM 2714 C C . ARG B 1 124 ? -6.945 -18.281 -9.141 1 97.56 124 ARG B C 1
ATOM 2716 O O . ARG B 1 124 ? -8.164 -18.438 -9.141 1 97.56 124 ARG B O 1
ATOM 2723 N N . ALA B 1 125 ? -6.406 -17.188 -8.75 1 98.06 125 ALA B N 1
ATOM 2724 C CA . ALA B 1 125 ? -7.215 -16.047 -8.297 1 98.06 125 ALA B CA 1
ATOM 2725 C C . ALA B 1 125 ? -8.133 -15.555 -9.414 1 98.06 125 ALA B C 1
ATOM 2727 O O . ALA B 1 125 ? -9.328 -15.336 -9.188 1 98.06 125 ALA B O 1
ATOM 2728 N N . LEU B 1 126 ? -7.59 -15.406 -10.594 1 97.56 126 LEU B N 1
ATOM 2729 C CA . LEU B 1 126 ? -8.375 -14.953 -11.734 1 97.56 126 LEU B CA 1
ATOM 2730 C C . LEU B 1 126 ? -9.5 -15.93 -12.047 1 97.56 126 LEU B C 1
ATOM 2732 O O . LEU B 1 126 ? -10.617 -15.523 -12.359 1 97.56 126 LEU B O 1
ATOM 2736 N N . GLY B 1 127 ? -9.148 -17.188 -11.984 1 96.94 127 GLY B N 1
ATOM 2737 C CA . GLY B 1 127 ? -10.164 -18.203 -12.234 1 96.94 127 GLY B CA 1
ATOM 2738 C C . GLY B 1 127 ? -11.328 -18.125 -11.266 1 96.94 127 GLY B C 1
ATOM 2739 O O . GLY B 1 127 ? -12.492 -18.25 -11.68 1 96.94 127 GLY B O 1
ATOM 2740 N N . LEU B 1 128 ? -11.062 -17.922 -10.023 1 97.56 128 LEU B N 1
ATOM 2741 C CA . LEU B 1 128 ? -12.109 -17.781 -9.023 1 97.56 128 LEU B CA 1
ATOM 2742 C C . LEU B 1 128 ? -12.969 -16.562 -9.289 1 97.56 128 LEU B C 1
ATOM 2744 O O . LEU B 1 128 ? -14.203 -16.625 -9.227 1 97.56 128 LEU B O 1
ATOM 2748 N N . LEU B 1 129 ? -12.352 -15.453 -9.656 1 97.75 129 LEU B N 1
ATOM 2749 C CA . LEU B 1 129 ? -13.062 -14.203 -9.891 1 97.75 129 LEU B CA 1
ATOM 2750 C C . LEU B 1 129 ? -13.914 -14.297 -11.156 1 97.75 129 LEU B C 1
ATOM 2752 O O . LEU B 1 129 ? -15.07 -13.883 -11.164 1 97.75 129 LEU B O 1
ATOM 2756 N N . ARG B 1 130 ? -13.344 -14.875 -12.164 1 96.12 130 ARG B N 1
ATOM 2757 C CA . ARG B 1 130 ? -14.094 -15.047 -13.398 1 96.12 130 ARG B CA 1
ATOM 2758 C C . ARG B 1 130 ? -15.266 -16 -13.203 1 96.12 130 ARG B C 1
ATOM 2760 O O . ARG B 1 130 ? -16.359 -15.766 -13.727 1 96.12 130 ARG B O 1
ATOM 2767 N N . GLY B 1 131 ? -14.984 -17.031 -12.477 1 94.69 131 GLY B N 1
ATOM 2768 C CA . GLY B 1 131 ? -16.062 -17.953 -12.148 1 94.69 131 GLY B CA 1
ATOM 2769 C C . GLY B 1 131 ? -17.188 -17.297 -11.367 1 94.69 131 GLY B C 1
ATOM 2770 O O . GLY B 1 131 ? -18.328 -17.75 -11.43 1 94.69 131 GLY B O 1
ATOM 2771 N N . ALA B 1 132 ? -16.859 -16.281 -10.664 1 95.94 132 ALA B N 1
ATOM 2772 C CA . ALA B 1 132 ? -17.844 -15.555 -9.867 1 95.94 132 ALA B CA 1
ATOM 2773 C C . ALA B 1 132 ? -18.625 -14.562 -10.727 1 95.94 132 ALA B C 1
ATOM 2775 O O . ALA B 1 132 ? -19.562 -13.914 -10.25 1 95.94 132 ALA B O 1
ATOM 2776 N N . GLY B 1 133 ? -18.188 -14.352 -11.953 1 96.12 133 GLY B N 1
ATOM 2777 C CA . GLY B 1 133 ? -18.953 -13.523 -12.867 1 96.12 133 GLY B CA 1
ATOM 2778 C C . GLY B 1 133 ? -18.25 -12.219 -13.211 1 96.12 133 GLY B C 1
ATOM 2779 O O . GLY B 1 133 ? -18.781 -11.406 -13.977 1 96.12 133 GLY B O 1
ATOM 2780 N N . PHE B 1 134 ? -17.062 -12.008 -12.758 1 96.25 134 PHE B N 1
ATOM 2781 C CA . PHE B 1 134 ? -16.328 -10.789 -13.078 1 96.25 134 PHE B CA 1
ATOM 2782 C C . PHE B 1 134 ? -15.742 -10.859 -14.484 1 96.25 134 PHE B C 1
ATOM 2784 O O . PHE B 1 134 ? -15.344 -11.938 -14.938 1 96.25 134 PHE B O 1
ATOM 2791 N N . THR B 1 135 ? -15.695 -9.711 -15.117 1 93.62 135 THR B N 1
ATOM 2792 C CA . THR B 1 135 ? -15.047 -9.633 -16.422 1 93.62 135 THR B CA 1
ATOM 2793 C C . THR B 1 135 ? -13.539 -9.82 -16.281 1 93.62 135 THR B C 1
ATOM 2795 O O . THR B 1 135 ? -12.992 -9.719 -15.188 1 93.62 135 THR B O 1
ATOM 2798 N N . PRO B 1 136 ? -12.844 -10.094 -17.359 1 93.19 136 PRO B N 1
ATOM 2799 C CA . PRO B 1 136 ? -11.383 -10.188 -17.312 1 93.19 136 PRO B CA 1
ATOM 2800 C C . PRO B 1 136 ? -10.727 -8.922 -16.766 1 93.19 136 PRO B C 1
ATOM 2802 O O . PRO B 1 136 ? -9.773 -9 -15.984 1 93.19 136 PRO B O 1
ATOM 2805 N N . GLU B 1 137 ? -11.289 -7.82 -17.125 1 90.88 137 GLU B N 1
ATOM 2806 C CA . GLU B 1 137 ? -10.75 -6.539 -16.656 1 90.88 137 GLU B CA 1
ATOM 2807 C C . GLU B 1 137 ? -10.93 -6.367 -15.156 1 90.88 137 GLU B C 1
ATOM 2809 O O . GLU B 1 137 ? -9.992 -5.992 -14.453 1 90.88 137 GLU B O 1
ATOM 2814 N N . GLN B 1 138 ? -12.117 -6.652 -14.734 1 92.56 138 GLN B N 1
ATOM 2815 C CA . GLN B 1 138 ? -12.391 -6.559 -13.305 1 92.56 138 GLN B CA 1
ATOM 2816 C C . GLN B 1 138 ? -11.547 -7.559 -12.516 1 92.56 138 GLN B C 1
ATOM 2818 O O . GLN B 1 138 ? -11.031 -7.234 -11.445 1 92.56 138 GLN B O 1
ATOM 2823 N N . SER B 1 139 ? -11.445 -8.758 -13.078 1 96 139 SER B N 1
ATOM 2824 C CA . SER B 1 139 ? -10.688 -9.805 -12.406 1 96 139 SER B CA 1
ATOM 2825 C C . SER B 1 139 ? -9.219 -9.414 -12.258 1 96 139 SER B C 1
ATOM 2827 O O . SER B 1 139 ? -8.617 -9.633 -11.203 1 96 139 SER B O 1
ATOM 2829 N N . ALA B 1 140 ? -8.664 -8.828 -13.312 1 94.12 140 ALA B N 1
ATOM 2830 C CA . ALA B 1 140 ? -7.277 -8.375 -13.266 1 94.12 140 ALA B CA 1
ATOM 2831 C C . ALA B 1 140 ? -7.098 -7.277 -12.219 1 94.12 140 ALA B C 1
ATOM 2833 O O . ALA B 1 140 ? -6.156 -7.32 -11.422 1 94.12 140 ALA B O 1
ATOM 2834 N N . GLN B 1 141 ? -7.996 -6.352 -12.211 1 93 141 GLN B N 1
ATOM 2835 C CA . GLN B 1 141 ? -7.922 -5.258 -11.25 1 93 141 GLN B CA 1
ATOM 2836 C C . GLN B 1 141 ? -8.047 -5.777 -9.82 1 93 141 GLN B C 1
ATOM 2838 O O . GLN B 1 141 ? -7.258 -5.406 -8.945 1 93 141 GLN B O 1
ATOM 2843 N N . LEU B 1 142 ? -9.031 -6.637 -9.633 1 96.56 142 LEU B N 1
ATOM 2844 C CA . LEU B 1 142 ? -9.281 -7.18 -8.297 1 96.56 142 LEU B CA 1
ATOM 2845 C C . LEU B 1 142 ? -8.094 -8.008 -7.816 1 96.56 142 LEU B C 1
ATOM 2847 O O . LEU B 1 142 ? -7.742 -7.969 -6.637 1 96.56 142 LEU B O 1
ATOM 2851 N N . SER B 1 143 ? -7.508 -8.766 -8.703 1 96.88 143 SER B N 1
ATOM 2852 C CA . SER B 1 143 ? -6.332 -9.547 -8.344 1 96.88 143 SER B CA 1
ATOM 2853 C C . SER B 1 143 ? -5.16 -8.641 -7.969 1 96.88 143 SER B C 1
ATOM 2855 O O . SER B 1 143 ? -4.41 -8.945 -7.035 1 96.88 143 SER B O 1
ATOM 2857 N N . GLY B 1 144 ? -4.988 -7.559 -8.719 1 94.38 144 GLY B N 1
ATOM 2858 C CA . GLY B 1 144 ? -3.988 -6.57 -8.359 1 94.38 144 GLY B CA 1
ATOM 2859 C C . GLY B 1 144 ? -4.219 -5.969 -6.98 1 94.38 144 GLY B C 1
ATOM 2860 O O . GLY B 1 144 ? -3.283 -5.84 -6.188 1 94.38 144 GLY B O 1
ATOM 2861 N N . HIS B 1 145 ? -5.465 -5.629 -6.684 1 95.56 145 HIS B N 1
ATOM 2862 C CA . HIS B 1 145 ? -5.812 -5.105 -5.367 1 95.56 145 HIS B CA 1
ATOM 2863 C C . HIS B 1 145 ? -5.559 -6.141 -4.277 1 95.56 145 HIS B C 1
ATOM 2865 O O . HIS B 1 145 ? -5.16 -5.793 -3.164 1 95.56 145 HIS B O 1
ATOM 2871 N N . ALA B 1 146 ? -5.832 -7.395 -4.621 1 97.94 146 ALA B N 1
ATOM 2872 C CA . ALA B 1 146 ? -5.582 -8.469 -3.658 1 97.94 146 ALA B CA 1
ATOM 2873 C C . ALA B 1 146 ? -4.113 -8.516 -3.256 1 97.94 146 ALA B C 1
ATOM 2875 O O . ALA B 1 146 ? -3.787 -8.523 -2.066 1 97.94 146 ALA B O 1
ATOM 2876 N N . LEU B 1 147 ? -3.311 -8.523 -4.258 1 97.5 147 LEU B N 1
ATOM 2877 C CA . LEU B 1 147 ? -1.875 -8.562 -4 1 97.5 147 LEU B CA 1
ATOM 2878 C C . LEU B 1 147 ? -1.422 -7.32 -3.242 1 97.5 147 LEU B C 1
ATOM 2880 O O . LEU B 1 147 ? -0.649 -7.422 -2.287 1 97.5 147 LEU B O 1
ATOM 2884 N N . GLN B 1 148 ? -1.878 -6.211 -3.639 1 95.44 148 GLN B N 1
ATOM 2885 C CA . GLN B 1 148 ? -1.554 -4.961 -2.959 1 95.44 148 GLN B CA 1
ATOM 2886 C C . GLN B 1 148 ? -1.977 -5.008 -1.494 1 95.44 148 GLN B C 1
ATOM 2888 O O . GLN B 1 148 ? -1.236 -4.559 -0.615 1 95.44 148 GLN B O 1
ATOM 2893 N N . THR B 1 149 ? -3.145 -5.512 -1.265 1 96.56 149 THR B N 1
ATOM 2894 C CA . THR B 1 149 ? -3.674 -5.613 0.09 1 96.56 149 THR B CA 1
ATOM 2895 C C . THR B 1 149 ? -2.783 -6.504 0.952 1 96.56 149 THR B C 1
ATOM 2897 O O . THR B 1 149 ? -2.41 -6.129 2.064 1 96.56 149 THR B O 1
ATOM 2900 N N . ILE B 1 150 ? -2.438 -7.609 0.473 1 97.94 150 ILE B N 1
ATOM 2901 C CA . ILE B 1 150 ? -1.629 -8.562 1.229 1 97.94 150 ILE B CA 1
ATOM 2902 C C . ILE B 1 150 ? -0.268 -7.945 1.544 1 97.94 150 ILE B C 1
ATOM 2904 O O . ILE B 1 150 ? 0.193 -7.992 2.688 1 97.94 150 ILE B O 1
ATOM 2908 N N . VAL B 1 151 ? 0.336 -7.375 0.562 1 97.38 151 VAL B N 1
ATOM 2909 C CA . VAL B 1 151 ? 1.649 -6.766 0.745 1 97.38 151 VAL B CA 1
ATOM 2910 C C . VAL B 1 151 ? 1.551 -5.609 1.737 1 97.38 151 VAL B C 1
ATOM 2912 O O . VAL B 1 151 ? 2.4 -5.469 2.619 1 97.38 151 VAL B O 1
ATOM 2915 N N . ALA B 1 152 ? 0.521 -4.84 1.611 1 94.88 152 ALA B N 1
ATOM 2916 C CA . ALA B 1 152 ? 0.329 -3.719 2.529 1 94.88 152 ALA B CA 1
ATOM 2917 C C . ALA B 1 152 ? 0.143 -4.211 3.963 1 94.88 152 ALA B C 1
ATOM 2919 O O . ALA B 1 152 ? 0.678 -3.619 4.902 1 94.88 152 ALA B O 1
ATOM 2920 N N . LEU B 1 153 ? -0.634 -5.234 4.16 1 95.19 153 LEU B N 1
ATOM 2921 C CA . LEU B 1 153 ? -0.835 -5.805 5.488 1 95.19 153 LEU B CA 1
ATOM 2922 C C . LEU B 1 153 ? 0.496 -6.203 6.113 1 95.19 153 LEU B C 1
ATOM 2924 O O . LEU B 1 153 ? 0.693 -6.035 7.32 1 95.19 153 LEU B O 1
ATOM 2928 N N . VAL B 1 154 ? 1.375 -6.652 5.293 1 95.19 154 VAL B N 1
ATOM 2929 C CA . VAL B 1 154 ? 2.656 -7.152 5.781 1 95.19 154 VAL B CA 1
ATOM 2930 C C . VAL B 1 154 ? 3.604 -5.984 6.043 1 95.19 154 VAL B C 1
ATOM 2932 O O . VAL B 1 154 ? 4.211 -5.898 7.113 1 95.19 154 VAL B O 1
ATOM 2935 N N . THR B 1 155 ? 3.697 -5.082 5.105 1 93.12 155 THR B N 1
ATOM 2936 C CA . THR B 1 155 ? 4.715 -4.039 5.16 1 93.12 155 THR B CA 1
ATOM 2937 C C . THR B 1 155 ? 4.27 -2.898 6.074 1 93.12 155 THR B C 1
ATOM 2939 O O . THR B 1 155 ? 5.094 -2.107 6.535 1 93.12 155 THR B O 1
ATOM 2942 N N . GLN B 1 156 ? 2.979 -2.799 6.273 1 87.94 156 GLN B N 1
ATOM 2943 C CA . GLN B 1 156 ? 2.459 -1.712 7.098 1 87.94 156 GLN B CA 1
ATOM 2944 C C . GLN B 1 156 ? 1.936 -2.234 8.43 1 87.94 156 GLN B C 1
ATOM 2946 O O . GLN B 1 156 ? 1.121 -1.577 9.086 1 87.94 156 GLN B O 1
ATOM 2951 N N . GLU B 1 157 ? 2.307 -3.387 8.742 1 86.06 157 GLU B N 1
ATOM 2952 C CA . GLU B 1 157 ? 1.938 -3.938 10.047 1 86.06 157 GLU B CA 1
ATOM 2953 C C . GLU B 1 157 ? 2.371 -3.012 11.18 1 86.06 157 GLU B C 1
ATOM 2955 O O . GLU B 1 157 ? 3.525 -2.584 11.227 1 86.06 157 GLU B O 1
ATOM 2960 N N . PRO B 1 158 ? 1.399 -2.66 11.984 1 76.56 158 PRO B N 1
ATOM 2961 C CA . PRO B 1 158 ? 1.775 -1.793 13.102 1 76.56 158 PRO B CA 1
ATOM 2962 C C . PRO B 1 158 ? 2.951 -2.344 13.906 1 76.56 158 PRO B C 1
ATOM 2964 O O . PRO B 1 158 ? 2.98 -3.533 14.227 1 76.56 158 PRO B O 1
ATOM 2967 N N . GLY B 1 159 ? 3.867 -1.53 14.141 1 70.5 159 GLY B N 1
ATOM 2968 C CA . GLY B 1 159 ? 5.016 -1.909 14.953 1 70.5 159 GLY B CA 1
ATOM 2969 C C . GLY B 1 159 ? 6.188 -2.404 14.133 1 70.5 159 GLY B C 1
ATOM 2970 O O . GLY B 1 159 ? 7.309 -2.512 14.633 1 70.5 159 GLY B O 1
ATOM 2971 N N . LEU B 1 160 ? 5.953 -2.879 12.891 1 66.06 160 LEU B N 1
ATOM 2972 C CA . LEU B 1 160 ? 7.027 -3.377 12.031 1 66.06 160 LEU B CA 1
ATOM 2973 C C . LEU B 1 160 ? 8 -2.258 11.672 1 66.06 160 LEU B C 1
ATOM 2975 O O . LEU B 1 160 ? 9.203 -2.492 11.555 1 66.06 160 LEU B O 1
ATOM 2979 N N . MET B 1 161 ? 7.473 -1.026 11.375 1 58.56 161 MET B N 1
ATOM 2980 C CA . MET B 1 161 ? 8.328 0.054 10.883 1 58.56 161 MET B CA 1
ATOM 2981 C C . MET B 1 161 ? 9.312 0.494 11.961 1 58.56 161 MET B C 1
ATOM 2983 O O . MET B 1 161 ? 10.258 1.229 11.672 1 58.56 161 MET B O 1
ATOM 2987 N N . VAL B 1 162 ? 8.969 0.145 13.219 1 53.03 162 VAL B N 1
ATOM 2988 C CA . VAL B 1 162 ? 9.82 0.731 14.242 1 53.03 162 VAL B CA 1
ATOM 2989 C C . VAL B 1 162 ? 11.094 -0.097 14.398 1 53.03 162 VAL B C 1
ATOM 2991 O O . VAL B 1 162 ? 11.047 -1.328 14.445 1 53.03 162 VAL B O 1
ATOM 2994 N N . GLY B 1 163 ? 12.086 0.287 13.805 1 56.31 163 GLY B N 1
ATOM 2995 C CA . GLY B 1 163 ? 13.438 -0.244 13.883 1 56.31 163 GLY B CA 1
ATOM 2996 C C . GLY B 1 163 ? 13.594 -1.313 14.945 1 56.31 163 GLY B C 1
ATOM 2997 O O . GLY B 1 163 ? 12.648 -1.613 15.68 1 56.31 163 GLY B O 1
ATOM 2998 N N . GLU B 1 164 ? 14.602 -2.123 14.938 1 61.28 164 GLU B N 1
ATOM 2999 C CA . GLU B 1 164 ? 14.984 -3.279 15.734 1 61.28 164 GLU B CA 1
ATOM 3000 C C . GLU B 1 164 ? 15.242 -2.883 17.188 1 61.28 164 GLU B C 1
ATOM 3002 O O . GLU B 1 164 ? 15.305 -3.74 18.078 1 61.28 164 GLU B O 1
ATOM 3007 N N . ASP B 1 165 ? 15.242 -1.562 17.359 1 72.38 165 ASP B N 1
ATOM 3008 C CA . ASP B 1 165 ? 15.516 -1.213 18.75 1 72.38 165 ASP B CA 1
ATOM 3009 C C . ASP B 1 165 ? 14.227 -1.129 19.562 1 72.38 165 ASP B C 1
ATOM 3011 O O . ASP B 1 165 ? 13.453 -0.183 19.406 1 72.38 165 ASP B O 1
ATOM 3015 N N . PRO B 1 166 ? 13.984 -2.088 20.328 1 76.56 166 PRO B N 1
ATOM 3016 C CA . PRO B 1 166 ? 12.758 -2.148 21.109 1 76.56 166 PRO B CA 1
ATOM 3017 C C . PRO B 1 166 ? 12.531 -0.893 21.953 1 76.56 166 PRO B C 1
ATOM 3019 O O . PRO B 1 166 ? 11.391 -0.436 22.094 1 76.56 166 PRO B O 1
ATOM 3022 N N . ALA B 1 167 ? 13.656 -0.433 22.406 1 83.44 167 ALA B N 1
ATOM 3023 C CA . ALA B 1 167 ? 13.531 0.767 23.234 1 83.44 167 ALA B CA 1
ATOM 3024 C C . ALA B 1 167 ? 13.047 1.954 22.406 1 83.44 167 ALA B C 1
ATOM 3026 O O . ALA B 1 167 ? 12.172 2.709 22.828 1 83.44 167 ALA B O 1
ATOM 3027 N N . ALA B 1 168 ? 13.586 2.082 21.25 1 79.75 168 ALA B N 1
ATOM 3028 C CA . ALA B 1 168 ? 13.188 3.16 20.344 1 79.75 168 ALA B CA 1
ATOM 3029 C C . ALA B 1 168 ? 11.727 3.008 19.922 1 79.75 168 ALA B C 1
ATOM 3031 O O . ALA B 1 168 ? 11 3.998 19.812 1 79.75 168 ALA B O 1
ATOM 3032 N N . ARG B 1 169 ? 11.383 1.857 19.734 1 79.06 169 ARG B N 1
ATOM 3033 C CA . ARG B 1 169 ? 10 1.571 19.375 1 79.06 169 ARG B CA 1
ATOM 3034 C C . ARG B 1 169 ? 9.047 1.959 20.484 1 79.06 169 ARG B C 1
ATOM 3036 O O . ARG B 1 169 ? 8.016 2.592 20.25 1 79.06 169 ARG B O 1
ATOM 3043 N N . GLU B 1 170 ? 9.352 1.542 21.656 1 83 170 GLU B N 1
ATOM 3044 C CA . GLU B 1 170 ? 8.516 1.863 22.812 1 83 170 GLU B CA 1
ATOM 3045 C C . GLU B 1 170 ? 8.398 3.373 23 1 83 170 GLU B C 1
ATOM 3047 O O . GLU B 1 170 ? 7.312 3.881 23.297 1 83 170 GLU B O 1
ATOM 3052 N N . ASP B 1 171 ? 9.523 4.008 22.812 1 85.94 171 ASP B N 1
ATOM 3053 C CA . ASP B 1 171 ? 9.508 5.461 22.938 1 85.94 171 ASP B CA 1
ATOM 3054 C C . ASP B 1 171 ? 8.609 6.098 21.891 1 85.94 171 ASP B C 1
ATOM 3056 O O . ASP B 1 171 ? 7.852 7.023 22.188 1 85.94 171 ASP B O 1
ATOM 3060 N N . HIS B 1 172 ? 8.703 5.598 20.719 1 82.25 172 HIS B N 1
ATOM 3061 C CA . HIS B 1 172 ? 7.883 6.109 19.625 1 82.25 172 HIS B CA 1
ATOM 3062 C C . HIS B 1 172 ? 6.398 5.91 19.922 1 82.25 172 HIS B C 1
ATOM 3064 O O . HIS B 1 172 ? 5.598 6.828 19.719 1 82.25 172 HIS B O 1
ATOM 3070 N N . ILE B 1 173 ? 6.078 4.805 20.391 1 82.31 173 ILE B N 1
ATOM 3071 C CA . ILE B 1 173 ? 4.695 4.473 20.719 1 82.31 173 ILE B CA 1
ATOM 3072 C C . ILE B 1 173 ? 4.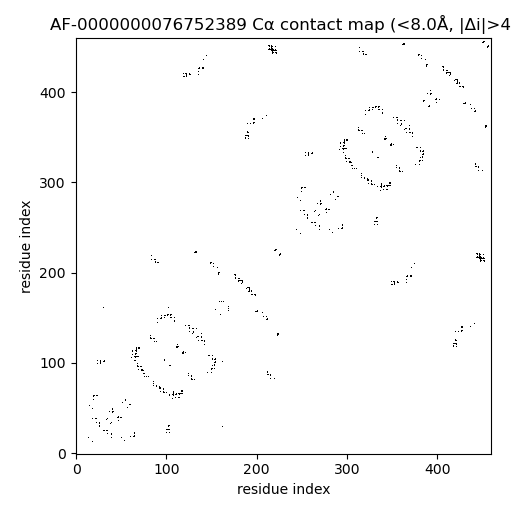191 5.379 21.844 1 82.31 173 ILE B C 1
ATOM 3074 O O . ILE B 1 173 ? 3.094 5.93 21.75 1 82.31 173 ILE B O 1
ATOM 3078 N N . ARG B 1 174 ? 5.023 5.527 22.812 1 85.94 174 ARG B N 1
ATOM 3079 C CA . ARG B 1 174 ? 4.664 6.363 23.953 1 85.94 174 ARG B CA 1
ATOM 3080 C C . ARG B 1 174 ? 4.422 7.805 23.516 1 85.94 174 ARG B C 1
ATOM 3082 O O . ARG B 1 174 ? 3.453 8.438 23.953 1 85.94 174 ARG B O 1
ATOM 3089 N N . LEU B 1 175 ? 5.254 8.25 22.719 1 87.06 175 LEU B N 1
ATOM 3090 C CA . LEU B 1 175 ? 5.141 9.625 22.25 1 87.06 175 LEU B CA 1
ATOM 3091 C C . LEU B 1 175 ? 3.889 9.812 21.391 1 87.06 175 LEU B C 1
ATOM 3093 O O . LEU B 1 175 ? 3.162 10.797 21.562 1 87.06 175 LEU B O 1
ATOM 3097 N N . LYS B 1 176 ? 3.688 8.93 20.484 1 86.62 176 LYS B N 1
ATOM 3098 C CA . LYS B 1 176 ? 2.496 9.008 19.641 1 86.62 176 LYS B CA 1
ATOM 3099 C C . LYS B 1 176 ? 1.225 8.945 20.484 1 86.62 176 LYS B C 1
ATOM 3101 O O . LYS B 1 176 ? 0.292 9.719 20.266 1 86.62 176 LYS B O 1
ATOM 3106 N N . ARG B 1 177 ? 1.221 8.07 21.406 1 87.06 177 ARG B N 1
ATOM 3107 C CA . ARG B 1 177 ? 0.077 7.938 22.297 1 87.06 177 ARG B CA 1
ATOM 3108 C C . ARG B 1 177 ? -0.171 9.234 23.078 1 87.06 177 ARG B C 1
ATOM 3110 O O . ARG B 1 177 ? -1.304 9.711 23.141 1 87.06 177 ARG B O 1
ATOM 3117 N N . ALA B 1 178 ? 0.876 9.75 23.594 1 90.75 178 ALA B N 1
ATOM 3118 C CA . ALA B 1 178 ? 0.771 10.984 24.375 1 90.75 178 ALA B CA 1
ATOM 3119 C C . ALA B 1 178 ? 0.265 12.133 23.5 1 90.75 178 ALA B C 1
ATOM 3121 O O . ALA B 1 178 ? -0.557 12.938 23.938 1 90.75 178 ALA B O 1
ATOM 3122 N N . SER B 1 179 ? 0.72 12.156 22.312 1 92.5 179 SER B N 1
ATOM 3123 C CA . SER B 1 179 ? 0.317 13.211 21.391 1 92.5 179 SER B CA 1
ATOM 3124 C C . SER B 1 179 ? -1.169 13.117 21.062 1 92.5 179 SER B C 1
ATOM 3126 O O . SER B 1 179 ? -1.868 14.133 21.031 1 92.5 179 SER B O 1
ATOM 3128 N N . LEU B 1 180 ? -1.653 11.961 20.859 1 91.62 180 LEU B N 1
ATOM 3129 C CA . LEU B 1 180 ? -3.057 11.758 20.5 1 91.62 180 LEU B CA 1
ATOM 3130 C C . LEU B 1 180 ? -3.955 12.008 21.719 1 91.62 180 LEU B C 1
ATOM 3132 O O . LEU B 1 180 ? -5.035 12.594 21.578 1 91.62 180 LEU B O 1
ATOM 3136 N N . GLN B 1 181 ? -3.459 11.648 22.844 1 90.69 181 GLN B N 1
ATOM 3137 C CA . GLN B 1 181 ? -4.23 11.836 24.078 1 90.69 181 GLN B CA 1
ATOM 3138 C C . GLN B 1 181 ? -4.281 13.305 24.469 1 90.69 181 GLN B C 1
ATOM 3140 O O . GLN B 1 181 ? -5.16 13.719 25.234 1 90.69 181 GLN B O 1
ATOM 3145 N N . ALA B 1 182 ? -3.355 14.031 24 1 94.25 182 ALA B N 1
ATOM 3146 C CA . ALA B 1 182 ? -3.283 15.453 24.328 1 94.25 182 ALA B CA 1
ATOM 3147 C C . ALA B 1 182 ? -4.242 16.266 23.453 1 94.25 182 ALA B C 1
ATOM 3149 O O . ALA B 1 182 ? -4.438 17.453 23.688 1 94.25 182 ALA B O 1
ATOM 3150 N N . LEU B 1 183 ? -4.855 15.648 22.531 1 95.69 183 LEU B N 1
ATOM 3151 C CA . LEU B 1 183 ? -5.801 16.344 21.672 1 95.69 183 LEU B CA 1
ATOM 3152 C C . LEU B 1 183 ? -7.02 16.812 22.469 1 95.69 183 LEU B C 1
ATOM 3154 O O . LEU B 1 183 ? -7.391 16.188 23.469 1 95.69 183 LEU B O 1
ATOM 3158 N N . SER B 1 184 ? -7.613 17.906 22.094 1 96 184 SER B N 1
ATOM 3159 C CA . SER B 1 184 ? -8.852 18.375 22.703 1 96 184 SER B CA 1
ATOM 3160 C C . SER B 1 184 ? -9.977 17.359 22.531 1 96 184 SER B C 1
ATOM 3162 O O . SER B 1 184 ? -10.391 17.062 21.406 1 96 184 SER B O 1
ATOM 3164 N N . PRO B 1 185 ? -10.508 16.797 23.594 1 95 185 PRO B N 1
ATOM 3165 C CA . PRO B 1 185 ? -11.602 15.844 23.469 1 95 185 PRO B CA 1
ATOM 3166 C C . PRO B 1 185 ? -12.867 16.469 22.891 1 95 185 PRO B C 1
ATOM 3168 O O . PRO B 1 185 ? -13.75 15.758 22.406 1 95 185 PRO B O 1
ATOM 3171 N N . ASP B 1 186 ? -12.984 17.734 23 1 96.38 186 ASP B N 1
ATOM 3172 C CA . ASP B 1 186 ? -14.141 18.438 22.438 1 96.38 186 ASP B CA 1
ATOM 3173 C C . ASP B 1 186 ? -14.055 18.5 20.922 1 96.38 186 ASP B C 1
ATOM 3175 O O . ASP B 1 186 ? -15.062 18.328 20.219 1 96.38 186 ASP B O 1
ATOM 3179 N N . ARG B 1 187 ? -12.844 18.688 20.422 1 96.12 187 ARG B N 1
ATOM 3180 C CA . ARG B 1 187 ? -12.648 18.844 18.984 1 96.12 187 ARG B CA 1
ATOM 3181 C C . ARG B 1 187 ? -12.43 17.5 18.312 1 96.12 187 ARG B C 1
ATOM 3183 O O . ARG B 1 187 ? -12.844 17.297 17.156 1 96.12 187 ARG B O 1
ATOM 3190 N N . PHE B 1 188 ? -11.789 16.641 19.047 1 97.5 188 PHE B N 1
ATOM 3191 C CA . PHE B 1 188 ? -11.398 15.367 18.453 1 97.5 188 PHE B CA 1
ATOM 3192 C C . PHE B 1 188 ? -11.781 14.211 19.359 1 97.5 188 PHE B C 1
ATOM 3194 O O . PHE B 1 188 ? -10.938 13.391 19.719 1 97.5 188 PHE B O 1
ATOM 3201 N N . PRO B 1 189 ? -13.078 14.102 19.703 1 96.44 189 PRO B N 1
ATOM 3202 C CA . PRO B 1 189 ? -13.5 13.055 20.641 1 96.44 189 PRO B CA 1
ATOM 3203 C C . PRO B 1 189 ? -13.195 11.648 20.125 1 96.44 189 PRO B C 1
ATOM 3205 O O . PRO B 1 189 ? -12.82 10.766 20.906 1 96.44 189 PRO B O 1
ATOM 3208 N N . ASN B 1 190 ? -13.328 11.406 18.859 1 96.88 190 ASN B N 1
ATOM 3209 C CA . ASN B 1 190 ? -13.109 10.07 18.312 1 96.88 190 ASN B CA 1
ATOM 3210 C C . ASN B 1 190 ? -11.625 9.727 18.266 1 96.88 190 ASN B C 1
ATOM 3212 O O . ASN B 1 190 ? -11.242 8.578 18.484 1 96.88 190 ASN B O 1
ATOM 3216 N N . MET B 1 191 ? -10.789 10.711 17.953 1 96.19 191 MET B N 1
ATOM 3217 C CA . MET B 1 191 ? -9.344 10.492 17.969 1 96.19 191 MET B CA 1
ATOM 3218 C C . MET B 1 191 ? -8.867 10.117 19.375 1 96.19 191 MET B C 1
ATOM 3220 O O . MET B 1 191 ? -8.094 9.172 19.531 1 96.19 191 MET B O 1
ATOM 3224 N N . VAL B 1 192 ? -9.367 10.852 20.312 1 94.5 192 VAL B N 1
ATOM 3225 C CA . VAL B 1 192 ? -8.977 10.609 21.703 1 94.5 192 VAL B CA 1
ATOM 3226 C C . VAL B 1 192 ? -9.438 9.219 22.125 1 94.5 192 VAL B C 1
ATOM 3228 O O . VAL B 1 192 ? -8.68 8.461 22.734 1 94.5 192 VAL B O 1
ATOM 3231 N N . ALA B 1 193 ? -10.625 8.883 21.766 1 92.5 193 ALA B N 1
ATOM 3232 C CA . ALA B 1 193 ? -11.195 7.586 22.125 1 92.5 193 ALA B CA 1
ATOM 3233 C C . ALA B 1 193 ? -10.414 6.441 21.484 1 92.5 193 ALA B C 1
ATOM 3235 O O . ALA B 1 193 ? -10.344 5.344 22.031 1 92.5 193 ALA B O 1
ATOM 3236 N N . SER B 1 194 ? -9.773 6.695 20.344 1 91.31 194 SER B N 1
ATOM 3237 C CA . SER B 1 194 ? -9.102 5.648 19.578 1 91.31 194 SER B CA 1
ATOM 3238 C C . SER B 1 194 ? -7.59 5.727 19.75 1 91.31 194 SER B C 1
ATOM 3240 O O . SER B 1 194 ? -6.844 5.051 19.047 1 91.31 194 SER B O 1
ATOM 3242 N N . ALA B 1 195 ? -7.125 6.523 20.625 1 90.38 195 ALA B N 1
ATOM 3243 C CA . ALA B 1 195 ? -5.699 6.797 20.766 1 90.38 195 ALA B CA 1
ATOM 3244 C C . ALA B 1 195 ? -4.918 5.512 21.016 1 90.38 195 ALA B C 1
ATOM 3246 O O . ALA B 1 195 ? -3.902 5.258 20.359 1 90.38 195 ALA B O 1
ATOM 3247 N N . ASP B 1 196 ? -5.41 4.691 21.828 1 86.81 196 ASP B N 1
ATOM 3248 C CA . ASP B 1 196 ? -4.727 3.445 22.172 1 86.81 196 ASP B CA 1
ATOM 3249 C C . ASP B 1 196 ? -4.699 2.494 20.969 1 86.81 196 ASP B C 1
ATOM 3251 O O . ASP B 1 196 ? -3.723 1.772 20.766 1 86.81 196 ASP B O 1
ATOM 3255 N N . ALA B 1 197 ? -5.711 2.59 20.219 1 87.62 197 ALA B N 1
ATOM 3256 C CA . ALA B 1 197 ? -5.82 1.699 19.062 1 87.62 197 ALA B CA 1
ATOM 3257 C C . ALA B 1 197 ? -4.785 2.051 18 1 87.62 197 ALA B C 1
ATOM 3259 O O . ALA B 1 197 ? -4.266 1.168 17.312 1 87.62 197 ALA B O 1
ATOM 3260 N N . PHE B 1 198 ? -4.465 3.277 17.859 1 86.31 198 PHE B N 1
ATOM 3261 C CA . PHE B 1 198 ? -3.496 3.723 16.859 1 86.31 198 PHE B CA 1
ATOM 3262 C C . PHE B 1 198 ? -2.078 3.348 17.281 1 86.31 198 PHE B C 1
ATOM 3264 O O . PHE B 1 198 ? -1.161 3.354 16.453 1 86.31 198 PHE B O 1
ATOM 3271 N N . THR B 1 199 ? -1.954 3.01 18.562 1 79.75 199 THR B N 1
ATOM 3272 C CA . THR B 1 199 ? -0.612 2.75 19.062 1 79.75 199 THR B CA 1
ATOM 3273 C C . THR B 1 199 ? -0.456 1.284 19.453 1 79.75 199 THR B C 1
ATOM 3275 O O . THR B 1 199 ? 0.636 0.847 19.828 1 79.75 199 THR B O 1
ATOM 3278 N N . ASP B 1 200 ? -1.618 0.588 19.422 1 72.25 200 ASP B N 1
ATOM 3279 C CA . ASP B 1 200 ? -1.592 -0.808 19.859 1 72.25 200 ASP B CA 1
ATOM 3280 C C . ASP B 1 200 ? -0.98 -1.698 18.781 1 72.25 200 ASP B C 1
ATOM 3282 O O . ASP B 1 200 ? -1.599 -1.938 17.734 1 72.25 200 ASP B O 1
ATOM 3286 N N . CYS B 1 201 ? 0.24 -2.16 19.047 1 64.25 201 CYS B N 1
ATOM 3287 C CA . CYS B 1 201 ? 0.962 -3.043 18.141 1 64.25 201 CYS B CA 1
ATOM 3288 C C . CYS B 1 201 ? 0.712 -4.504 18.484 1 64.25 201 CYS B C 1
ATOM 3290 O O . CYS B 1 201 ? 1.194 -5.402 17.797 1 64.25 201 CYS B O 1
ATOM 3292 N N . GLY B 1 202 ? -0.194 -4.773 19.453 1 59.41 202 GLY B N 1
ATOM 3293 C CA . GLY B 1 202 ? -0.21 -6.098 20.062 1 59.41 202 GLY B CA 1
ATOM 3294 C C . GLY B 1 202 ? -1.271 -7.004 19.469 1 59.41 202 GLY B C 1
ATOM 3295 O O . GLY B 1 202 ? -1.298 -8.203 19.75 1 59.41 202 GLY B O 1
ATOM 3296 N N . ASN B 1 203 ? -2.096 -6.477 18.688 1 65.31 203 ASN B N 1
ATOM 3297 C CA . ASN B 1 203 ? -3.146 -7.375 18.219 1 65.31 203 ASN B CA 1
ATOM 3298 C C . ASN B 1 203 ? -2.967 -7.719 16.75 1 65.31 203 ASN B C 1
ATOM 3300 O O . ASN B 1 203 ? -3.824 -7.395 15.922 1 65.31 203 ASN B O 1
ATOM 3304 N N . GLU B 1 204 ? -1.966 -8.586 16.516 1 77.69 204 GLU B N 1
ATOM 3305 C CA . GLU B 1 204 ? -1.519 -8.898 15.156 1 77.69 204 GLU B CA 1
ATOM 3306 C C . GLU B 1 204 ? -2.531 -9.773 14.43 1 77.69 204 GLU B C 1
ATOM 3308 O O . GLU B 1 204 ? -2.908 -9.484 13.289 1 77.69 204 GLU B O 1
ATOM 3313 N N . PRO B 1 205 ? -3.117 -10.773 15.156 1 80.12 205 PRO B N 1
ATOM 3314 C CA . PRO B 1 205 ? -4.047 -11.641 14.422 1 80.12 205 PRO B CA 1
ATOM 3315 C C . PRO B 1 205 ? -5.309 -10.906 13.977 1 80.12 205 PRO B C 1
ATOM 3317 O O . PRO B 1 205 ? -5.777 -11.102 12.852 1 80.12 205 PRO B O 1
ATOM 3320 N N . ALA B 1 206 ? -5.746 -10.055 14.797 1 87.19 206 ALA B N 1
ATOM 3321 C CA . ALA B 1 206 ? -6.953 -9.305 14.453 1 87.19 206 ALA B CA 1
ATOM 3322 C C . ALA B 1 206 ? -6.699 -8.344 13.297 1 87.19 206 ALA B C 1
ATOM 3324 O O . ALA B 1 206 ? -7.574 -8.133 12.453 1 87.19 206 ALA B O 1
ATOM 3325 N N . TYR B 1 207 ? -5.508 -7.84 13.281 1 90.38 207 TYR B N 1
ATOM 3326 C CA . TYR B 1 207 ? -5.109 -6.926 12.219 1 90.38 207 TYR B CA 1
ATOM 3327 C C . TYR B 1 207 ? -5.164 -7.609 10.859 1 90.38 207 TYR B C 1
ATOM 3329 O O . TYR B 1 207 ? -5.773 -7.09 9.922 1 90.38 207 TYR B O 1
ATOM 3337 N N . PHE B 1 208 ? -4.594 -8.789 10.773 1 94.31 208 PHE B N 1
ATOM 3338 C CA . PHE B 1 208 ? -4.52 -9.508 9.508 1 94.31 208 PHE B CA 1
ATOM 3339 C C . PHE B 1 208 ? -5.891 -10.047 9.109 1 94.31 208 PHE B C 1
ATOM 3341 O O . PHE B 1 208 ? -6.27 -9.992 7.934 1 94.31 208 PHE B O 1
ATOM 3348 N N . GLU B 1 209 ? -6.59 -10.555 10.07 1 94.62 209 GLU B N 1
ATOM 3349 C CA . GLU B 1 209 ? -7.918 -11.094 9.797 1 94.62 209 GLU B CA 1
ATOM 3350 C C . GLU B 1 209 ? -8.859 -10.016 9.273 1 94.62 209 GLU B C 1
ATOM 3352 O O . GLU B 1 209 ? -9.57 -10.227 8.289 1 94.62 209 GLU B O 1
ATOM 3357 N N . LEU B 1 210 ? -8.805 -8.906 9.891 1 94.19 210 LEU B N 1
ATOM 3358 C CA . LEU B 1 210 ? -9.664 -7.82 9.445 1 94.19 210 LEU B CA 1
ATOM 3359 C C . LEU B 1 210 ? -9.281 -7.363 8.039 1 94.19 210 LEU B C 1
ATOM 3361 O O . LEU B 1 210 ? -10.156 -7.113 7.203 1 94.19 210 LEU B O 1
ATOM 3365 N N . GLY B 1 211 ? -7.984 -7.215 7.801 1 95.56 211 GLY B N 1
ATOM 3366 C CA . GLY B 1 211 ? -7.527 -6.82 6.48 1 95.56 211 GLY B CA 1
ATOM 3367 C C . GLY B 1 211 ? -7.984 -7.766 5.383 1 95.56 211 GLY B C 1
ATOM 3368 O O . GLY B 1 211 ? -8.453 -7.324 4.332 1 95.56 211 GLY B O 1
ATOM 3369 N N . LEU B 1 212 ? -7.859 -9.078 5.695 1 96.75 212 LEU B N 1
ATOM 3370 C CA . LEU B 1 212 ? -8.281 -10.086 4.734 1 96.75 212 LEU B CA 1
ATOM 3371 C C . LEU B 1 212 ? -9.797 -10.039 4.523 1 96.75 212 LEU B C 1
ATOM 3373 O O . LEU B 1 212 ? -10.266 -10.062 3.387 1 96.75 212 LEU B O 1
ATOM 3377 N N . ASP B 1 213 ? -10.523 -9.93 5.574 1 97 213 ASP B N 1
ATOM 3378 C CA . ASP B 1 213 ? -11.984 -9.906 5.492 1 97 213 ASP B CA 1
ATOM 3379 C C . ASP B 1 213 ? -12.477 -8.648 4.785 1 97 213 ASP B C 1
ATOM 3381 O O . ASP B 1 213 ? -13.461 -8.688 4.043 1 97 213 ASP B O 1
ATOM 3385 N N . LEU B 1 214 ? -11.797 -7.586 5.062 1 97.44 214 LEU B N 1
ATOM 3386 C CA . LEU B 1 214 ? -12.133 -6.336 4.391 1 97.44 214 LEU B CA 1
ATOM 3387 C C . LEU B 1 214 ? -12.047 -6.492 2.877 1 97.44 214 LEU B C 1
ATOM 3389 O O . LEU B 1 214 ? -12.945 -6.059 2.154 1 97.44 214 LEU B O 1
ATOM 3393 N N . PHE B 1 215 ? -11.062 -7.121 2.418 1 98.25 215 PHE B N 1
ATOM 3394 C CA . PHE B 1 215 ? -10.898 -7.305 0.98 1 98.25 215 PHE B CA 1
ATOM 3395 C C . PHE B 1 215 ? -11.93 -8.273 0.43 1 98.25 215 PHE B C 1
ATOM 3397 O O . PHE B 1 215 ? -12.586 -7.988 -0.578 1 98.25 215 PHE B O 1
ATOM 3404 N N . ILE B 1 216 ? -12.062 -9.375 1.116 1 98.38 216 ILE B N 1
ATOM 3405 C CA . ILE B 1 216 ? -12.969 -10.406 0.626 1 98.38 216 ILE B CA 1
ATOM 3406 C C . ILE B 1 216 ? -14.398 -9.867 0.583 1 98.38 216 ILE B C 1
ATOM 3408 O O . ILE B 1 216 ? -15.094 -10.023 -0.421 1 98.38 216 ILE B O 1
ATOM 3412 N N . GLU B 1 217 ? -14.812 -9.234 1.636 1 97.75 217 GLU B N 1
ATOM 3413 C CA . GLU B 1 217 ? -16.156 -8.648 1.655 1 97.75 217 GLU B CA 1
ATOM 3414 C C . GLU B 1 217 ? -16.281 -7.531 0.622 1 97.75 217 GLU B C 1
ATOM 3416 O O . GLU B 1 217 ? -17.359 -7.336 0.048 1 97.75 217 GLU B O 1
ATOM 3421 N N . GLY B 1 218 ? -15.227 -6.824 0.402 1 98.31 218 GLY B N 1
ATOM 3422 C CA . GLY B 1 218 ? -15.211 -5.832 -0.664 1 98.31 218 GLY B CA 1
ATOM 3423 C C . GLY B 1 218 ? -15.477 -6.43 -2.033 1 98.31 218 GLY B C 1
ATOM 3424 O O . GLY B 1 218 ? -16.312 -5.914 -2.791 1 98.31 218 GLY B O 1
ATOM 3425 N N . VAL B 1 219 ? -14.797 -7.496 -2.352 1 98.31 219 VAL B N 1
ATOM 3426 C CA . VAL B 1 219 ? -14.977 -8.164 -3.635 1 98.31 219 VAL B CA 1
ATOM 3427 C C . VAL B 1 219 ? -16.406 -8.688 -3.744 1 98.31 219 VAL B C 1
ATOM 3429 O O . VAL B 1 219 ? -17.062 -8.531 -4.785 1 98.31 219 VAL B O 1
ATOM 3432 N N . ARG B 1 220 ? -16.906 -9.258 -2.672 1 97.25 220 ARG B N 1
ATOM 3433 C CA . ARG B 1 220 ? -18.281 -9.742 -2.674 1 97.25 220 ARG B CA 1
ATOM 3434 C C . ARG B 1 220 ? -19.266 -8.609 -2.928 1 97.25 220 ARG B C 1
ATOM 3436 O O . ARG B 1 220 ? -20.25 -8.781 -3.637 1 97.25 220 ARG B O 1
ATOM 3443 N N . GLY B 1 221 ? -18.984 -7.512 -2.395 1 96.38 221 GLY B N 1
ATOM 3444 C CA . GLY B 1 221 ? -19.891 -6.375 -2.486 1 96.38 221 GLY B CA 1
ATOM 3445 C C . GLY B 1 221 ? -19.938 -5.77 -3.877 1 96.38 221 GLY B C 1
ATOM 3446 O O . GLY B 1 221 ? -20.953 -5.164 -4.254 1 96.38 221 GLY B O 1
ATOM 3447 N N . VAL B 1 222 ? -18.875 -5.934 -4.648 1 96.31 222 VAL B N 1
ATOM 3448 C CA . VAL B 1 222 ? -18.859 -5.316 -5.969 1 96.31 222 VAL B CA 1
ATOM 3449 C C . VAL B 1 222 ? -19.141 -6.367 -7.039 1 96.31 222 VAL B C 1
ATOM 3451 O O . VAL B 1 222 ? -19.016 -6.09 -8.234 1 96.31 222 VAL B O 1
ATOM 3454 N N . GLN B 1 223 ? -19.438 -7.523 -6.57 1 94.69 223 GLN B N 1
ATOM 3455 C CA . GLN B 1 223 ? -19.766 -8.594 -7.516 1 94.69 223 GLN B CA 1
ATOM 3456 C C . GLN B 1 223 ? -20.906 -8.18 -8.438 1 94.69 223 GLN B C 1
ATOM 3458 O O . GLN B 1 223 ? -21.891 -7.59 -7.996 1 94.69 223 GLN B O 1
ATOM 3463 N N . PRO B 1 224 ? -20.641 -8.438 -9.734 1 86.38 224 PRO B N 1
ATOM 3464 C CA . PRO B 1 224 ? -21.719 -8.125 -10.664 1 86.38 224 PRO B CA 1
ATOM 3465 C C . PRO B 1 224 ? -23.062 -8.75 -10.242 1 86.38 224 PRO B C 1
ATOM 3467 O O . PRO B 1 224 ? -23.094 -9.891 -9.773 1 86.38 224 PRO B O 1
ATOM 3470 N N . GLY B 1 225 ? -24.156 -8.023 -10.398 1 75.5 225 GLY B N 1
ATOM 3471 C CA . GLY B 1 225 ? -25.484 -8.484 -10.016 1 75.5 225 GLY B CA 1
ATOM 3472 C C . GLY B 1 225 ? -25.828 -8.164 -8.578 1 75.5 225 GLY B C 1
ATOM 3473 O O . GLY B 1 225 ? -27.016 -8.117 -8.219 1 75.5 225 GLY B O 1
ATOM 3474 N N . GLN B 1 226 ? -24.859 -8.047 -7.652 1 64.44 226 GLN B N 1
ATOM 3475 C CA . GLN B 1 226 ? -25.109 -7.672 -6.266 1 64.44 226 GLN B CA 1
ATOM 3476 C C . GLN B 1 226 ? -25.234 -6.16 -6.113 1 64.44 226 GLN B C 1
ATOM 3478 O O . GLN B 1 226 ? -25.969 -5.672 -5.246 1 64.44 226 GLN B O 1
ATOM 3483 N N . SER B 1 227 ? -24.406 -5.398 -6.812 1 55.97 227 SER B N 1
ATOM 3484 C CA . SER B 1 227 ? -24.422 -3.941 -6.707 1 55.97 227 SER B CA 1
ATOM 3485 C C . SER B 1 227 ? -25.781 -3.375 -7.102 1 55.97 227 SER B C 1
ATOM 3487 O O . SER B 1 227 ? -26.172 -2.309 -6.625 1 55.97 227 SER B O 1
ATOM 3489 N N . ASP B 1 228 ? -26.5 -3.988 -8.023 1 48.03 228 ASP B N 1
ATOM 3490 C CA . ASP B 1 228 ? -27.812 -3.559 -8.469 1 48.03 228 ASP B CA 1
ATOM 3491 C C . ASP B 1 228 ? -28.875 -3.789 -7.391 1 48.03 228 ASP B C 1
ATOM 3493 O O . ASP B 1 228 ? -29.906 -3.129 -7.379 1 48.03 228 ASP B O 1
ATOM 3497 N N . GLN B 1 229 ? -28.719 -4.605 -6.496 1 42.94 229 GLN B N 1
ATOM 3498 C CA . GLN B 1 229 ? -29.781 -4.906 -5.547 1 42.94 229 GLN B CA 1
ATOM 3499 C C . GLN B 1 229 ? -29.672 -4.039 -4.301 1 42.94 229 GLN B C 1
ATOM 3501 O O . GLN B 1 229 ? -30.562 -4.066 -3.439 1 42.94 229 GLN B O 1
ATOM 3506 N N . ARG B 1 230 ? -28.641 -3.312 -4.148 1 41.03 230 ARG B N 1
ATOM 3507 C CA . ARG B 1 230 ? -28.625 -2.5 -2.938 1 41.03 230 ARG B CA 1
ATOM 3508 C C . ARG B 1 230 ? -28.781 -1.019 -3.271 1 41.03 230 ARG B C 1
ATOM 3510 O O . ARG B 1 230 ? -28.266 -0.552 -4.289 1 41.03 230 ARG B O 1
#

Nearest PDB structures (foldseek):
  3b6c-assembly1_A  TM=8.574E-01  e=6.403E-10  Streptomyces coelicolor
  2opt-assembly1_B  TM=8.368E-01  e=6.692E-10  Streptomyces coelicolor
  2opt-assembly1_A  TM=8.383E-01  e=7.639E-10  Streptomyces coelicolor
  3b6a-assembly4_H  TM=8.512E-01  e=2.514E-09  Streptomyces coelicolor
  3b6c-assembly1_B  TM=8.428E-01  e=5.093E-09  Streptomyces coelicolor

InterPro domains:
  IPR001647 DNA-binding HTH domain, TetR-type [PF00440] (19-63)
  IPR001647 DNA-binding HTH domain, TetR-type [PR00455] (19-32)
  IPR001647 DNA-binding HTH domain, TetR-type [PR00455] (40-63)
  IPR001647 DNA-binding HTH domain, TetR-type [PS50977] (13-73)
  IPR003012 Tetracycline transcriptional regulator, TetR [PR00400] (31-54)
  IPR003012 Tetracycline transcriptional regulator, TetR [PR00400] (205-219)
  IPR004111 Tetracycline repressor TetR, C-terminal [PF02909] (76-220)
  IPR009057 Homedomain-like superfamily [SSF46689] (11-72)
  IPR036271 Tetracyclin repressor-like, C-terminal domain superfamily [SSF48498] (81-225)
  IPR050109 HTH-type, TetR-like transcriptional regulator [PTHR30055] (2-222)

Organism: NCBI:txid927661

Secondary structure (DSSP, 8-state):
--HHHHT--------HHHHHHHHHHHHHHH-GGG--HHHHHHHHTS-HHHHHTT-SSHHHHHHHHHHHHHHTS--PPP-SS-HHHHHHHHHHHHHHHHHT-GGGHHHHHHTGGGSHHHHHHHHHHHHHHHHTT--HHHHHHHHHHHHHHHHHHHHT-TT--TT--HHHHHHHHHHHHHHHHTS-TTT-HHHHHTHHHHH----HHHHHHHHHHHHHHHHHHTSTTTGGG-/--HHHHT--------HHHHHHHHHHHHHHH-GGG--HHHHHHHHTS-HHHHHTT-SSHHHHHHHHHHHHHHTS--PPP-SS-HHHHHHHHHHHHHHHHHT-GGGHHHHHHTGGGSHHHHHHHHHHHHHHHHTT--HHHHHHHHHHHHHHHHHHHHT-TTTSS-S-HHHHHHHHHHHHHHHHTS-TTT-HHHHHTHHHHH----HHHHHHHHHHHHHHHHHHTSTTTGGG-

Foldseek 3Di:
DVVVVVVVPPLPPDDLVVLLVQQLVQCQQPFNVCRDLCNSCVVSVHDSVSVCVHPVHVVRSLLSNLQVLLVQQDQDDDPVDQLLVNLLVLLVSSLVSCLVRLRCLVSNLVNQCVYPSSVVSLVSQLVSLVVLPDDSVVSVVLSNVSSVLSSCLRNVQQLPPRPDDPVVSVVVLVVQLVVQCPDDCVVCVPSNVCSCVNSDNDPSVVSVVVSSVVSSVVSVCVRPPNVVVD/DVVVVVVVPPLPPDDLVVLLVQQLVQCQVPFNVCRDLCNSCVVSVHHSVSVCVHPVHPVRSLLSNLQVLLVQQDQDDDPVDQLLVNLLVLLVSSLVSCLVRLRCLVSNLVNQCVYPSSVVSLVSQLVSLVVLPDDSVVSVVLSNVSSVLSSCLRNVQQQPPQPPDPVSSVVVLVVQLVVQCPDDCVVCVPSNVCSCVNSDNDPSVVSVVVSSVVSSVVSVCPRPPNVVVD

Sequence (460 aa):
MARKRADAAVKERLTRERIVDCAIALAGAEGLEAVTIRRLAQDQGVTPMALYWHFKDKDRLLDGIAEKVLSDVTLPAGSGGPWHEQLRHLLSELLTVLRAHPAVADLVKTRFLLSEPGLQLAERALGLLRGAGFTPEQSAQLSGHALQTIVALVTQEPGLMVGEDPAAREDHIRLKRASLQALSPDRFPNMVASADAFTDCGNEPAYFELGLDLFIEGVRGVQPGQSDQRMARKRADAAVKERLTRERIVDCAIALAGAEGLEAVTIRRLAQDQGVTPMALYWHFKDKDRLLDGIAEKVLSDVTLPAGSGGPWHEQLRHLLSELLTVLRAHPAVADLVKTRFLLSEPGLQLAERALGLLRGAGFTPEQSAQLSGHALQTIVALVTQEPGLMVGEDPAAREDHIRLKRASLQALSPDRFPNMVASADAFTDCGNEPAYFELGLDLFIEGVRGVQPGQSDQR

Radius of gyration: 24.87 Å; Cα contacts (8 Å, |Δi|>4): 507; chains: 2; bounding box: 74×88×50 Å

pLDDT: mean 89.0, std 14.9, range [38.19, 98.56]

Solvent-accessible surface area (backbone atoms only — not comparable to full-atom values): 24842 Å² total; per-residue (Å²): 116,66,65,71,47,64,69,57,53,73,74,68,73,90,40,66,66,55,52,35,52,49,40,51,52,41,12,64,73,65,29,49,83,58,56,39,65,62,53,51,17,57,75,68,72,49,54,50,66,66,52,43,76,70,25,89,45,71,66,52,44,53,50,45,40,33,37,54,56,41,59,68,37,67,77,70,72,86,79,86,60,61,49,66,61,53,49,49,51,46,51,48,33,46,39,57,47,36,60,76,38,45,51,47,29,67,58,27,65,79,43,33,74,77,27,67,50,32,41,52,52,49,28,52,51,30,44,39,34,40,71,66,59,39,50,48,53,54,22,39,53,50,50,50,51,49,53,50,48,46,40,44,57,42,69,61,32,66,75,54,66,78,87,55,50,66,66,58,47,52,50,49,39,51,49,53,35,52,56,37,57,66,47,54,56,86,82,31,46,49,44,41,69,18,22,61,43,74,51,53,52,79,55,56,68,60,52,53,51,47,55,52,46,30,48,51,29,3,52,58,43,64,30,71,77,49,53,77,74,103,116,63,66,69,46,63,69,56,53,72,74,68,73,89,39,66,66,53,52,36,52,50,41,50,52,41,11,65,73,65,28,50,85,58,55,40,64,63,50,52,16,57,76,68,72,50,53,51,64,65,50,44,76,70,25,88,44,71,65,53,46,53,48,44,41,34,36,55,56,41,59,67,39,67,78,70,73,89,78,85,61,61,50,66,60,54,47,47,50,46,51,49,33,48,39,57,47,36,59,75,37,44,51,46,30,67,57,26,65,78,43,35,75,78,27,68,49,32,40,52,53,48,29,53,52,32,44,39,35,40,71,67,59,37,50,48,54,54,21,38,51,50,50,52,49,48,52,50,48,47,39,44,56,44,63,62,30,66,65,64,78,41,60,91,46,62,66,59,34,52,49,50,37,51,50,53,34,51,55,37,57,66,48,55,56,86,82,31,45,50,44,40,68,19,22,63,43,75,51,54,51,80,56,58,67,60,53,52,52,49,55,52,47,30,50,52,30,3,54,59,43,63,29,70,78,49,50,77,74,102